Protein AF-A0A8D8AFF4-F1 (afdb_monomer_lite)

Sequence (391 aa):
MASSDPKGGLLSTQTEKPNHYTYLKEFRVEQCPSFLQHKCNQHRPFICFNWHFMNQRRRRPVRRRDGSFNYSADNYCTKYDETTGICPDGDDCPFLHRTAGDTERRYHLRYYKTCMCVHDTDARGYCVKNGQHCAFAHGIHDQRPPVYDIKELEALQAAEASGECLNGPNVLDKERNLMNEDPKWQDTNYVLANYKTEPCKRPPRLCRQGYACPQYHNSKDKRRSPRKYKYRSTPCPNVKHGEEWGEPANCEAGDNCQYCHTRTEQQFHPEIYKSTKCNDVQQAGYCPRSVFCAFAHVEPYVLTEELTGRDLDSQALALSDMISSVLPPDNGSLSKKDKHELALLAIDNDLTMGPLDKEQRKRMCYSAFRNFASSLDGGVYDMGRRDPMHG

Radius of gyration: 29.17 Å; chains: 1; bounding box: 90×76×73 Å

Foldseek 3Di:
DDDDDPDDPPDPPDPDDPVLCCLLAQQQAAEDPCVVVVNDPCVVVVRDSYDHALLSHEARWDQDPLQAILADLPAADPQQDNVRNDHPCHNSYNYQYCGDVSSNNLSHLQHQQQAADPAAADPVRAGPPPGNPHSHADDPVSHDHHRDGPVRVVVVVVCVVVVDDDDDVCPLVCVLVCVCVVVQLLDLVSLLQQQQQAADPHDPVSDPPDLSDSHHHDQQSHAHGCVVAAADLAADCQQDDPPDGHGLVSDPCRRNYRHDRYPNNNLSPPVRQQPAADPCCVPPVDDSSPSSHSHHHDDPPPPPVPPPDDDPDDPVVVVVVVVVPPDDDDDDDDDPVNVLVVVLVVLVPPPVDDPVRSVVVNVVSVVVVVVPPPPDDDDDDDDDDDDDDDD

Secondary structure (DSSP, 8-state):
--------SS---PPPPHHHHHHHHHTTTSB-HHHHTT--TTTTTT--SSBSSGGG--PPP-B-TTS-BSS-SS-B-SS-BTTTTB-TTGGG-SSB---TTSHHHHTSTTTTTTSB-SSPB-TTS-BTTTBTT-SSBSSGGG--PPPPPHHHHHHHHHHHHH------TTHHHHHHHHHHHSGGGGSHHHHHHHTT-SB--S-TTTS--STT-SSB-STTT----TTT---EEEEPTTTEETTEE--GGG-TTGGG-SEE-SHHHHHTSTTTTT-SB-HHHHHHS--TTGGG-SSBP-------TT--SS-TTSSSHHHHHHHTTSS--------HHHHHHHHHHHHHT-TTS-HHHHHHHHHHHHHHHHTTS-SS---------------

pLDDT: mean 75.9, std 23.19, range [26.98, 98.25]

Organism: Culex pipiens (NCBI:txid7175)

InterPro domains:
  IPR000571 Zinc finger, CCCH-type [PF00642] (273-299)
  IPR000571 Zinc finger, CCCH-type [PS50103] (76-100)
  IPR000571 Zinc finger, CCCH-type [PS50103] (230-264)
  IPR000571 Zinc finger, CCCH-type [PS50103] (272-300)
  IPR000571 Zinc finger, CCCH-type [SM00356] (73-99)
  IPR000571 Zinc finger, CCCH-type [SM00356] (194-219)
  IPR000571 Zinc finger, CCCH-type [SM00356] (230-263)
  IPR000571 Zinc finger, CCCH-type [SM00356] (272-299)
  IPR036855 Zinc finger, CCCH-type superfamily [SSF90229] (269-299)
  IPR040594 Unkempt, zinc finger domain 1 [PF18384] (21-60)
  IPR045234 RING finger protein Unkempt-like [PTHR14493] (12-322)
  IPR057295 Unkempt, zinc finger domain 4 [PF23035] (184-222)
  IPR057296 Unkempt, zinc finger domain 5 [PF23261] (225-266)

Structure (mmCIF, N/CA/C/O backbone):
data_AF-A0A8D8AFF4-F1
#
_entry.id   AF-A0A8D8AFF4-F1
#
loop_
_atom_site.group_PDB
_atom_site.id
_atom_site.type_symbol
_atom_site.label_atom_id
_atom_site.label_alt_id
_atom_site.label_comp_id
_atom_site.label_asym_id
_atom_site.label_entity_id
_atom_site.label_seq_id
_atom_site.pdbx_PDB_ins_code
_atom_site.Cartn_x
_atom_site.Cartn_y
_atom_site.Cartn_z
_atom_site.occupancy
_atom_site.B_iso_or_equiv
_atom_site.auth_seq_id
_atom_site.auth_comp_id
_atom_site.auth_asym_id
_atom_site.auth_atom_id
_atom_site.pdbx_PDB_model_num
ATOM 1 N N . MET A 1 1 ? -40.329 -35.942 10.428 1.00 33.78 1 MET A N 1
ATOM 2 C CA . MET A 1 1 ? -39.662 -35.525 9.178 1.00 33.78 1 MET A CA 1
ATOM 3 C C . MET A 1 1 ? -38.975 -34.206 9.469 1.00 33.78 1 MET A C 1
ATOM 5 O O . MET A 1 1 ? -39.652 -33.199 9.620 1.00 33.78 1 MET A O 1
ATOM 9 N N . ALA A 1 2 ? -37.673 -34.264 9.741 1.00 28.22 2 ALA A N 1
ATOM 10 C CA . ALA A 1 2 ? -36.872 -33.113 10.139 1.00 28.22 2 ALA A CA 1
ATOM 11 C C . ALA A 1 2 ? -36.444 -32.344 8.883 1.00 28.22 2 ALA A C 1
ATOM 13 O O . ALA A 1 2 ? -35.905 -32.943 7.955 1.00 28.22 2 ALA A O 1
ATOM 14 N N . SER A 1 3 ? -36.736 -31.045 8.857 1.00 28.53 3 SER A N 1
ATOM 15 C CA . SER A 1 3 ? -36.351 -30.126 7.787 1.00 28.53 3 SER A CA 1
ATOM 16 C C . SER A 1 3 ? -34.893 -29.715 7.984 1.00 28.53 3 SER A C 1
ATOM 18 O O . SER A 1 3 ? -34.518 -29.248 9.056 1.00 28.53 3 SER A O 1
ATOM 20 N N . SER A 1 4 ? -34.071 -29.937 6.965 1.00 32.59 4 SER A N 1
ATOM 21 C CA . SER A 1 4 ? -32.653 -29.588 6.918 1.00 32.59 4 SER A CA 1
ATOM 22 C C . SER A 1 4 ? -32.468 -28.165 6.381 1.00 32.59 4 SER A C 1
ATOM 24 O O . SER A 1 4 ? -32.700 -27.930 5.196 1.00 32.59 4 SER A O 1
ATOM 26 N N . ASP A 1 5 ? -32.022 -27.240 7.230 1.00 31.55 5 ASP A N 1
ATOM 27 C CA . ASP A 1 5 ? -31.513 -25.921 6.831 1.00 31.55 5 ASP A CA 1
ATOM 28 C C . ASP A 1 5 ? -30.041 -26.022 6.378 1.00 31.55 5 ASP A C 1
ATOM 30 O O . ASP A 1 5 ? -29.199 -26.450 7.172 1.00 31.55 5 ASP A O 1
ATOM 34 N N . PRO A 1 6 ? -29.665 -25.579 5.160 1.00 39.56 6 PRO A N 1
ATOM 35 C CA . PRO A 1 6 ? -28.272 -25.482 4.750 1.00 39.56 6 PRO A CA 1
ATOM 36 C C . PRO A 1 6 ? -27.853 -24.006 4.654 1.00 39.56 6 PRO A C 1
ATOM 38 O O . PRO A 1 6 ? -27.837 -23.423 3.573 1.00 39.56 6 PRO A O 1
ATOM 41 N N . LYS A 1 7 ? -27.498 -23.370 5.778 1.00 39.69 7 LYS A N 1
ATOM 42 C CA . LYS A 1 7 ? -26.804 -22.062 5.783 1.00 39.69 7 LYS A CA 1
ATOM 43 C C . LYS A 1 7 ? -25.775 -21.988 6.912 1.00 39.69 7 LYS A C 1
ATOM 45 O O . LYS A 1 7 ? -26.010 -21.374 7.945 1.00 39.69 7 LYS A O 1
ATOM 50 N N . GLY A 1 8 ? -24.616 -22.612 6.701 1.00 31.61 8 GLY A N 1
ATOM 51 C CA . GLY A 1 8 ? -23.502 -22.623 7.661 1.00 31.61 8 GLY A CA 1
ATOM 52 C C . GLY A 1 8 ? -22.123 -22.367 7.044 1.00 31.61 8 GLY A C 1
ATOM 53 O O . GLY A 1 8 ? -21.136 -22.863 7.571 1.00 31.61 8 GLY A O 1
ATOM 54 N N . GLY A 1 9 ? -22.038 -21.656 5.912 1.00 31.58 9 GLY A N 1
ATOM 55 C CA . GLY A 1 9 ? -20.826 -21.637 5.075 1.00 31.58 9 GLY A CA 1
ATOM 56 C C . GLY A 1 9 ? -19.968 -20.365 5.036 1.00 31.58 9 GLY A C 1
ATOM 57 O O . GLY A 1 9 ? -18.934 -20.405 4.383 1.00 31.58 9 GLY A O 1
ATOM 58 N N . LEU A 1 10 ? -20.333 -19.241 5.677 1.00 38.38 10 LEU A N 1
ATOM 59 C CA . LEU A 1 10 ? -19.631 -17.958 5.433 1.00 38.38 10 LEU A CA 1
ATOM 60 C C . LEU A 1 10 ? -19.225 -17.150 6.678 1.00 38.38 10 LEU A C 1
ATOM 62 O O . LEU A 1 10 ? -19.068 -15.934 6.616 1.00 38.38 10 LEU A O 1
ATOM 66 N N . LEU A 1 11 ? -19.045 -17.803 7.825 1.00 41.78 11 LEU A N 1
ATOM 67 C CA . LEU A 1 11 ? -18.536 -17.158 9.040 1.00 41.78 11 LEU A CA 1
ATOM 68 C C . LEU A 1 11 ? -17.449 -18.027 9.672 1.00 41.78 11 LEU A C 1
ATOM 70 O O . LEU A 1 11 ? -17.613 -18.560 10.764 1.00 41.78 11 LEU A O 1
ATOM 74 N N . SER A 1 12 ? -16.313 -18.174 8.987 1.00 35.19 12 SER A N 1
ATOM 75 C CA . SER A 1 12 ? -15.107 -18.648 9.667 1.00 35.19 12 SER A CA 1
ATOM 76 C C . SER A 1 12 ? -14.597 -17.513 10.558 1.00 35.19 12 SER A C 1
ATOM 78 O O . SER A 1 12 ? -13.854 -16.636 10.118 1.00 35.19 12 SER A O 1
ATOM 80 N N . THR A 1 13 ? -15.030 -17.480 11.819 1.00 48.41 13 THR A N 1
ATOM 81 C CA . THR A 1 13 ? -14.381 -16.670 12.855 1.00 48.41 13 THR A CA 1
ATOM 82 C C . THR A 1 13 ? -13.042 -17.322 13.188 1.00 48.41 13 THR A C 1
ATOM 84 O O . THR A 1 13 ? -12.922 -18.024 14.190 1.00 48.41 13 THR A O 1
ATOM 87 N N . GLN A 1 14 ? -12.039 -17.151 12.323 1.00 58.22 14 GLN A N 1
ATOM 88 C CA . GLN A 1 14 ? -10.670 -17.518 12.675 1.00 58.22 14 GLN A CA 1
ATOM 89 C C . GLN A 1 14 ? -10.256 -16.708 13.905 1.00 58.22 14 GLN A C 1
ATOM 91 O O . GLN A 1 14 ? -10.358 -15.480 13.920 1.00 58.22 14 GLN A O 1
ATOM 96 N N . THR A 1 15 ? -9.816 -17.405 14.948 1.00 77.00 15 THR A N 1
ATOM 97 C CA . THR A 1 15 ? -9.318 -16.787 16.175 1.00 77.00 15 THR A CA 1
ATOM 98 C C . THR A 1 15 ? -8.111 -15.909 15.844 1.00 77.00 15 THR A C 1
ATOM 100 O O . THR A 1 15 ? -7.128 -16.384 15.275 1.00 77.00 15 THR A O 1
ATOM 103 N N . GLU A 1 16 ? -8.191 -14.619 16.179 1.00 87.19 16 GLU A N 1
ATOM 104 C CA . GLU A 1 16 ? -7.116 -13.656 15.926 1.00 87.19 16 GLU A CA 1
ATOM 105 C C . GLU A 1 16 ? -5.824 -14.082 16.636 1.00 87.19 16 GLU A C 1
ATOM 107 O O . GLU A 1 16 ? -5.850 -14.498 17.798 1.00 87.19 16 GLU A O 1
ATOM 112 N N . LYS A 1 17 ? -4.675 -13.936 15.967 1.00 91.62 17 LYS A N 1
ATOM 113 C CA . LYS A 1 17 ? -3.381 -14.241 16.592 1.00 91.62 17 LYS A CA 1
ATOM 114 C C . LYS A 1 17 ? -3.132 -13.285 17.764 1.00 91.62 17 LYS A C 1
ATOM 116 O O . LYS A 1 17 ? -3.416 -12.095 17.617 1.00 91.62 17 LYS A O 1
ATOM 121 N N . PRO A 1 18 ? -2.527 -13.735 18.882 1.00 93.06 18 PRO A N 1
ATOM 122 C CA . PRO A 1 18 ? -2.316 -12.886 20.058 1.00 93.06 18 PRO A CA 1
ATOM 123 C C . PRO A 1 18 ? -1.630 -11.552 19.734 1.00 93.06 18 PRO A C 1
ATOM 125 O O . PRO A 1 18 ? -2.128 -10.494 20.108 1.00 93.06 18 PRO A O 1
ATOM 128 N N . ASN A 1 19 ? -0.556 -11.587 18.937 1.00 93.56 19 ASN A N 1
ATOM 129 C CA . ASN A 1 19 ? 0.150 -10.376 18.517 1.00 93.56 19 ASN A CA 1
ATOM 130 C C . ASN A 1 19 ? -0.742 -9.449 17.678 1.00 93.56 19 ASN A C 1
ATOM 132 O O . ASN A 1 19 ? -0.776 -8.244 17.921 1.00 93.56 19 ASN A O 1
ATOM 136 N N . HIS A 1 20 ? -1.490 -9.990 16.708 1.00 96.31 20 HIS A N 1
ATOM 137 C CA . HIS A 1 20 ? -2.397 -9.193 15.875 1.00 96.31 20 HIS A CA 1
ATOM 138 C C . HIS A 1 20 ? -3.491 -8.537 16.717 1.00 96.31 20 HIS A C 1
ATOM 140 O O . HIS A 1 20 ? -3.770 -7.350 16.542 1.00 96.31 20 HIS A O 1
ATOM 146 N N . TYR A 1 21 ? -4.042 -9.274 17.682 1.00 95.81 21 TYR A N 1
ATOM 147 C CA . TYR A 1 21 ? -5.037 -8.766 18.616 1.00 95.81 21 TYR A CA 1
ATOM 148 C C . TYR A 1 21 ? -4.503 -7.591 19.445 1.00 95.81 21 TYR A C 1
ATOM 150 O O . TYR A 1 21 ? -5.175 -6.563 19.529 1.00 95.81 21 TYR A O 1
ATOM 158 N N . THR A 1 22 ? -3.283 -7.684 19.985 1.00 97.12 22 THR A N 1
ATOM 159 C CA . THR A 1 22 ? -2.639 -6.583 20.723 1.00 97.12 22 THR A CA 1
ATOM 160 C C . THR A 1 22 ? -2.509 -5.324 19.863 1.00 97.12 22 THR A C 1
ATOM 162 O O . THR A 1 22 ? -2.888 -4.238 20.294 1.00 97.12 22 THR A O 1
ATOM 165 N N . TYR A 1 23 ? -2.059 -5.441 18.610 1.00 97.94 23 TYR A N 1
ATOM 166 C CA . TYR A 1 23 ? -1.960 -4.285 17.709 1.00 97.94 23 TYR A CA 1
ATOM 167 C C . TYR A 1 23 ? -3.326 -3.684 17.356 1.00 97.94 23 TYR A C 1
ATOM 169 O O . TYR A 1 23 ? -3.516 -2.466 17.417 1.00 97.94 23 TYR A O 1
ATOM 177 N N . LEU A 1 24 ? -4.301 -4.529 17.020 1.00 97.50 24 LEU A N 1
ATOM 178 C CA . LEU A 1 24 ? -5.660 -4.090 16.715 1.00 97.50 24 LEU A CA 1
ATOM 179 C C . LEU A 1 24 ? -6.303 -3.384 17.915 1.00 97.50 24 LEU A C 1
ATOM 181 O O . LEU A 1 24 ? -6.977 -2.371 17.727 1.00 97.50 24 LEU A O 1
ATOM 185 N N . LYS A 1 25 ? -6.067 -3.875 19.132 1.00 97.06 25 LYS A N 1
ATOM 186 C CA . LYS A 1 25 ? -6.688 -3.370 20.357 1.00 97.06 25 LYS A CA 1
ATOM 187 C C . LYS A 1 25 ? -5.978 -2.154 20.956 1.00 97.06 25 LYS A C 1
ATOM 189 O O . LYS A 1 25 ? -6.676 -1.273 21.443 1.00 97.06 25 LYS A O 1
ATOM 194 N N . GLU A 1 26 ? -4.646 -2.110 20.942 1.00 97.81 26 GLU A N 1
ATOM 195 C CA . GLU A 1 26 ? -3.874 -1.241 21.851 1.00 97.81 26 GLU A CA 1
ATOM 196 C C . GLU A 1 26 ? -2.888 -0.309 21.128 1.00 97.81 26 GLU A C 1
ATOM 198 O O . GLU A 1 26 ? -2.528 0.734 21.675 1.00 97.81 26 GLU A O 1
ATOM 203 N N . PHE A 1 27 ? -2.477 -0.614 19.888 1.00 98.12 27 PHE A N 1
ATOM 204 C CA . PHE A 1 27 ? -1.474 0.202 19.192 1.00 98.12 27 PHE A CA 1
ATOM 205 C C . PHE A 1 27 ? -1.968 1.635 18.988 1.00 98.12 27 PHE A C 1
ATOM 207 O O . PHE A 1 27 ? -2.945 1.871 18.267 1.00 98.12 27 PHE A O 1
ATOM 214 N N . ARG A 1 28 ? -1.255 2.582 19.608 1.00 97.62 28 ARG A N 1
ATOM 215 C CA . ARG A 1 28 ? -1.547 4.021 19.610 1.00 97.62 28 ARG A CA 1
ATOM 216 C C . ARG A 1 28 ? -2.928 4.387 20.149 1.00 97.62 28 ARG A C 1
ATOM 218 O O . ARG A 1 28 ? -3.433 5.452 19.811 1.00 97.62 28 ARG A O 1
ATOM 225 N N . VAL A 1 29 ? -3.515 3.550 20.999 1.00 97.88 29 VAL A N 1
ATOM 226 C CA . VAL A 1 29 ? -4.805 3.836 21.648 1.00 97.88 29 VAL A CA 1
ATOM 227 C C . VAL A 1 29 ? -4.606 4.602 22.956 1.00 97.88 29 VAL A C 1
ATOM 229 O O . VAL A 1 29 ? -5.257 5.622 23.179 1.00 97.88 29 VAL A O 1
ATOM 232 N N . GLU A 1 30 ? -3.632 4.179 23.762 1.00 97.75 30 GLU A N 1
ATOM 233 C CA . GLU A 1 30 ? -3.339 4.762 25.076 1.00 97.75 30 GLU A CA 1
ATOM 234 C C . GLU A 1 30 ? -2.165 5.748 25.049 1.00 97.75 30 GLU A C 1
ATOM 236 O O . GLU A 1 30 ? -1.236 5.618 24.239 1.00 97.75 30 GLU A O 1
ATOM 241 N N . GLN A 1 31 ? -2.207 6.742 25.945 1.00 97.50 31 GLN A N 1
ATOM 242 C CA . GLN A 1 31 ? -1.132 7.724 26.093 1.00 97.50 31 GLN A CA 1
ATOM 243 C C . GLN A 1 31 ? 0.075 7.081 26.767 1.00 97.50 31 GLN A C 1
ATOM 245 O O . GLN A 1 31 ? -0.069 6.335 27.730 1.00 97.50 31 GLN A O 1
ATOM 250 N N . CYS A 1 32 ? 1.286 7.390 26.303 1.00 97.69 32 CYS A N 1
ATOM 251 C CA . CYS A 1 32 ? 2.501 6.863 26.915 1.00 97.69 32 CYS A CA 1
ATOM 252 C C . CYS A 1 32 ? 2.744 7.484 28.308 1.00 97.69 32 CYS A C 1
ATOM 254 O O . CYS A 1 32 ? 3.088 8.670 28.380 1.00 97.69 32 CYS A O 1
ATOM 256 N N . PRO A 1 33 ? 2.693 6.709 29.413 1.00 97.00 33 PRO A N 1
ATOM 257 C CA . PRO A 1 33 ? 2.918 7.260 30.753 1.00 97.00 33 PRO A CA 1
ATOM 258 C C . PRO A 1 33 ? 4.363 7.735 30.948 1.00 97.00 33 PRO A C 1
ATOM 260 O O . PRO A 1 33 ? 4.619 8.749 31.592 1.00 97.00 33 PRO A O 1
ATOM 263 N N . SER A 1 34 ? 5.330 7.038 30.340 1.00 95.75 34 SER A N 1
ATOM 264 C CA . SER A 1 34 ? 6.746 7.417 30.389 1.00 95.75 34 SER A CA 1
ATOM 265 C C . SER A 1 34 ? 7.033 8.703 29.616 1.00 95.75 34 SER A C 1
ATOM 267 O O . SER A 1 34 ? 7.978 9.410 29.955 1.00 95.75 34 SER A O 1
ATOM 269 N N . PHE A 1 35 ? 6.241 9.033 28.589 1.00 95.81 35 PHE A N 1
ATOM 270 C CA . PHE A 1 35 ? 6.400 10.284 27.845 1.00 95.81 35 PHE A CA 1
ATOM 271 C C . PHE A 1 35 ? 5.978 11.491 28.684 1.00 95.81 35 PHE A C 1
ATOM 273 O O . PHE A 1 35 ? 6.701 12.482 28.697 1.00 95.81 35 PHE A O 1
ATOM 280 N N . LEU A 1 36 ? 4.891 11.368 29.457 1.00 94.88 36 LEU A N 1
ATOM 281 C CA . LEU A 1 36 ? 4.452 12.398 30.408 1.00 94.88 36 LEU A CA 1
ATOM 282 C C . LEU A 1 36 ? 5.522 12.724 31.462 1.00 94.88 36 LEU A C 1
ATOM 284 O O . LEU A 1 36 ? 5.578 13.835 31.971 1.00 94.88 36 LEU A O 1
ATOM 288 N N . GLN A 1 37 ? 6.393 11.760 31.766 1.00 95.19 37 GLN A N 1
ATOM 289 C CA . GLN A 1 37 ? 7.517 11.928 32.689 1.00 95.19 37 GLN A CA 1
ATOM 290 C C . GLN A 1 37 ? 8.830 12.313 31.990 1.00 95.19 37 GLN A C 1
ATOM 292 O O . GLN A 1 37 ? 9.871 12.320 32.641 1.00 95.19 37 GLN A O 1
ATOM 297 N N . HIS A 1 38 ? 8.819 12.560 30.675 1.00 93.19 38 HIS A N 1
ATOM 298 C CA . HIS A 1 38 ? 10.015 12.777 29.848 1.00 93.19 38 HIS A CA 1
ATOM 299 C C . HIS A 1 38 ? 11.041 11.622 29.881 1.00 93.19 38 HIS A C 1
ATOM 301 O O . HIS A 1 38 ? 12.224 11.818 29.619 1.00 93.19 38 HIS A O 1
ATOM 307 N N . LYS A 1 39 ? 10.589 10.393 30.163 1.00 95.00 39 LYS A N 1
ATOM 308 C CA . LYS A 1 39 ? 11.416 9.174 30.284 1.00 95.00 39 LYS A CA 1
ATOM 309 C C . LYS A 1 39 ? 11.253 8.186 29.123 1.00 95.00 39 LYS A C 1
ATOM 311 O O . LYS A 1 39 ? 11.865 7.122 29.134 1.00 95.00 39 LYS A O 1
ATOM 316 N N . CYS A 1 40 ? 10.409 8.481 28.133 1.00 94.88 40 CYS A N 1
ATOM 317 C CA . CYS A 1 40 ? 10.201 7.578 26.998 1.00 94.88 40 CYS A CA 1
ATOM 318 C C . CYS A 1 40 ? 11.396 7.617 26.031 1.00 94.88 40 CYS A C 1
ATOM 320 O O . CYS A 1 40 ? 11.559 8.562 25.260 1.00 94.88 40 CYS A O 1
ATOM 322 N N . ASN A 1 41 ? 12.191 6.547 26.022 1.00 94.19 41 ASN A N 1
ATOM 323 C CA . ASN A 1 41 ? 13.317 6.347 25.100 1.00 94.19 41 ASN A CA 1
ATOM 324 C C . ASN A 1 41 ? 12.887 5.941 23.674 1.00 94.19 41 ASN A C 1
ATOM 326 O O . ASN A 1 41 ? 13.716 5.868 22.774 1.00 94.19 41 ASN A O 1
ATOM 330 N N . GLN A 1 42 ? 11.591 5.710 23.450 1.00 91.31 42 GLN A N 1
ATOM 331 C CA . GLN A 1 42 ? 11.007 5.332 22.156 1.00 91.31 42 GLN A CA 1
ATOM 332 C C . GLN A 1 42 ? 10.299 6.501 21.445 1.00 91.31 42 GLN A C 1
ATOM 334 O O . GLN A 1 42 ? 9.531 6.301 20.500 1.00 91.31 42 GLN A O 1
ATOM 339 N N . HIS A 1 43 ? 10.516 7.738 21.904 1.00 84.75 43 HIS A N 1
ATOM 340 C CA . HIS A 1 43 ? 10.031 8.935 21.213 1.00 84.75 43 HIS A CA 1
ATOM 341 C C . HIS A 1 43 ? 10.838 9.229 19.938 1.00 84.75 43 HIS A C 1
ATOM 343 O O . HIS A 1 43 ? 10.266 9.652 18.930 1.00 84.75 43 HIS A O 1
ATOM 349 N N . ARG A 1 44 ? 12.159 9.005 19.990 1.00 83.50 44 ARG A N 1
ATOM 350 C CA . ARG A 1 44 ? 13.121 9.213 18.899 1.00 83.50 44 ARG A CA 1
ATOM 351 C C . ARG A 1 44 ? 14.156 8.073 18.919 1.00 83.50 44 ARG A C 1
ATOM 353 O O . ARG A 1 44 ? 14.996 8.076 19.813 1.00 83.50 44 ARG A O 1
ATOM 360 N N . PRO A 1 45 ? 14.116 7.116 17.974 1.00 79.75 45 PRO A N 1
ATOM 361 C CA . PRO A 1 45 ? 13.189 7.020 16.842 1.00 79.75 45 PRO A CA 1
ATOM 362 C C . PRO A 1 45 ? 11.743 6.777 17.297 1.00 79.75 45 PRO A C 1
ATOM 364 O O . PRO A 1 45 ? 11.510 6.272 18.389 1.00 79.75 45 PRO A O 1
ATOM 367 N N . PHE A 1 46 ? 10.769 7.162 16.468 1.00 84.00 46 PHE A N 1
ATOM 368 C CA . PHE A 1 46 ? 9.336 7.145 16.788 1.00 84.00 46 PHE A CA 1
ATOM 369 C C . PHE A 1 46 ? 8.740 5.724 16.771 1.00 84.00 46 PHE A C 1
ATOM 371 O O . PHE A 1 46 ? 7.927 5.376 15.914 1.00 84.00 46 PHE A O 1
ATOM 378 N N . ILE A 1 47 ? 9.172 4.895 17.721 1.00 92.31 47 ILE A N 1
ATOM 379 C CA . ILE A 1 47 ? 8.833 3.467 17.830 1.00 92.31 47 ILE A CA 1
ATOM 380 C C . ILE A 1 47 ? 8.001 3.150 19.077 1.00 92.31 47 ILE A C 1
ATOM 382 O O . ILE A 1 47 ? 7.804 1.985 19.400 1.00 92.31 47 ILE A O 1
ATOM 386 N N . CYS A 1 48 ? 7.525 4.164 19.806 1.00 95.44 48 CYS A N 1
ATOM 387 C CA . CYS A 1 48 ? 6.665 3.916 20.956 1.00 95.44 48 CYS A CA 1
ATOM 388 C C . CYS A 1 48 ? 5.328 3.328 20.496 1.00 95.44 48 CYS A C 1
ATOM 390 O O . CYS A 1 48 ? 4.710 3.805 19.533 1.00 95.44 48 CYS A O 1
ATOM 392 N N . PHE A 1 49 ? 4.887 2.296 21.211 1.00 97.06 49 PHE A N 1
ATOM 393 C CA . PHE A 1 49 ? 3.611 1.628 20.977 1.00 97.06 49 PHE A CA 1
ATOM 394 C C . PHE A 1 49 ? 2.414 2.520 21.347 1.00 97.06 49 PHE A C 1
ATOM 396 O O . PHE A 1 49 ? 1.365 2.454 20.708 1.00 97.06 49 PHE A O 1
ATOM 403 N N . ASN A 1 50 ? 2.605 3.401 22.328 1.00 97.62 50 ASN A N 1
ATOM 404 C CA . ASN A 1 50 ? 1.613 4.345 22.835 1.00 97.62 50 ASN A CA 1
ATOM 405 C C . ASN A 1 50 ? 1.751 5.713 22.152 1.00 97.62 50 ASN A C 1
ATOM 407 O O . ASN A 1 50 ? 2.806 6.041 21.602 1.00 97.62 50 ASN A O 1
ATOM 411 N N . TRP A 1 51 ? 0.689 6.518 22.156 1.00 97.31 51 TRP A N 1
ATOM 412 C CA . TRP A 1 51 ? 0.732 7.855 21.559 1.00 97.31 51 TRP A CA 1
ATOM 413 C C . TRP A 1 51 ? 1.326 8.883 22.531 1.00 97.31 51 TRP A C 1
ATOM 415 O O . TRP A 1 51 ? 1.224 8.747 23.751 1.00 97.31 51 TRP A O 1
ATOM 425 N N . HIS A 1 52 ? 2.000 9.900 21.992 1.00 96.31 52 HIS A N 1
ATOM 426 C CA . HIS A 1 52 ? 2.615 10.986 22.769 1.00 96.31 52 HIS A CA 1
ATOM 427 C C . HIS A 1 52 ? 1.845 12.297 22.601 1.00 96.31 52 HIS A C 1
ATOM 429 O O . HIS A 1 52 ? 1.587 12.998 23.576 1.00 96.31 52 HIS A O 1
ATOM 435 N N . PHE A 1 53 ? 1.437 12.587 21.364 1.00 95.75 53 PHE A N 1
ATOM 436 C CA . PHE A 1 53 ? 0.615 13.742 21.010 1.00 95.75 53 PHE A CA 1
ATOM 437 C C . PHE A 1 53 ? -0.765 13.292 20.539 1.00 95.75 53 PHE A C 1
ATOM 439 O O . PHE A 1 53 ? -0.908 12.198 19.991 1.00 95.75 53 PHE A O 1
ATOM 446 N N . MET A 1 54 ? -1.774 14.141 20.730 1.00 95.94 54 MET A N 1
ATOM 447 C CA . MET A 1 54 ? -3.167 13.793 20.443 1.00 95.94 54 MET A CA 1
ATOM 448 C C . MET A 1 54 ? -3.392 13.418 18.970 1.00 95.94 54 MET A C 1
ATOM 450 O O . MET A 1 54 ? -4.093 12.456 18.682 1.00 95.94 54 MET A O 1
ATOM 454 N N . ASN A 1 55 ? -2.704 14.065 18.026 1.00 95.12 55 ASN A N 1
ATOM 455 C CA . ASN A 1 55 ? -2.770 13.704 16.604 1.00 95.12 55 ASN A CA 1
ATOM 456 C C . ASN A 1 55 ? -2.196 12.313 16.270 1.00 95.12 55 ASN A C 1
ATOM 458 O O . ASN A 1 55 ? -2.395 11.810 15.168 1.00 95.12 55 ASN A O 1
ATOM 462 N N . GLN A 1 56 ? -1.496 11.661 17.200 1.00 96.38 56 GLN A N 1
ATOM 463 C CA . GLN A 1 56 ? -1.012 10.285 17.056 1.00 96.38 56 GLN A CA 1
ATOM 464 C C . GLN A 1 56 ? -1.988 9.254 17.622 1.00 96.38 56 GLN A C 1
ATOM 466 O O . GLN A 1 56 ? -1.817 8.062 17.345 1.00 96.38 56 GLN A O 1
ATOM 471 N N . ARG A 1 57 ? -2.961 9.693 18.432 1.00 97.94 57 ARG A N 1
ATOM 472 C CA . ARG A 1 57 ? -3.963 8.831 19.052 1.00 97.94 57 ARG A CA 1
ATOM 473 C C . ARG A 1 57 ? -4.849 8.227 17.975 1.00 97.94 57 ARG A C 1
ATOM 475 O O . ARG A 1 57 ? -5.370 8.930 17.119 1.00 97.94 57 ARG A O 1
ATOM 482 N N . ARG A 1 58 ? -5.038 6.917 18.055 1.00 97.81 58 ARG A N 1
ATOM 483 C CA . ARG A 1 58 ? -5.911 6.112 17.206 1.00 97.81 58 ARG A CA 1
ATOM 484 C C . ARG A 1 58 ? -7.075 5.596 18.040 1.00 97.81 58 ARG A C 1
ATOM 486 O O . ARG A 1 58 ? -6.857 5.041 19.114 1.00 97.81 58 ARG A O 1
ATOM 493 N N . ARG A 1 59 ? -8.295 5.669 17.509 1.00 98.25 59 ARG A N 1
ATOM 494 C CA . ARG A 1 59 ? -9.443 4.974 18.104 1.00 98.25 59 ARG A CA 1
ATOM 495 C C . ARG A 1 59 ? -9.411 3.489 17.762 1.00 98.25 59 ARG A C 1
ATOM 497 O O . ARG A 1 59 ? -9.130 3.093 16.625 1.00 98.25 59 ARG A O 1
ATOM 504 N N . ARG A 1 60 ? -9.729 2.643 18.743 1.00 97.56 60 ARG A N 1
ATOM 505 C CA . ARG A 1 60 ? -9.826 1.194 18.539 1.00 97.56 60 ARG A CA 1
ATOM 506 C C . ARG A 1 60 ? -10.964 0.879 17.549 1.00 97.56 60 ARG A C 1
ATOM 508 O O . ARG A 1 60 ? -12.096 1.289 17.804 1.00 97.56 60 ARG A O 1
ATOM 515 N N . PRO A 1 61 ? -10.710 0.139 16.457 1.00 96.50 61 PRO A N 1
ATOM 516 C CA . PRO A 1 61 ? -11.761 -0.343 15.573 1.00 96.50 61 PRO A CA 1
ATOM 517 C C . PRO A 1 61 ? -12.543 -1.458 16.265 1.00 96.50 61 PRO A C 1
ATOM 519 O O . PRO A 1 61 ? -11.968 -2.387 16.842 1.00 96.50 61 PRO A O 1
ATOM 522 N N . VAL A 1 62 ? -13.864 -1.368 16.205 1.00 95.62 62 VAL A N 1
ATOM 523 C CA . VAL A 1 62 ? -14.787 -2.319 16.819 1.00 95.62 62 VAL A CA 1
ATOM 524 C C . VAL A 1 62 ? -15.853 -2.674 15.800 1.00 95.62 62 VAL A C 1
ATOM 526 O O . VAL A 1 62 ? -16.533 -1.794 15.280 1.00 95.62 62 VAL A O 1
ATOM 529 N N . ARG A 1 63 ? -16.024 -3.974 15.553 1.00 95.25 63 ARG A N 1
ATOM 530 C CA . ARG A 1 63 ? -17.202 -4.499 14.864 1.00 95.25 63 ARG A CA 1
ATOM 531 C C . ARG A 1 63 ? -18.292 -4.746 15.900 1.00 95.25 63 ARG A C 1
ATOM 533 O O . ARG A 1 63 ? -18.104 -5.537 16.824 1.00 95.25 63 ARG A O 1
ATOM 540 N N . ARG A 1 64 ? -19.395 -4.017 15.778 1.00 94.38 64 ARG A N 1
ATOM 541 C CA . ARG A 1 64 ? -20.564 -4.103 16.653 1.00 94.38 64 ARG A CA 1
ATOM 542 C C . ARG A 1 64 ? -21.327 -5.408 16.397 1.00 94.38 64 ARG A C 1
ATOM 544 O O . ARG A 1 64 ? -21.075 -6.120 15.425 1.00 94.38 64 ARG A O 1
ATOM 551 N N . ARG A 1 65 ? -22.272 -5.730 17.288 1.00 93.44 65 ARG A N 1
ATOM 552 C CA . ARG A 1 65 ? -23.112 -6.942 17.185 1.00 93.44 65 ARG A CA 1
ATOM 553 C C . ARG A 1 65 ? -24.010 -6.948 15.945 1.00 93.44 65 ARG A C 1
ATOM 555 O O . ARG A 1 65 ? -24.306 -8.019 15.437 1.00 93.44 65 ARG A O 1
ATOM 562 N N . ASP A 1 66 ? -24.386 -5.770 15.455 1.00 91.88 66 ASP A N 1
ATOM 563 C CA . ASP A 1 66 ? -25.126 -5.584 14.199 1.00 91.88 66 ASP A CA 1
ATOM 564 C C . ASP A 1 66 ? -24.250 -5.774 12.941 1.00 91.88 66 ASP A C 1
ATOM 566 O O . ASP A 1 66 ? -24.740 -5.682 11.822 1.00 91.88 66 ASP A O 1
ATOM 570 N N . GLY A 1 67 ? -22.951 -6.041 13.112 1.00 89.69 67 GLY A N 1
ATOM 571 C CA . GLY A 1 67 ? -22.001 -6.243 12.023 1.00 89.69 67 GLY A CA 1
ATOM 572 C C . GLY A 1 67 ? -21.399 -4.959 11.447 1.00 89.69 67 GLY A C 1
ATOM 573 O O . GLY A 1 67 ? -20.511 -5.071 10.601 1.00 89.69 67 GLY A O 1
ATOM 574 N N . SER A 1 68 ? -21.811 -3.779 11.919 1.00 94.12 68 SER A N 1
ATOM 575 C CA . SER A 1 68 ? -21.252 -2.486 11.512 1.00 94.12 68 SER A CA 1
ATOM 576 C C . SER A 1 68 ? -19.975 -2.127 12.279 1.00 94.12 68 SER A C 1
ATOM 578 O O . SER A 1 68 ? -19.753 -2.580 13.408 1.00 94.12 68 SER A O 1
ATOM 580 N N . PHE A 1 69 ? -19.115 -1.297 11.692 1.00 96.56 69 PHE A N 1
ATOM 581 C CA . PHE A 1 69 ? -17.984 -0.709 12.410 1.00 96.56 69 PHE A CA 1
ATOM 582 C C . PHE A 1 69 ? -18.378 0.533 13.218 1.00 96.56 69 PHE A C 1
ATOM 584 O O . PHE A 1 69 ? -19.285 1.281 12.860 1.00 96.56 69 PHE A O 1
ATOM 591 N N . ASN A 1 70 ? -17.656 0.789 14.313 1.00 96.69 70 ASN A N 1
ATOM 592 C CA . ASN A 1 70 ? -17.792 2.032 15.077 1.00 96.69 70 ASN A CA 1
ATOM 593 C C . ASN A 1 70 ? -17.362 3.278 14.286 1.00 96.69 70 ASN A C 1
ATOM 595 O O . ASN A 1 70 ? -17.910 4.348 14.526 1.00 96.69 70 ASN A O 1
ATOM 599 N N . TYR A 1 71 ? -16.429 3.133 13.346 1.00 97.44 71 TYR A N 1
ATOM 600 C CA . TYR A 1 71 ? -16.106 4.143 12.345 1.00 97.44 71 TYR A CA 1
ATOM 601 C C . TYR A 1 71 ? -15.787 3.478 11.001 1.00 97.44 71 TYR A C 1
ATOM 603 O O . TYR A 1 71 ? -15.370 2.323 10.944 1.00 97.44 71 TYR A O 1
ATOM 611 N N . SER A 1 72 ? -15.999 4.204 9.906 1.00 93.19 72 SER A N 1
ATOM 612 C CA . SER A 1 72 ? -15.750 3.718 8.549 1.00 93.19 72 SER A CA 1
ATOM 613 C C . SER A 1 72 ? -14.278 3.357 8.337 1.00 93.19 72 SER A C 1
ATOM 615 O O . SER A 1 72 ? -13.388 4.095 8.748 1.00 93.19 72 SER A O 1
ATOM 617 N N . ALA A 1 73 ? -14.011 2.270 7.611 1.00 91.06 73 ALA A N 1
ATOM 618 C CA . ALA A 1 73 ? -12.656 1.927 7.181 1.00 91.06 73 ALA A CA 1
ATOM 619 C C . ALA A 1 73 ? -12.122 2.864 6.074 1.00 91.06 73 ALA A C 1
ATOM 621 O O . ALA A 1 73 ? -10.910 2.917 5.851 1.00 91.06 73 ALA A O 1
ATOM 622 N N . ASP A 1 74 ? -13.010 3.601 5.392 1.00 87.56 74 ASP A N 1
ATOM 623 C CA . ASP A 1 74 ? -12.715 4.258 4.111 1.00 87.56 74 ASP A CA 1
ATOM 624 C C . ASP A 1 74 ? -13.066 5.735 4.047 1.00 87.56 74 ASP A C 1
ATOM 626 O O . ASP A 1 74 ? -12.318 6.530 3.472 1.00 87.56 74 ASP A O 1
ATOM 630 N N . ASN A 1 75 ? -14.175 6.123 4.663 1.00 89.75 75 ASN A N 1
ATOM 631 C CA . ASN A 1 75 ? -14.664 7.487 4.571 1.00 89.75 75 ASN A CA 1
ATOM 632 C C . ASN A 1 75 ? -13.989 8.348 5.635 1.00 89.75 75 ASN A C 1
ATOM 634 O O . ASN A 1 75 ? -14.300 8.236 6.822 1.00 89.75 75 ASN A O 1
ATOM 638 N N . TYR A 1 76 ? -13.066 9.206 5.199 1.00 93.38 76 TYR A N 1
ATOM 639 C CA . TYR A 1 76 ? -12.364 10.147 6.069 1.00 93.38 76 TYR A CA 1
ATOM 640 C C . TYR A 1 76 ? -13.283 11.259 6.588 1.00 93.38 76 TYR A C 1
ATOM 642 O O . TYR A 1 76 ? -14.084 11.827 5.847 1.00 93.38 76 TYR A O 1
ATOM 650 N N . CYS A 1 77 ? -13.117 11.600 7.865 1.00 95.19 77 CYS A N 1
ATOM 651 C CA . CYS A 1 77 ? -13.780 12.717 8.517 1.00 95.19 77 CYS A CA 1
ATOM 652 C C . CYS A 1 77 ? -13.218 14.038 7.992 1.00 95.19 77 CYS A C 1
ATOM 654 O O . CYS A 1 77 ? -12.009 14.261 8.026 1.00 95.19 77 CYS A O 1
ATOM 656 N N . THR A 1 78 ? -14.094 14.941 7.564 1.00 94.25 78 THR A N 1
ATOM 657 C CA . THR A 1 78 ? -13.717 16.289 7.113 1.00 94.25 78 THR A CA 1
ATOM 658 C C . THR A 1 78 ? -13.561 17.286 8.261 1.00 94.25 78 THR A C 1
ATOM 660 O O . THR A 1 78 ? -13.010 18.362 8.057 1.00 94.25 78 THR A O 1
ATOM 663 N N . LYS A 1 79 ? -14.036 16.938 9.464 1.00 95.75 79 LYS A N 1
ATOM 664 C CA . LYS A 1 79 ? -13.985 17.791 10.661 1.00 95.75 79 LYS A CA 1
ATOM 665 C C . LYS A 1 79 ? -12.788 17.503 11.574 1.00 95.75 79 LYS A C 1
ATOM 667 O O . LYS A 1 79 ? -12.627 18.185 12.580 1.00 95.75 79 LYS A O 1
ATOM 672 N N . TYR A 1 80 ? -12.017 16.452 11.295 1.00 96.81 80 TYR A N 1
ATOM 673 C CA . TYR A 1 80 ? -10.850 16.096 12.099 1.00 96.81 80 TYR A CA 1
ATOM 674 C C . TYR A 1 80 ? -9.692 17.038 11.781 1.00 96.81 80 TYR A C 1
ATOM 676 O O . TYR A 1 80 ? -9.268 17.133 10.630 1.00 96.81 80 TYR A O 1
ATOM 684 N N . ASP A 1 81 ? -9.164 17.703 12.801 1.00 95.06 81 ASP A N 1
ATOM 685 C CA . ASP A 1 81 ? -7.979 18.537 12.668 1.00 95.06 81 ASP A CA 1
ATOM 686 C C . ASP A 1 81 ? -6.714 17.682 12.827 1.00 95.06 81 ASP A C 1
ATOM 688 O O . ASP A 1 81 ? -6.398 17.189 13.910 1.00 95.06 81 ASP A O 1
ATOM 692 N N . GLU A 1 82 ? -5.968 17.518 11.735 1.00 93.56 82 GLU A N 1
ATOM 693 C CA . GLU A 1 82 ? -4.745 16.707 11.680 1.00 93.56 82 GLU A CA 1
ATOM 694 C C . GLU A 1 82 ? -3.585 17.305 12.502 1.00 93.56 82 GLU A C 1
ATOM 696 O O . GLU A 1 82 ? -2.658 16.588 12.898 1.00 93.56 82 GLU A O 1
ATOM 701 N N . THR A 1 83 ? -3.623 18.612 12.779 1.00 91.19 83 THR A N 1
ATOM 702 C CA . THR A 1 83 ? -2.577 19.298 13.548 1.00 91.19 83 THR A CA 1
ATOM 703 C C . THR A 1 83 ? -2.762 19.092 15.046 1.00 91.19 83 THR A C 1
ATOM 705 O O . THR A 1 83 ? -1.824 18.676 15.731 1.00 91.19 83 THR A O 1
ATOM 708 N N . THR A 1 84 ? -3.977 19.308 15.549 1.00 95.38 84 THR A N 1
ATOM 709 C CA . THR A 1 84 ? -4.303 19.176 16.976 1.00 95.38 84 THR A CA 1
ATOM 710 C C . THR A 1 84 ? -4.699 17.754 17.361 1.00 95.38 84 THR A C 1
ATOM 712 O O . THR A 1 84 ? -4.499 17.347 18.503 1.00 95.38 84 THR A O 1
ATOM 715 N N . GLY A 1 85 ? -5.212 16.967 16.416 1.00 94.94 85 GLY A N 1
ATOM 716 C CA . GLY A 1 85 ? -5.717 15.618 16.640 1.00 94.94 85 GLY A CA 1
ATOM 717 C C . GLY A 1 85 ? -7.134 15.558 17.202 1.00 94.94 85 GLY A C 1
ATOM 718 O O . GLY A 1 85 ? -7.507 14.538 17.782 1.00 94.94 85 GLY A O 1
ATOM 719 N N . ILE A 1 86 ? -7.902 16.640 17.077 1.00 96.62 86 ILE A N 1
ATOM 720 C CA . ILE A 1 86 ? -9.218 16.795 17.701 1.00 96.62 86 ILE A CA 1
ATOM 721 C C . ILE A 1 86 ? -10.316 16.700 16.634 1.00 96.62 86 ILE A C 1
ATOM 723 O O . ILE A 1 86 ? -10.219 17.286 15.558 1.00 96.62 86 ILE A O 1
ATOM 727 N N . CYS A 1 87 ? -11.385 15.965 16.951 1.00 97.44 87 CYS A N 1
ATOM 728 C CA . CYS A 1 87 ? -12.642 15.975 16.204 1.00 97.44 87 CYS A CA 1
ATOM 729 C C . CYS A 1 87 ? -13.761 16.505 17.110 1.00 97.44 87 CYS A C 1
ATOM 731 O O . CYS A 1 87 ? -13.849 16.038 18.248 1.00 97.44 87 CYS A O 1
ATOM 733 N N . PRO A 1 88 ? -14.657 17.382 16.622 1.00 97.62 88 PRO A N 1
ATOM 734 C CA . PRO A 1 88 ? -15.853 17.785 17.366 1.00 97.62 88 PRO A CA 1
ATOM 735 C C . PRO A 1 88 ? -16.756 16.607 17.750 1.00 97.62 88 PRO A C 1
ATOM 737 O O . PRO A 1 88 ? -17.367 16.620 18.811 1.00 97.62 88 PRO A O 1
ATOM 740 N N . ASP A 1 89 ? -16.800 15.575 16.900 1.00 97.00 89 ASP A N 1
ATOM 741 C CA . ASP A 1 89 ? -17.604 14.367 17.114 1.00 97.00 89 ASP A CA 1
ATOM 742 C C . ASP A 1 89 ? -16.861 13.322 17.987 1.00 97.00 89 ASP A C 1
ATOM 744 O O . ASP A 1 89 ? -17.382 12.241 18.255 1.00 97.00 89 ASP A O 1
ATOM 748 N N . GLY A 1 90 ? -15.631 13.624 18.430 1.00 95.94 90 GLY A N 1
ATOM 749 C CA . GLY A 1 90 ? -14.865 12.820 19.383 1.00 95.94 90 GLY A CA 1
ATOM 750 C C . GLY A 1 90 ? -14.682 11.351 18.982 1.00 95.94 90 GLY A C 1
ATOM 751 O O . GLY A 1 90 ? -14.395 11.024 17.827 1.00 95.94 90 GLY A O 1
ATOM 752 N N . ASP A 1 91 ? -14.824 10.457 19.963 1.00 96.25 91 ASP A N 1
ATOM 753 C CA . ASP A 1 91 ? -14.700 9.012 19.749 1.00 96.25 91 ASP A CA 1
ATOM 754 C C . ASP A 1 91 ? -15.907 8.400 19.027 1.00 96.25 91 ASP A C 1
ATOM 756 O O . ASP A 1 91 ? -15.745 7.383 18.349 1.00 96.25 91 ASP A O 1
ATOM 760 N N . ASP A 1 92 ? -17.062 9.065 19.082 1.00 97.12 92 ASP A N 1
ATOM 761 C CA . ASP A 1 92 ? -18.307 8.642 18.437 1.00 97.12 92 ASP A CA 1
ATOM 762 C C . ASP A 1 92 ? -18.380 9.008 16.946 1.00 97.12 92 ASP A C 1
ATOM 764 O O . ASP A 1 92 ? -19.335 8.630 16.264 1.00 97.12 92 ASP A O 1
ATOM 768 N N . CYS A 1 93 ? -17.374 9.711 16.406 1.00 97.81 93 CYS A N 1
ATOM 769 C CA . CYS A 1 93 ? -17.334 10.055 14.988 1.00 97.81 93 CYS A CA 1
ATOM 770 C C . CYS A 1 93 ? -17.401 8.783 14.113 1.00 97.81 93 CYS A C 1
ATOM 772 O O . CYS A 1 93 ? -16.492 7.950 14.182 1.00 97.81 93 CYS A O 1
ATOM 774 N N . PRO A 1 94 ? -18.402 8.632 13.224 1.00 96.81 94 PRO A N 1
ATOM 775 C CA . PRO A 1 94 ? -18.548 7.433 12.398 1.00 96.81 94 PRO A CA 1
ATOM 776 C C . PRO A 1 94 ? -17.567 7.399 11.216 1.00 96.81 94 PRO A C 1
ATOM 778 O O . PRO A 1 94 ? -17.568 6.452 10.431 1.00 96.81 94 PRO A O 1
ATOM 781 N N . PHE A 1 95 ? -16.742 8.433 11.055 1.00 96.69 95 PHE A N 1
ATOM 782 C CA . PHE A 1 95 ? -15.783 8.574 9.966 1.00 96.69 95 PHE A CA 1
ATOM 783 C C . PHE A 1 95 ? -14.354 8.349 10.456 1.00 96.69 95 PHE A C 1
ATOM 785 O O . PHE A 1 95 ? -14.042 8.501 11.635 1.00 96.69 95 PHE A O 1
ATOM 792 N N . LEU A 1 96 ? -13.475 7.997 9.528 1.00 97.19 96 LEU A N 1
ATOM 793 C CA . LEU A 1 96 ? -12.066 7.716 9.764 1.00 97.19 96 LEU A CA 1
ATOM 794 C C . LEU A 1 96 ? -11.273 9.005 10.025 1.00 97.19 96 LEU A C 1
ATOM 796 O O . LEU A 1 96 ? -11.348 9.947 9.236 1.00 97.19 96 LEU A O 1
ATOM 800 N N . HIS A 1 97 ? -10.465 9.064 11.078 1.00 97.69 97 HIS A N 1
ATOM 801 C CA . HIS A 1 97 ? -9.576 10.198 11.332 1.00 97.69 97 HIS A CA 1
ATOM 802 C C . HIS A 1 97 ? -8.212 9.985 10.672 1.00 97.69 97 HIS A C 1
ATOM 804 O O . HIS A 1 97 ? -7.613 8.911 10.770 1.00 97.69 97 HIS A O 1
ATOM 810 N N . ARG A 1 98 ? -7.679 11.026 10.017 1.00 95.88 98 ARG A N 1
ATOM 811 C CA . ARG A 1 98 ? -6.329 10.993 9.435 1.00 95.88 98 ARG A CA 1
ATOM 812 C C . ARG A 1 98 ? -5.277 11.289 10.502 1.00 95.88 98 ARG A C 1
ATOM 814 O O . ARG A 1 98 ? -4.638 12.335 10.514 1.00 95.88 98 ARG A O 1
ATOM 821 N N . THR A 1 99 ? -5.104 10.341 11.408 1.00 96.06 99 THR A N 1
ATOM 822 C CA . THR A 1 99 ? -4.096 10.406 12.468 1.00 96.06 99 THR A CA 1
ATOM 823 C C . THR A 1 99 ? -2.675 10.363 11.894 1.00 96.06 99 THR A C 1
ATOM 825 O O . THR A 1 99 ? -2.442 9.946 10.754 1.00 96.06 99 THR A O 1
ATOM 828 N N . ALA A 1 100 ? -1.681 10.756 12.689 1.00 92.38 100 ALA A N 1
ATOM 829 C CA . ALA A 1 100 ? -0.278 10.731 12.297 1.00 92.38 100 ALA A CA 1
ATOM 830 C C . ALA A 1 100 ? 0.158 9.316 11.877 1.00 92.38 100 ALA A C 1
ATOM 832 O O . ALA A 1 100 ? 0.108 8.365 12.659 1.00 92.38 100 ALA A O 1
ATOM 833 N N . GLY A 1 101 ? 0.618 9.182 10.630 1.00 90.62 101 GLY A N 1
ATOM 834 C CA . GLY A 1 101 ? 0.965 7.888 10.039 1.00 90.62 101 GLY A CA 1
ATOM 835 C C . GLY A 1 101 ? -0.235 7.072 9.544 1.00 90.62 101 GLY A C 1
ATOM 836 O O . GLY A 1 101 ? -0.048 5.901 9.219 1.00 90.62 101 GLY A O 1
ATOM 837 N N . ASP A 1 102 ? -1.424 7.678 9.458 1.00 95.06 102 ASP A N 1
ATOM 838 C CA . ASP A 1 102 ? -2.680 7.071 8.995 1.00 95.06 102 ASP A CA 1
ATOM 839 C C . ASP A 1 102 ? -3.015 5.787 9.775 1.00 95.06 102 ASP A C 1
ATOM 841 O O . ASP A 1 102 ? -3.335 4.733 9.218 1.00 95.06 102 ASP A O 1
ATOM 845 N N . THR A 1 103 ? -2.834 5.847 11.099 1.00 96.31 103 THR A N 1
ATOM 846 C CA . THR A 1 103 ? -2.873 4.663 11.963 1.00 96.31 103 THR A CA 1
ATOM 847 C C . THR A 1 103 ? -4.279 4.097 12.110 1.00 96.31 103 THR A C 1
ATOM 849 O O . THR A 1 103 ? -4.395 2.874 12.155 1.00 96.31 103 THR A O 1
ATOM 852 N N . GLU A 1 104 ? -5.341 4.917 12.118 1.00 98.00 104 GLU A N 1
ATOM 853 C CA . GLU A 1 104 ? -6.719 4.395 12.142 1.00 98.00 104 GLU A CA 1
ATOM 854 C C . GLU A 1 104 ? -6.999 3.490 10.936 1.00 98.00 104 GLU A C 1
ATOM 856 O O . GLU A 1 104 ? -7.464 2.367 11.127 1.00 98.00 104 GLU A O 1
ATOM 861 N N . ARG A 1 105 ? -6.617 3.903 9.716 1.00 96.19 105 ARG A N 1
ATOM 862 C CA . ARG A 1 105 ? -6.809 3.090 8.502 1.00 96.19 105 ARG A CA 1
ATOM 863 C C . ARG A 1 105 ? -5.943 1.839 8.522 1.00 96.19 105 ARG A C 1
ATOM 865 O O . ARG A 1 105 ? -6.431 0.726 8.340 1.00 96.19 105 ARG A O 1
ATOM 872 N N . ARG A 1 106 ? -4.634 2.014 8.730 1.00 95.44 106 ARG A N 1
ATOM 873 C CA . ARG A 1 106 ? -3.644 0.929 8.602 1.00 95.44 106 ARG A CA 1
ATOM 874 C C . ARG A 1 106 ? -3.862 -0.190 9.610 1.00 95.44 106 ARG A C 1
ATOM 876 O O . ARG A 1 106 ? -3.607 -1.348 9.296 1.00 95.44 106 ARG A O 1
ATOM 883 N N . TYR A 1 107 ? -4.324 0.162 10.804 1.00 97.56 107 TYR A N 1
ATOM 884 C CA . TYR A 1 107 ? -4.606 -0.781 11.876 1.00 97.56 107 TYR A CA 1
ATOM 885 C C . TYR A 1 107 ? -6.109 -1.066 12.012 1.00 97.56 107 TYR A C 1
ATOM 887 O O . TYR A 1 107 ? -6.558 -1.528 13.058 1.00 97.56 107 TYR A O 1
ATOM 895 N N . HIS A 1 108 ? -6.910 -0.789 10.982 1.00 97.62 108 HIS A N 1
ATOM 896 C CA . HIS A 1 108 ? -8.327 -1.139 10.974 1.00 97.62 108 HIS A CA 1
ATOM 897 C C . HIS A 1 108 ? -8.521 -2.658 10.848 1.00 97.62 108 HIS A C 1
ATOM 899 O O . HIS A 1 108 ? -7.733 -3.325 10.172 1.00 97.62 108 HIS A O 1
ATOM 905 N N . LEU A 1 109 ? -9.613 -3.203 11.403 1.00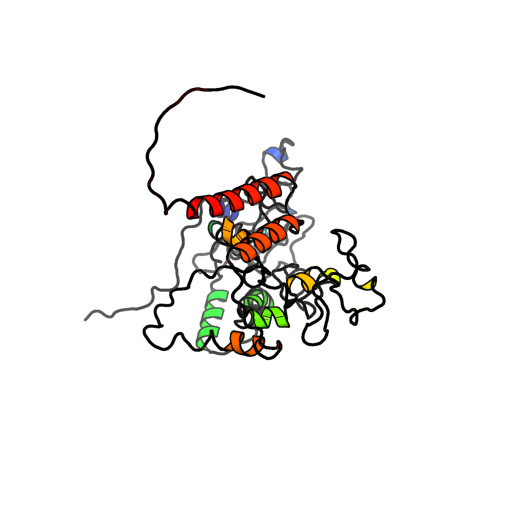 95.75 109 LEU A N 1
ATOM 906 C CA . LEU A 1 109 ? -9.982 -4.627 11.268 1.00 95.75 109 LEU A CA 1
ATOM 907 C C . LEU A 1 109 ? -10.057 -5.085 9.797 1.00 95.75 109 LEU A C 1
ATOM 909 O O . LEU A 1 109 ? -9.758 -6.238 9.479 1.00 95.75 109 LEU A O 1
ATOM 913 N N . ARG A 1 110 ? -10.415 -4.144 8.915 1.00 93.38 110 ARG A N 1
ATOM 914 C CA . ARG A 1 110 ? -10.531 -4.305 7.460 1.00 93.38 110 ARG A CA 1
ATOM 915 C C . ARG A 1 110 ? -9.193 -4.425 6.724 1.00 93.38 110 ARG A C 1
ATOM 917 O O . ARG A 1 110 ? -9.176 -4.986 5.629 1.00 93.38 110 ARG A O 1
ATOM 924 N N . TYR A 1 111 ? -8.101 -3.889 7.282 1.00 93.62 111 TYR A N 1
ATOM 925 C CA . TYR A 1 111 ? -6.851 -3.657 6.542 1.00 93.62 111 TYR A CA 1
ATOM 926 C C . TYR A 1 111 ? -5.590 -4.211 7.193 1.00 93.62 111 TYR A C 1
ATOM 928 O O . TYR A 1 111 ? -4.703 -4.681 6.473 1.00 93.62 111 TYR A O 1
ATOM 936 N N . TYR A 1 112 ? -5.501 -4.192 8.521 1.00 96.50 112 TYR A N 1
ATOM 937 C CA . TYR A 1 112 ? -4.308 -4.625 9.237 1.00 96.50 112 TYR A CA 1
ATOM 938 C C . TYR A 1 112 ? -3.924 -6.056 8.855 1.00 96.50 112 TYR A C 1
ATOM 940 O O . TYR A 1 112 ? -4.744 -6.964 8.974 1.00 96.50 112 TYR A O 1
ATOM 948 N N . LYS A 1 113 ? -2.687 -6.241 8.376 1.00 94.81 113 LYS A N 1
ATOM 949 C CA . LYS A 1 113 ? -2.098 -7.538 7.999 1.00 94.81 113 LYS A CA 1
ATOM 950 C C . LYS A 1 113 ? -2.894 -8.332 6.949 1.00 94.81 113 LYS A C 1
ATOM 952 O O . LYS A 1 113 ? -2.680 -9.524 6.777 1.00 94.81 113 LYS A O 1
ATOM 957 N N . THR A 1 114 ? -3.768 -7.671 6.191 1.00 89.62 114 THR A N 1
ATOM 958 C CA . THR A 1 114 ? -4.560 -8.323 5.127 1.00 89.62 114 THR A CA 1
ATOM 959 C C . THR A 1 114 ? -3.805 -8.483 3.814 1.00 89.62 114 THR A C 1
ATOM 961 O O . THR A 1 114 ? -4.111 -9.360 3.012 1.00 89.62 114 THR A O 1
ATOM 964 N N . CYS A 1 115 ? -2.787 -7.647 3.605 1.00 85.00 115 CYS A N 1
ATOM 965 C CA . CYS A 1 115 ? -1.974 -7.622 2.398 1.00 85.00 115 CYS A CA 1
ATOM 966 C C . CYS A 1 115 ? -0.499 -7.822 2.743 1.00 85.00 115 CYS A C 1
ATOM 968 O O . CYS A 1 115 ? -0.015 -7.292 3.751 1.00 85.00 115 CYS A O 1
ATOM 970 N N . MET A 1 116 ? 0.227 -8.497 1.850 1.00 83.31 116 MET A N 1
ATOM 971 C CA . MET A 1 116 ? 1.675 -8.670 1.952 1.00 83.31 116 MET A CA 1
ATOM 972 C C . MET A 1 116 ? 2.395 -7.311 1.933 1.00 83.31 116 MET A C 1
ATOM 974 O O . MET A 1 116 ? 1.990 -6.356 1.249 1.00 83.31 116 MET A O 1
ATOM 978 N N . CYS A 1 117 ? 3.449 -7.202 2.732 1.00 85.19 117 CYS A N 1
ATOM 979 C CA . CYS A 1 117 ? 4.359 -6.074 2.714 1.00 85.19 117 CYS A CA 1
ATOM 980 C C . CYS A 1 117 ? 5.242 -6.169 1.478 1.00 85.19 117 CYS A C 1
ATOM 982 O O . CYS A 1 117 ? 5.708 -7.246 1.121 1.00 85.19 117 CYS A O 1
ATOM 984 N N . VAL A 1 118 ? 5.491 -5.022 0.845 1.00 81.75 118 VAL A N 1
ATOM 985 C CA . VAL A 1 118 ? 6.353 -4.985 -0.338 1.00 81.75 118 VAL A CA 1
ATOM 986 C C . VAL A 1 118 ? 7.843 -4.918 -0.001 1.00 81.75 118 VAL A C 1
ATOM 988 O O . VAL A 1 118 ? 8.685 -5.093 -0.878 1.00 81.75 118 VAL A O 1
ATOM 991 N N . HIS A 1 119 ? 8.151 -4.591 1.253 1.00 80.94 119 HIS A N 1
ATOM 992 C CA . HIS A 1 119 ? 9.504 -4.405 1.752 1.00 80.94 119 HIS A CA 1
ATOM 993 C C . HIS A 1 119 ? 9.984 -5.669 2.452 1.00 80.94 119 HIS A C 1
ATOM 995 O O . HIS A 1 119 ? 9.204 -6.316 3.156 1.00 80.94 119 HIS A O 1
ATOM 1001 N N . ASP A 1 120 ? 11.277 -5.939 2.318 1.00 81.25 120 ASP A N 1
ATOM 1002 C CA . ASP A 1 120 ? 11.927 -7.073 2.961 1.00 81.25 120 ASP A CA 1
ATOM 1003 C C . ASP A 1 120 ? 11.931 -6.939 4.491 1.00 81.25 120 ASP A C 1
ATOM 1005 O O . ASP A 1 120 ? 11.632 -5.881 5.072 1.00 81.25 120 ASP A O 1
ATOM 1009 N N . THR A 1 121 ? 12.260 -8.045 5.147 1.00 89.88 121 THR A N 1
ATOM 1010 C CA . THR A 1 121 ? 12.518 -8.101 6.584 1.00 89.88 121 THR A CA 1
ATOM 1011 C C . THR A 1 121 ? 14.013 -8.079 6.871 1.00 89.88 121 THR A C 1
ATOM 1013 O O . THR A 1 121 ? 14.798 -8.666 6.131 1.00 89.88 121 THR A O 1
ATOM 1016 N N . ASP A 1 122 ? 14.409 -7.426 7.961 1.00 90.94 122 ASP A N 1
ATOM 1017 C CA . ASP A 1 122 ? 15.755 -7.532 8.514 1.00 90.94 122 ASP A CA 1
ATOM 1018 C C . ASP A 1 122 ? 15.987 -8.917 9.156 1.00 90.94 122 ASP A C 1
ATOM 1020 O O . ASP A 1 122 ? 15.073 -9.737 9.266 1.00 90.94 122 ASP A O 1
ATOM 1024 N N . ALA A 1 123 ? 17.211 -9.176 9.626 1.00 91.69 123 ALA A N 1
ATOM 1025 C CA . ALA A 1 123 ? 17.577 -10.442 10.275 1.00 91.69 123 ALA A CA 1
ATOM 1026 C C . ALA A 1 123 ? 16.778 -10.749 11.562 1.00 91.69 123 ALA A C 1
ATOM 1028 O O . ALA A 1 123 ? 16.832 -11.868 12.064 1.00 91.69 123 ALA A O 1
ATOM 1029 N N . ARG A 1 124 ? 16.041 -9.771 12.107 1.00 90.44 124 ARG A N 1
ATOM 1030 C CA . ARG A 1 124 ? 15.166 -9.933 13.279 1.00 90.44 124 ARG A CA 1
ATOM 1031 C C . ARG A 1 124 ? 13.710 -10.202 12.884 1.00 90.44 124 ARG A C 1
ATOM 1033 O O . ARG A 1 124 ? 12.872 -10.365 13.765 1.00 90.44 124 ARG A O 1
ATOM 1040 N N . GLY A 1 125 ? 13.399 -10.220 11.586 1.00 86.75 125 GLY A N 1
ATOM 1041 C CA . GLY A 1 125 ? 12.043 -10.387 11.064 1.00 86.75 125 GLY A CA 1
ATOM 1042 C C . GLY A 1 125 ? 11.227 -9.090 10.999 1.00 86.75 125 GLY A C 1
ATOM 1043 O O . GLY A 1 125 ? 10.015 -9.142 10.795 1.00 86.75 125 GLY A O 1
ATOM 1044 N N . TYR A 1 126 ? 11.846 -7.916 11.164 1.00 92.62 126 TYR A N 1
ATOM 1045 C CA . TYR A 1 126 ? 11.148 -6.629 11.112 1.00 92.62 126 TYR A CA 1
ATOM 1046 C C . TYR A 1 126 ? 11.237 -5.978 9.740 1.00 92.62 126 TYR A C 1
ATOM 1048 O O . TYR A 1 126 ? 12.249 -6.079 9.059 1.00 92.62 126 TYR A O 1
ATOM 1056 N N . CYS A 1 127 ? 10.202 -5.238 9.340 1.00 93.19 127 CYS A N 1
ATOM 1057 C CA . CYS A 1 127 ? 10.214 -4.512 8.072 1.00 93.19 127 CYS A CA 1
ATOM 1058 C C . CYS A 1 127 ? 11.402 -3.546 7.998 1.00 93.19 127 CYS A C 1
ATOM 1060 O O . CYS A 1 127 ? 11.523 -2.668 8.852 1.00 93.19 127 CYS A O 1
ATOM 1062 N N . VAL A 1 128 ? 12.198 -3.602 6.928 1.00 88.62 128 VAL A N 1
ATOM 1063 C CA . VAL A 1 128 ? 13.341 -2.683 6.749 1.00 88.62 128 VAL A CA 1
ATOM 1064 C C . VAL A 1 128 ? 12.931 -1.206 6.694 1.00 88.62 128 VAL A C 1
ATOM 1066 O O . VAL A 1 128 ? 13.713 -0.331 7.047 1.00 88.62 128 VAL A O 1
ATOM 1069 N N . LYS A 1 129 ? 11.690 -0.914 6.276 1.00 89.38 129 LYS A N 1
ATOM 1070 C CA . LYS A 1 129 ? 11.171 0.459 6.158 1.00 89.38 129 LYS A CA 1
ATOM 1071 C C . LYS A 1 129 ? 10.364 0.915 7.371 1.00 89.38 129 LYS A C 1
ATOM 1073 O O . LYS A 1 129 ? 10.521 2.042 7.823 1.00 89.38 129 LYS A O 1
ATOM 1078 N N . ASN A 1 130 ? 9.453 0.070 7.854 1.00 90.00 130 ASN A N 1
ATOM 1079 C CA . ASN A 1 130 ? 8.473 0.437 8.886 1.00 90.00 130 ASN A CA 1
ATOM 1080 C C . ASN A 1 130 ? 8.764 -0.212 10.251 1.00 90.00 130 ASN A C 1
ATOM 1082 O O . ASN A 1 130 ? 7.992 -0.039 11.195 1.00 90.00 130 ASN A O 1
ATOM 1086 N N . GLY A 1 131 ? 9.853 -0.975 10.355 1.00 91.94 131 GLY A N 1
ATOM 1087 C CA . GLY A 1 131 ? 10.249 -1.696 11.556 1.00 91.94 131 GLY A CA 1
ATOM 1088 C C . GLY A 1 131 ? 9.215 -2.724 12.013 1.00 91.94 131 GLY A C 1
ATOM 1089 O O . GLY A 1 131 ? 8.443 -3.280 11.226 1.00 91.94 131 GLY A O 1
ATOM 1090 N N . GLN A 1 132 ? 9.196 -2.955 13.324 1.00 93.69 132 GLN A N 1
ATOM 1091 C CA . GLN A 1 132 ? 8.300 -3.908 13.982 1.00 93.69 132 GLN A CA 1
ATOM 1092 C C . GLN A 1 132 ? 6.809 -3.537 13.867 1.00 93.69 132 GLN A C 1
ATOM 1094 O O . GLN A 1 132 ? 5.945 -4.406 13.921 1.00 93.69 132 GLN A O 1
ATOM 1099 N N . HIS A 1 133 ? 6.497 -2.253 13.665 1.00 95.69 133 HIS A N 1
ATOM 1100 C CA . HIS A 1 133 ? 5.131 -1.730 13.559 1.00 95.69 133 HIS A CA 1
ATOM 1101 C C . HIS A 1 133 ? 4.659 -1.656 12.100 1.00 95.69 133 HIS A C 1
ATOM 1103 O O . HIS A 1 133 ? 3.922 -0.755 11.694 1.00 95.69 133 HIS A O 1
ATOM 1109 N N . CYS A 1 134 ? 5.115 -2.577 11.255 1.00 95.12 134 CYS A N 1
ATOM 1110 C CA . CYS A 1 134 ? 4.592 -2.668 9.904 1.00 95.12 134 CYS A CA 1
ATOM 1111 C C . CYS A 1 134 ? 3.157 -3.209 9.934 1.00 95.12 134 CYS A C 1
ATOM 1113 O O . CYS A 1 134 ? 2.905 -4.312 10.417 1.00 95.12 134 CYS A O 1
ATOM 1115 N N . ALA A 1 135 ? 2.216 -2.451 9.371 1.00 95.62 135 ALA A N 1
ATOM 1116 C CA . ALA A 1 135 ? 0.811 -2.849 9.277 1.00 95.62 135 ALA A CA 1
ATOM 1117 C C . ALA A 1 135 ? 0.529 -3.898 8.183 1.00 95.62 135 ALA A C 1
ATOM 1119 O O . ALA A 1 135 ? -0.603 -4.352 8.045 1.00 95.62 135 ALA A O 1
ATOM 1120 N N . PHE A 1 136 ? 1.541 -4.278 7.399 1.00 93.88 136 PHE A N 1
ATOM 1121 C CA . PHE A 1 136 ? 1.439 -5.261 6.320 1.00 93.88 136 PHE A CA 1
ATOM 1122 C C . PHE A 1 136 ? 2.098 -6.579 6.709 1.00 93.88 136 PHE A C 1
ATOM 1124 O O . PHE A 1 136 ? 2.995 -6.594 7.556 1.00 93.88 136 PHE A O 1
ATOM 1131 N N . ALA A 1 137 ? 1.615 -7.672 6.123 1.00 90.12 137 ALA A N 1
ATOM 1132 C CA . ALA A 1 137 ? 2.050 -9.020 6.458 1.00 90.12 137 ALA A CA 1
ATOM 1133 C C . ALA A 1 137 ? 3.460 -9.301 5.922 1.00 90.12 137 ALA A C 1
ATOM 1135 O O . ALA A 1 137 ? 3.757 -8.971 4.777 1.00 90.12 137 ALA A O 1
ATOM 1136 N N . HIS A 1 138 ? 4.322 -9.908 6.727 1.00 87.31 138 HIS A N 1
ATOM 1137 C CA . HIS A 1 138 ? 5.639 -10.389 6.309 1.00 87.31 138 HIS A CA 1
ATOM 1138 C C . HIS A 1 138 ? 5.643 -11.920 6.251 1.00 87.31 138 HIS A C 1
ATOM 1140 O O . HIS A 1 138 ? 6.122 -12.594 7.152 1.00 87.31 138 HIS A O 1
ATOM 1146 N N . GLY A 1 139 ? 5.060 -12.452 5.177 1.00 82.75 139 GLY A N 1
ATOM 1147 C CA . GLY A 1 139 ? 4.848 -13.879 4.952 1.00 82.75 139 GLY A CA 1
ATOM 1148 C C . GLY A 1 139 ? 3.391 -14.299 5.140 1.00 82.75 139 GLY A C 1
ATOM 1149 O O . GLY A 1 139 ? 2.598 -13.615 5.785 1.00 82.75 139 GLY A O 1
ATOM 1150 N N . ILE A 1 140 ? 3.030 -15.445 4.558 1.00 81.50 140 ILE A N 1
ATOM 1151 C CA . ILE A 1 140 ? 1.655 -15.987 4.584 1.00 81.50 140 ILE A CA 1
ATOM 1152 C C . ILE A 1 140 ? 1.210 -16.257 6.029 1.00 81.50 140 ILE A C 1
ATOM 1154 O O . ILE A 1 140 ? 0.062 -16.036 6.400 1.00 81.50 140 ILE A O 1
ATOM 1158 N N . HIS A 1 141 ? 2.154 -16.649 6.883 1.00 85.44 141 HIS A N 1
ATOM 1159 C CA . HIS A 1 141 ? 1.925 -16.857 8.307 1.00 85.44 141 HIS A CA 1
ATOM 1160 C C . HIS A 1 141 ? 1.666 -15.555 9.086 1.00 85.44 141 HIS A C 1
ATOM 1162 O O . HIS A 1 141 ? 1.181 -15.624 10.208 1.00 85.44 141 HIS A O 1
ATOM 1168 N N . ASP A 1 142 ? 1.963 -14.374 8.551 1.00 91.00 142 ASP A N 1
ATOM 1169 C CA . ASP A 1 142 ? 1.620 -13.086 9.174 1.00 91.00 142 ASP A CA 1
ATOM 1170 C C . ASP A 1 142 ? 0.366 -12.463 8.532 1.00 91.00 142 ASP A C 1
ATOM 1172 O O . ASP A 1 142 ? -0.144 -11.453 9.010 1.00 91.00 142 ASP A O 1
ATOM 1176 N N . GLN A 1 143 ? -0.157 -13.068 7.462 1.00 89.50 143 GLN A N 1
ATOM 1177 C CA . GLN A 1 143 ? -1.359 -12.608 6.781 1.00 89.50 143 GLN A CA 1
ATOM 1178 C C . GLN A 1 143 ? -2.623 -13.065 7.516 1.00 89.50 143 GLN A C 1
ATOM 1180 O O . GLN A 1 143 ? -2.697 -14.180 8.035 1.00 89.50 143 GLN A O 1
ATOM 1185 N N . ARG A 1 144 ? -3.633 -12.193 7.541 1.00 90.44 144 ARG A N 1
ATOM 1186 C CA . ARG A 1 144 ? -4.970 -12.470 8.083 1.00 90.44 144 ARG A CA 1
ATOM 1187 C C . ARG A 1 144 ? -6.070 -12.077 7.093 1.00 90.44 144 ARG A C 1
ATOM 1189 O O . ARG A 1 144 ? -5.861 -11.158 6.299 1.00 90.44 144 ARG A O 1
ATOM 1196 N N . PRO A 1 145 ? -7.248 -12.715 7.141 1.00 86.25 145 PRO A N 1
ATOM 1197 C CA . PRO A 1 145 ? -8.376 -12.299 6.320 1.00 86.25 145 PRO A CA 1
ATOM 1198 C C . PRO A 1 145 ? -8.905 -10.910 6.740 1.00 86.25 145 PRO A C 1
ATOM 1200 O O . PRO A 1 145 ? -8.881 -10.565 7.928 1.00 86.25 145 PRO A O 1
ATOM 1203 N N . PRO A 1 146 ? -9.391 -10.090 5.791 1.00 88.75 146 PRO A N 1
ATOM 1204 C CA . PRO A 1 146 ? -10.075 -8.840 6.109 1.00 88.75 146 PRO A CA 1
ATOM 1205 C C . PRO A 1 146 ? -11.407 -9.097 6.820 1.00 88.75 146 PRO A C 1
ATOM 1207 O O . PRO A 1 146 ? -12.131 -10.037 6.504 1.00 88.75 146 PRO A O 1
ATOM 1210 N N . VAL A 1 147 ? -11.756 -8.218 7.761 1.00 91.81 147 VAL A N 1
ATOM 1211 C CA . VAL A 1 147 ? -13.104 -8.167 8.343 1.00 91.81 147 VAL A CA 1
ATOM 1212 C C . VAL A 1 147 ? -13.902 -7.106 7.601 1.00 91.81 147 VAL A C 1
ATOM 1214 O O . VAL A 1 147 ? -13.432 -5.977 7.458 1.00 91.81 147 VAL A O 1
ATOM 1217 N N . TYR A 1 148 ? -15.098 -7.475 7.157 1.00 88.50 148 TYR A N 1
ATOM 1218 C CA . TYR A 1 148 ? -15.991 -6.628 6.375 1.00 88.50 148 TYR A CA 1
ATOM 1219 C C . TYR A 1 148 ? -17.097 -6.018 7.240 1.00 88.50 148 TYR A C 1
ATOM 1221 O O . TYR A 1 148 ? -17.549 -6.630 8.217 1.00 88.50 148 TYR A O 1
ATOM 1229 N N . ASP A 1 149 ? -17.526 -4.814 6.864 1.00 89.81 149 ASP A N 1
ATOM 1230 C CA . ASP A 1 149 ? -18.742 -4.200 7.399 1.00 89.81 149 ASP A CA 1
ATOM 1231 C C . ASP A 1 149 ? -19.973 -4.929 6.844 1.00 89.81 149 ASP A C 1
ATOM 1233 O O . ASP A 1 149 ? -19.937 -5.433 5.718 1.00 89.81 149 ASP A O 1
ATOM 1237 N N . ILE A 1 150 ? -21.072 -4.967 7.602 1.00 89.25 150 ILE A N 1
ATOM 1238 C CA . ILE A 1 150 ? -22.324 -5.587 7.151 1.00 89.25 150 ILE A CA 1
ATOM 1239 C C . ILE A 1 150 ? -22.806 -5.022 5.808 1.00 89.25 150 ILE A C 1
ATOM 1241 O O . ILE A 1 150 ? -23.167 -5.793 4.925 1.00 89.25 150 ILE A O 1
ATOM 1245 N N . LYS A 1 151 ? -22.693 -3.705 5.592 1.00 86.44 151 LYS A N 1
ATOM 1246 C CA . LYS A 1 151 ? -23.107 -3.071 4.330 1.00 86.44 151 LYS A CA 1
ATOM 1247 C C . LYS A 1 151 ? -22.219 -3.477 3.154 1.00 86.44 151 LYS A C 1
ATOM 1249 O O . LYS A 1 151 ? -22.689 -3.566 2.025 1.00 86.44 151 LYS A O 1
ATOM 1254 N N . GLU A 1 152 ? -20.927 -3.707 3.404 1.00 85.00 152 GLU A N 1
ATOM 1255 C CA . GLU A 1 152 ? -19.988 -4.181 2.377 1.00 85.00 152 GLU A CA 1
ATOM 1256 C C . GLU A 1 152 ? -20.288 -5.646 2.020 1.00 85.00 152 GLU A C 1
ATOM 1258 O O . GLU A 1 152 ? 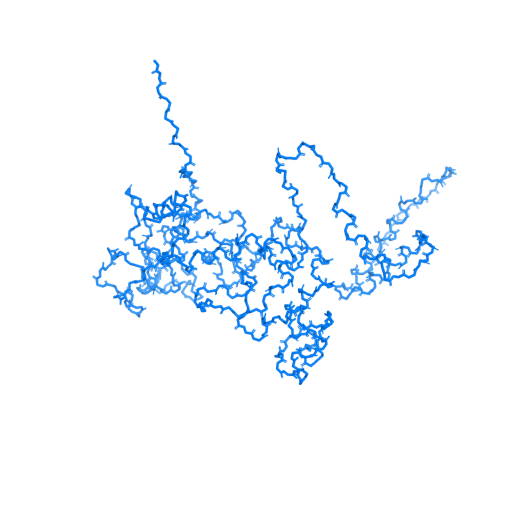-20.288 -5.995 0.843 1.00 85.00 152 GLU A O 1
ATOM 1263 N N . LEU A 1 153 ? -20.618 -6.483 3.012 1.00 83.81 153 LEU A N 1
ATOM 1264 C CA . LEU A 1 153 ? -21.021 -7.879 2.797 1.00 83.81 153 LEU A CA 1
ATOM 1265 C C . LEU A 1 153 ? -22.320 -7.992 1.994 1.00 83.81 153 LEU A C 1
ATOM 1267 O O . LEU A 1 153 ? -22.373 -8.757 1.035 1.00 83.81 153 LEU A O 1
ATOM 1271 N N . GLU A 1 154 ? -23.344 -7.219 2.352 1.00 85.62 154 GLU A N 1
ATOM 1272 C CA . GLU A 1 154 ? -24.622 -7.190 1.630 1.00 85.62 154 GLU A CA 1
ATOM 1273 C C . GLU A 1 154 ? -24.432 -6.734 0.178 1.00 85.62 154 GLU A C 1
ATOM 1275 O O . GLU A 1 154 ? -24.991 -7.333 -0.738 1.00 85.62 154 GLU A O 1
ATOM 1280 N N . ALA A 1 155 ? -23.587 -5.723 -0.055 1.00 79.75 155 ALA A N 1
ATOM 1281 C CA . ALA A 1 155 ? -23.266 -5.261 -1.402 1.00 79.75 155 ALA A CA 1
ATOM 1282 C C . ALA A 1 155 ? -22.535 -6.327 -2.240 1.00 79.75 155 ALA A C 1
ATOM 1284 O O . ALA A 1 155 ? -22.792 -6.439 -3.439 1.00 79.75 155 ALA A O 1
ATOM 1285 N N . LEU A 1 156 ? -21.642 -7.116 -1.631 1.00 75.81 156 LEU A N 1
ATOM 1286 C CA . LEU A 1 156 ? -20.963 -8.227 -2.308 1.00 75.81 156 LEU A CA 1
ATOM 1287 C C . LEU A 1 156 ? -21.945 -9.350 -2.667 1.00 75.81 156 LEU A C 1
ATOM 1289 O O . LEU A 1 156 ? -21.956 -9.796 -3.810 1.00 75.81 156 LEU A O 1
ATOM 1293 N N . GLN A 1 157 ? -22.820 -9.737 -1.736 1.00 79.38 157 GLN A N 1
ATOM 1294 C CA . GLN A 1 157 ? -23.839 -10.768 -1.966 1.00 79.38 157 GLN A CA 1
ATOM 1295 C C . GLN A 1 157 ? -24.861 -10.348 -3.030 1.00 79.38 157 GLN A C 1
ATOM 1297 O O . GLN A 1 157 ? -25.252 -11.156 -3.870 1.00 79.38 157 GLN A O 1
ATOM 1302 N N . ALA A 1 158 ? -25.272 -9.078 -3.032 1.00 77.31 158 ALA A N 1
ATOM 1303 C CA . ALA A 1 158 ? -26.168 -8.542 -4.051 1.00 77.31 158 ALA A CA 1
ATOM 1304 C C . ALA A 1 158 ? -25.519 -8.543 -5.445 1.00 77.31 158 ALA A C 1
ATOM 1306 O O . ALA A 1 158 ? -26.181 -8.886 -6.421 1.00 77.31 158 ALA A O 1
ATOM 1307 N N . ALA A 1 159 ? -24.226 -8.208 -5.536 1.00 70.31 159 ALA A N 1
ATOM 1308 C CA . ALA A 1 159 ? -23.478 -8.234 -6.793 1.00 70.31 159 ALA A CA 1
ATOM 1309 C C . ALA A 1 159 ? -23.243 -9.661 -7.324 1.00 70.31 159 ALA A C 1
ATOM 1311 O O . ALA A 1 159 ? -23.229 -9.870 -8.535 1.00 70.31 159 ALA A O 1
ATOM 1312 N N . GLU A 1 160 ? -23.071 -10.645 -6.437 1.00 66.75 160 GLU A N 1
ATOM 1313 C CA . GLU A 1 160 ? -22.994 -12.063 -6.813 1.00 66.75 160 GLU A CA 1
ATOM 1314 C C . GLU A 1 160 ? -24.347 -12.596 -7.310 1.00 66.75 160 GLU A C 1
ATOM 1316 O O . GLU A 1 160 ? -24.388 -13.386 -8.250 1.00 66.75 160 GLU A O 1
ATOM 1321 N N . ALA A 1 161 ? -25.456 -12.128 -6.727 1.00 66.56 161 ALA A N 1
ATOM 1322 C CA . ALA A 1 161 ? -26.804 -12.548 -7.103 1.00 66.56 161 ALA A CA 1
ATOM 1323 C C . ALA A 1 161 ? -27.307 -11.930 -8.420 1.00 66.56 161 ALA A C 1
ATOM 1325 O O . ALA A 1 161 ? -28.098 -12.560 -9.120 1.00 66.56 161 ALA A O 1
ATOM 1326 N N . SER A 1 162 ? -26.880 -10.711 -8.766 1.00 59.16 162 SER A N 1
ATOM 1327 C CA . SER A 1 162 ? -27.341 -10.021 -9.979 1.00 59.16 162 SER A CA 1
ATOM 1328 C C . SER A 1 162 ? -26.547 -10.373 -11.238 1.00 59.16 162 SER A C 1
ATOM 1330 O O . SER A 1 162 ? -26.988 -10.037 -12.332 1.00 59.16 162 SER A O 1
ATOM 1332 N N . GLY A 1 163 ? -25.365 -10.990 -11.117 1.00 52.94 163 GLY A N 1
ATOM 1333 C CA . GLY A 1 163 ? -24.456 -11.206 -12.254 1.00 52.94 163 GLY A CA 1
ATOM 1334 C C . GLY A 1 163 ? -23.959 -9.910 -12.922 1.00 52.94 163 GLY A C 1
ATOM 1335 O O . GLY A 1 163 ? -23.178 -9.965 -13.871 1.00 52.94 163 GLY A O 1
ATOM 1336 N N . GLU A 1 164 ? -24.368 -8.740 -12.422 1.00 42.06 164 GLU A N 1
ATOM 1337 C CA . GLU A 1 164 ? -24.043 -7.424 -12.958 1.00 42.06 164 GLU A CA 1
ATOM 1338 C C . GLU A 1 164 ? -23.077 -6.700 -12.019 1.00 42.06 164 GLU A C 1
ATOM 1340 O O . GLU A 1 164 ? -23.411 -6.248 -10.921 1.00 42.06 164 GLU A O 1
ATOM 1345 N N . CYS A 1 165 ? -21.839 -6.559 -12.486 1.00 41.44 165 CYS A N 1
ATOM 1346 C CA . CYS A 1 165 ? -20.837 -5.696 -11.883 1.00 41.44 165 CYS A CA 1
ATOM 1347 C C . CYS A 1 165 ? -21.243 -4.225 -12.079 1.00 41.44 165 CYS A C 1
ATOM 1349 O O . CYS A 1 165 ? -20.929 -3.635 -13.112 1.00 41.44 165 CYS A O 1
ATOM 1351 N N . LEU A 1 166 ? -21.919 -3.617 -11.096 1.00 41.22 166 LEU A N 1
ATOM 1352 C CA . LEU A 1 166 ? -22.206 -2.180 -11.113 1.00 41.22 166 LEU A CA 1
ATOM 1353 C C . LEU A 1 166 ? -21.387 -1.369 -10.101 1.00 41.22 166 LEU A C 1
ATOM 1355 O O . LEU A 1 166 ? -21.148 -1.750 -8.954 1.00 41.22 166 LEU A O 1
ATOM 1359 N N . ASN A 1 167 ? -20.951 -0.223 -10.624 1.00 40.62 167 ASN A N 1
ATOM 1360 C CA . ASN A 1 167 ? -20.117 0.836 -10.070 1.00 40.62 167 ASN A CA 1
ATOM 1361 C C . ASN A 1 167 ? -20.600 1.360 -8.706 1.00 40.62 167 ASN A C 1
ATOM 1363 O O . ASN A 1 167 ? -21.417 2.275 -8.633 1.00 40.6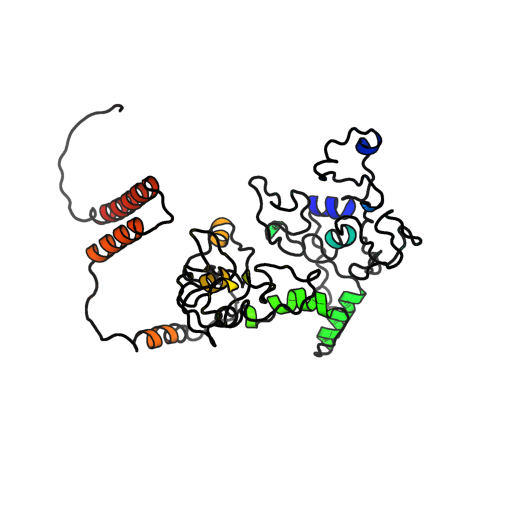2 167 ASN A O 1
ATOM 1367 N N . GLY A 1 168 ? -20.044 0.827 -7.618 1.00 33.09 168 GLY A N 1
ATOM 1368 C CA . GLY A 1 168 ? -20.088 1.453 -6.293 1.00 33.09 168 GLY A CA 1
ATOM 1369 C C . GLY A 1 168 ? -18.789 2.213 -5.976 1.00 33.09 168 GLY A C 1
ATOM 1370 O O . GLY A 1 168 ? -17.778 1.984 -6.639 1.00 33.09 168 GLY A O 1
ATOM 1371 N N . PRO A 1 169 ? -18.747 3.045 -4.913 1.00 40.59 169 PRO A N 1
ATOM 1372 C CA . PRO A 1 169 ? -17.551 3.802 -4.492 1.00 40.59 169 PRO A CA 1
ATOM 1373 C C . PRO A 1 169 ? -16.312 2.926 -4.204 1.00 40.59 169 PRO A C 1
ATOM 1375 O O . PRO A 1 169 ? -15.193 3.421 -4.092 1.00 40.59 169 PRO A O 1
ATOM 1378 N N . ASN A 1 170 ? -16.518 1.608 -4.161 1.00 39.97 170 ASN A N 1
ATOM 1379 C CA . ASN A 1 170 ? -15.531 0.539 -4.163 1.00 39.97 170 ASN A CA 1
ATOM 1380 C C . ASN A 1 170 ? -14.701 0.394 -5.456 1.00 39.97 170 ASN A C 1
ATOM 1382 O O . ASN A 1 170 ? -13.901 -0.532 -5.511 1.00 39.97 170 ASN A O 1
ATOM 1386 N N . VAL A 1 171 ? -14.804 1.266 -6.471 1.00 42.22 171 VAL A N 1
ATOM 1387 C CA . VAL A 1 171 ? -13.910 1.198 -7.652 1.00 42.22 171 VAL A CA 1
ATOM 1388 C C . VAL A 1 171 ? -12.439 1.151 -7.226 1.00 42.22 171 VAL A C 1
ATOM 1390 O O . VAL A 1 171 ? -11.715 0.288 -7.685 1.00 42.22 171 VAL A O 1
ATOM 1393 N N . LEU A 1 172 ? -11.998 1.963 -6.266 1.00 41.12 172 LEU A N 1
ATOM 1394 C CA . LEU A 1 172 ? -10.565 2.114 -5.970 1.00 41.12 172 LEU A CA 1
ATOM 1395 C C . LEU A 1 172 ? -9.949 0.922 -5.217 1.00 41.12 172 LEU A C 1
ATOM 1397 O O . LEU A 1 172 ? -8.799 0.552 -5.458 1.00 41.12 172 LEU A O 1
ATOM 1401 N N . ASP A 1 173 ? -10.720 0.294 -4.329 1.00 39.81 173 ASP A N 1
ATOM 1402 C CA . ASP A 1 173 ? -10.272 -0.832 -3.506 1.00 39.81 173 ASP A CA 1
ATOM 1403 C C . ASP A 1 173 ? -10.652 -2.200 -4.096 1.00 39.81 173 ASP A C 1
ATOM 1405 O O . ASP A 1 173 ? -9.984 -3.198 -3.799 1.00 39.81 173 ASP A O 1
ATOM 1409 N N . LYS A 1 174 ? -11.646 -2.239 -4.998 1.00 38.62 174 LYS A N 1
ATOM 1410 C CA . LYS A 1 174 ? -11.888 -3.358 -5.913 1.00 38.62 174 LYS A CA 1
ATOM 1411 C C . LYS A 1 174 ? -10.846 -3.331 -7.036 1.00 38.62 174 LYS A C 1
ATOM 1413 O O . LYS A 1 174 ? -10.229 -4.355 -7.239 1.00 38.62 174 LYS A O 1
ATOM 1418 N N . GLU A 1 175 ? -10.497 -2.193 -7.650 1.00 42.31 175 GLU A N 1
ATOM 1419 C CA . GLU A 1 175 ? -9.365 -2.064 -8.603 1.00 42.31 175 GLU A CA 1
ATOM 1420 C C . GLU A 1 175 ? -8.005 -2.420 -7.979 1.00 42.31 175 GLU A C 1
ATOM 1422 O O . GLU A 1 175 ? -7.121 -2.943 -8.662 1.00 42.31 175 GLU A O 1
ATOM 1427 N N . ARG A 1 176 ? -7.826 -2.160 -6.673 1.00 41.62 176 ARG A N 1
ATOM 1428 C CA . ARG A 1 176 ? -6.633 -2.546 -5.896 1.00 41.62 176 ARG A CA 1
ATOM 1429 C C . ARG A 1 176 ? -6.365 -4.054 -5.939 1.00 41.62 176 ARG A C 1
ATOM 1431 O O . ARG A 1 176 ? -5.197 -4.419 -6.040 1.00 41.62 176 ARG A O 1
ATOM 1438 N N . ASN A 1 177 ? -7.410 -4.886 -5.872 1.00 41.09 177 ASN A N 1
ATOM 1439 C CA . ASN A 1 177 ? -7.312 -6.347 -5.985 1.00 41.09 177 ASN A CA 1
ATOM 1440 C C . ASN A 1 177 ? -7.583 -6.825 -7.419 1.00 41.09 177 ASN A C 1
ATOM 1442 O O . ASN A 1 177 ? -6.779 -7.559 -7.966 1.00 41.09 177 ASN A O 1
ATOM 1446 N N . LEU A 1 178 ? -8.626 -6.338 -8.090 1.00 45.69 178 LEU A N 1
ATOM 1447 C CA . LEU A 1 178 ? -9.049 -6.780 -9.421 1.00 45.69 178 LEU A CA 1
ATOM 1448 C C . LEU A 1 178 ? -7.973 -6.665 -10.493 1.00 45.69 178 LEU A C 1
ATOM 1450 O O . LEU A 1 178 ? -7.993 -7.480 -11.385 1.00 45.69 178 LEU A O 1
ATOM 1454 N N . MET A 1 179 ? -7.036 -5.712 -10.471 1.00 50.12 179 MET A N 1
ATOM 1455 C CA . MET A 1 179 ? -5.972 -5.712 -11.494 1.00 50.12 179 MET A CA 1
ATOM 1456 C C . MET A 1 179 ? -4.869 -6.741 -11.229 1.00 50.12 179 MET A C 1
ATOM 1458 O O . MET A 1 179 ? -4.144 -7.078 -12.153 1.00 50.12 179 MET A O 1
ATOM 1462 N N . ASN A 1 180 ? -4.709 -7.206 -9.990 1.00 50.47 180 ASN A N 1
ATOM 1463 C CA . ASN A 1 180 ? -3.772 -8.277 -9.635 1.00 50.47 180 ASN A CA 1
ATOM 1464 C C . ASN A 1 180 ? -4.457 -9.660 -9.687 1.00 50.47 180 ASN A C 1
ATOM 1466 O O . ASN A 1 180 ? -3.792 -10.668 -9.890 1.00 50.47 180 ASN A O 1
ATOM 1470 N N . GLU A 1 181 ? -5.786 -9.675 -9.549 1.00 53.59 181 GLU A N 1
ATOM 1471 C CA . GLU A 1 181 ? -6.682 -10.838 -9.594 1.00 53.59 181 GLU A CA 1
ATOM 1472 C C . GLU A 1 181 ? -7.435 -10.964 -10.937 1.00 53.59 181 GLU A C 1
ATOM 1474 O O . GLU A 1 181 ? -8.247 -11.869 -11.094 1.00 53.59 181 GLU A O 1
ATOM 1479 N N . ASP A 1 182 ? -7.232 -10.047 -11.893 1.00 70.25 182 ASP A N 1
ATOM 1480 C CA . ASP A 1 182 ? -7.808 -10.157 -13.240 1.00 70.25 182 ASP A CA 1
ATOM 1481 C C . ASP A 1 182 ? -7.090 -11.327 -13.904 1.00 70.25 182 ASP A C 1
ATOM 1483 O O . ASP A 1 182 ? -5.880 -11.191 -14.113 1.00 70.25 182 ASP A O 1
ATOM 1487 N N . PRO A 1 183 ? -7.807 -12.423 -14.238 1.00 78.75 183 PRO A N 1
ATOM 1488 C CA . PRO A 1 183 ? -7.231 -13.701 -14.653 1.00 78.75 183 PRO A CA 1
ATOM 1489 C C . PRO A 1 183 ? -6.154 -13.599 -15.734 1.00 78.75 183 PRO A C 1
ATOM 1491 O O . PRO A 1 183 ? -5.283 -14.460 -15.842 1.00 78.75 183 PRO A O 1
ATOM 1494 N N . LYS A 1 184 ? -6.182 -12.540 -16.549 1.00 84.12 184 LYS A N 1
ATOM 1495 C CA . LYS A 1 184 ? -5.159 -12.312 -17.570 1.00 84.12 184 LYS A CA 1
ATOM 1496 C C . LYS A 1 184 ? -3.769 -12.033 -16.991 1.00 84.12 184 LYS A C 1
ATOM 1498 O O . LYS A 1 184 ? -2.790 -12.333 -17.653 1.00 84.12 184 LYS A O 1
ATOM 1503 N N . TRP A 1 185 ? -3.636 -11.463 -15.792 1.00 86.31 185 TRP A N 1
ATOM 1504 C CA . TRP A 1 185 ? -2.324 -11.187 -15.188 1.00 86.31 185 TRP A CA 1
ATOM 1505 C C . TRP A 1 185 ? -1.684 -12.418 -14.539 1.00 86.31 185 TRP A C 1
ATOM 1507 O O . TRP A 1 185 ? -0.504 -12.373 -14.195 1.00 86.31 185 TRP A O 1
ATOM 1517 N N . GLN A 1 186 ? -2.427 -13.517 -14.415 1.00 84.19 186 GLN A N 1
ATOM 1518 C CA . GLN A 1 186 ? -1.908 -14.834 -14.060 1.00 84.19 186 GLN A CA 1
ATOM 1519 C C . GLN A 1 186 ? -1.199 -15.484 -15.260 1.00 84.19 186 GLN A C 1
ATOM 1521 O O . GLN A 1 186 ? -0.290 -16.288 -15.060 1.00 84.19 186 GLN A O 1
ATOM 1526 N N . ASP A 1 187 ? -1.544 -15.099 -16.495 1.00 87.06 187 ASP A N 1
ATOM 1527 C CA . ASP A 1 187 ? -0.842 -15.547 -17.698 1.00 87.06 187 ASP A CA 1
ATOM 1528 C C . ASP A 1 187 ? 0.511 -14.833 -17.846 1.00 87.06 187 ASP A C 1
ATOM 1530 O O . ASP A 1 187 ? 0.614 -13.614 -18.031 1.00 87.06 187 ASP A O 1
ATOM 1534 N N . THR A 1 188 ? 1.579 -15.628 -17.816 1.00 89.50 188 THR A N 1
ATOM 1535 C CA . THR A 1 188 ? 2.958 -15.155 -17.961 1.00 89.50 188 THR A CA 1
ATOM 1536 C C . THR A 1 188 ? 3.206 -14.461 -19.303 1.00 89.50 188 THR A C 1
ATOM 1538 O O . THR A 1 188 ? 3.971 -13.494 -19.350 1.00 89.50 188 THR A O 1
ATOM 1541 N N . ASN A 1 189 ? 2.519 -14.864 -20.378 1.00 90.38 189 ASN A N 1
ATOM 1542 C CA . ASN A 1 189 ? 2.626 -14.216 -21.689 1.00 90.38 189 ASN A CA 1
ATOM 1543 C C . ASN A 1 189 ? 2.004 -12.820 -21.673 1.00 90.38 189 ASN A C 1
ATOM 1545 O O . ASN A 1 189 ? 2.566 -11.863 -22.217 1.00 90.38 189 ASN A O 1
ATOM 1549 N N . TYR A 1 190 ? 0.857 -12.681 -21.011 1.00 91.75 190 TYR A N 1
ATOM 1550 C CA . TYR A 1 190 ? 0.193 -11.396 -20.861 1.00 91.75 190 TYR A CA 1
ATOM 1551 C C . TYR A 1 190 ? 1.020 -10.432 -20.002 1.00 91.75 190 TYR A C 1
ATOM 1553 O O . TYR A 1 190 ? 1.183 -9.264 -20.378 1.00 91.75 190 TYR A O 1
ATOM 1561 N N . VAL A 1 191 ? 1.598 -10.917 -18.894 1.00 92.25 191 VAL A N 1
ATOM 1562 C CA . VAL A 1 191 ? 2.553 -10.153 -18.073 1.00 92.25 191 VAL A CA 1
ATOM 1563 C C . VAL A 1 191 ? 3.726 -9.697 -18.939 1.00 92.25 191 VAL A C 1
ATOM 1565 O O . VAL A 1 191 ? 4.039 -8.505 -18.980 1.00 92.25 191 VAL A O 1
ATOM 1568 N N . LEU A 1 192 ? 4.335 -10.611 -19.696 1.00 92.50 192 LEU A N 1
ATOM 1569 C CA . LEU A 1 192 ? 5.454 -10.293 -20.576 1.00 92.50 192 LEU A CA 1
ATOM 1570 C C . LEU A 1 192 ? 5.081 -9.243 -21.635 1.00 92.50 192 LEU A C 1
ATOM 1572 O O . LEU A 1 192 ? 5.900 -8.386 -21.961 1.00 92.50 192 LEU A O 1
ATOM 1576 N N . ALA A 1 193 ? 3.857 -9.229 -22.154 1.00 91.50 193 ALA A N 1
ATOM 1577 C CA . ALA A 1 193 ? 3.443 -8.256 -23.164 1.00 91.50 193 ALA A CA 1
ATOM 1578 C C . ALA A 1 193 ? 3.093 -6.865 -22.595 1.00 91.50 193 ALA A C 1
ATOM 1580 O O . ALA A 1 193 ? 3.375 -5.863 -23.258 1.00 91.50 193 ALA A O 1
ATOM 1581 N N . ASN A 1 194 ? 2.509 -6.794 -21.391 1.00 93.62 194 ASN A N 1
ATOM 1582 C CA . ASN A 1 194 ? 1.802 -5.594 -20.908 1.00 93.62 194 ASN A CA 1
ATOM 1583 C C . ASN A 1 194 ? 2.323 -5.023 -19.581 1.00 93.62 194 ASN A C 1
ATOM 1585 O O . ASN A 1 194 ? 1.908 -3.939 -19.168 1.00 93.62 194 ASN A O 1
ATOM 1589 N N . TYR A 1 195 ? 3.209 -5.726 -18.874 1.00 94.38 195 TYR A N 1
ATOM 1590 C CA . TYR A 1 195 ? 3.707 -5.241 -17.591 1.00 94.38 195 TYR A CA 1
ATOM 1591 C C . TYR A 1 195 ? 4.538 -3.964 -17.769 1.00 94.38 195 TYR A C 1
ATOM 1593 O O . TYR A 1 195 ? 5.528 -3.937 -18.507 1.00 94.38 195 TYR A O 1
ATOM 1601 N N . LYS A 1 196 ? 4.105 -2.912 -17.069 1.00 94.62 196 LYS A N 1
ATOM 1602 C CA . LYS A 1 196 ? 4.676 -1.562 -16.996 1.00 94.62 196 LYS A CA 1
ATOM 1603 C C . LYS A 1 196 ? 4.804 -0.850 -18.342 1.00 94.62 196 LYS A C 1
ATOM 1605 O O . LYS A 1 196 ? 5.653 0.027 -18.495 1.00 94.62 196 LYS A O 1
ATOM 1610 N N . THR A 1 197 ? 3.948 -1.194 -19.302 1.00 94.81 197 THR A N 1
ATOM 1611 C CA . THR A 1 197 ? 3.925 -0.539 -20.617 1.00 94.81 197 THR A CA 1
ATOM 1612 C C . THR A 1 197 ? 3.055 0.710 -20.660 1.00 94.81 197 THR A C 1
ATOM 1614 O O . THR A 1 197 ? 3.311 1.580 -21.486 1.00 94.81 197 THR A O 1
ATOM 1617 N N . GLU A 1 198 ? 2.078 0.834 -19.757 1.00 93.88 198 GLU A N 1
ATOM 1618 C CA . GLU A 1 198 ? 1.148 1.966 -19.698 1.00 93.88 198 GLU A CA 1
ATOM 1619 C C . GLU A 1 198 ? 1.268 2.738 -18.369 1.00 93.88 198 GLU A C 1
ATOM 1621 O O . GLU A 1 198 ? 1.676 2.172 -17.344 1.00 93.88 198 GLU A O 1
ATOM 1626 N N . PRO A 1 199 ? 0.949 4.049 -18.359 1.00 91.44 199 PRO A N 1
ATOM 1627 C CA . PRO A 1 199 ? 1.011 4.856 -17.151 1.00 91.44 199 PRO A CA 1
ATOM 1628 C C . PRO A 1 199 ? -0.092 4.454 -16.171 1.00 91.44 199 PRO A C 1
ATOM 1630 O O . PRO A 1 199 ? -1.244 4.204 -16.535 1.00 91.44 199 PRO A O 1
ATOM 1633 N N . CYS A 1 200 ? 0.251 4.427 -14.888 1.00 89.00 200 CYS A N 1
ATOM 1634 C CA . CYS A 1 200 ? -0.700 4.126 -13.834 1.00 89.00 200 CYS A CA 1
ATOM 1635 C C . CYS A 1 200 ? -1.747 5.241 -13.720 1.00 89.00 200 CYS A C 1
ATOM 1637 O O . CYS A 1 200 ? -1.417 6.387 -13.428 1.00 89.00 200 CYS A O 1
ATOM 1639 N N . LYS A 1 201 ? -3.023 4.886 -13.900 1.00 84.44 201 LYS A N 1
ATOM 1640 C CA . LYS A 1 201 ? -4.159 5.813 -13.755 1.00 84.44 201 LYS A CA 1
ATOM 1641 C C . LYS A 1 201 ? -4.605 6.001 -12.299 1.00 84.44 201 LYS A C 1
ATOM 1643 O O . LYS A 1 201 ? -5.434 6.859 -12.016 1.00 84.44 201 LYS A O 1
ATOM 1648 N N . ARG A 1 202 ? -4.075 5.195 -11.371 1.00 76.31 202 ARG A N 1
ATOM 1649 C CA . ARG A 1 202 ? -4.465 5.235 -9.956 1.00 76.31 202 ARG A CA 1
ATOM 1650 C C . ARG A 1 202 ? -3.850 6.454 -9.261 1.00 76.31 202 ARG A C 1
ATOM 1652 O O . ARG A 1 202 ? -2.666 6.728 -9.472 1.00 76.31 202 ARG A O 1
ATOM 1659 N N . PRO A 1 203 ? -4.591 7.143 -8.374 1.00 69.69 203 PRO A N 1
ATOM 1660 C CA . PRO A 1 203 ? -4.045 8.253 -7.603 1.00 69.69 203 PRO A CA 1
ATOM 1661 C C . PRO A 1 203 ? -2.790 7.817 -6.825 1.00 69.69 203 PRO A C 1
ATOM 1663 O O . PRO A 1 203 ? -2.814 6.746 -6.208 1.00 69.69 203 PRO A O 1
ATOM 1666 N N . PRO A 1 204 ? -1.711 8.627 -6.772 1.00 61.31 204 PRO A N 1
ATOM 1667 C CA . PRO A 1 204 ? -0.449 8.239 -6.129 1.00 61.31 204 PRO A CA 1
ATOM 1668 C C . PRO A 1 204 ? -0.586 7.772 -4.674 1.00 61.31 204 PRO A C 1
ATOM 1670 O O . PRO A 1 204 ? 0.194 6.947 -4.213 1.00 61.31 204 PRO A O 1
ATOM 1673 N N . ARG A 1 205 ? -1.596 8.272 -3.949 1.00 59.53 205 ARG A N 1
ATOM 1674 C CA . ARG A 1 205 ? -1.869 7.898 -2.550 1.00 59.53 205 ARG A CA 1
ATOM 1675 C C . ARG A 1 205 ? -2.507 6.513 -2.394 1.00 59.53 205 ARG A C 1
ATOM 1677 O O . ARG A 1 205 ? -2.482 5.960 -1.301 1.00 59.53 205 ARG A O 1
ATOM 1684 N N . LEU A 1 206 ? -3.088 5.979 -3.466 1.00 59.28 206 LEU A N 1
ATOM 1685 C CA . LEU A 1 206 ? -3.834 4.718 -3.485 1.00 59.28 206 LEU A CA 1
ATOM 1686 C C . LEU A 1 206 ? -3.086 3.608 -4.228 1.00 59.28 206 LEU A C 1
ATOM 1688 O O . LEU A 1 206 ? -3.354 2.430 -4.006 1.00 59.28 206 LEU A O 1
ATOM 1692 N N . CYS A 1 207 ? -2.122 3.957 -5.084 1.00 69.62 207 CYS A N 1
ATOM 1693 C CA . CYS A 1 207 ? -1.294 2.969 -5.755 1.00 69.62 207 CYS A CA 1
ATOM 1694 C C . CYS A 1 207 ? -0.052 2.613 -4.935 1.00 69.62 207 CYS A C 1
ATOM 1696 O O . CYS A 1 207 ? 0.768 3.471 -4.602 1.00 69.62 207 CYS A O 1
ATOM 1698 N N . ARG A 1 208 ? 0.151 1.317 -4.688 1.00 64.19 208 ARG A N 1
ATOM 1699 C CA . ARG A 1 208 ? 1.437 0.804 -4.212 1.00 64.19 208 ARG A CA 1
ATOM 1700 C C . ARG A 1 208 ? 2.440 0.803 -5.360 1.00 64.19 208 ARG A C 1
ATOM 1702 O O . ARG A 1 208 ? 2.559 -0.173 -6.096 1.00 64.19 208 ARG A O 1
ATOM 1709 N N . GLN A 1 209 ? 3.129 1.932 -5.514 1.00 66.62 209 GLN A N 1
ATOM 1710 C CA . GLN A 1 209 ? 4.264 2.088 -6.420 1.00 66.62 209 GLN A CA 1
ATOM 1711 C C . GLN A 1 209 ? 5.276 0.956 -6.199 1.00 66.62 209 GLN A C 1
ATOM 1713 O O . GLN A 1 209 ? 5.578 0.595 -5.060 1.00 66.62 209 GLN A O 1
ATOM 1718 N N . GLY A 1 210 ? 5.795 0.400 -7.292 1.00 78.06 210 GLY A N 1
ATOM 1719 C CA . GLY A 1 210 ? 6.724 -0.728 -7.267 1.00 78.06 210 GLY A CA 1
ATOM 1720 C C . GLY A 1 210 ? 6.227 -1.911 -8.092 1.00 78.06 210 GLY A C 1
ATOM 1721 O O . GLY A 1 210 ? 5.488 -1.734 -9.063 1.00 78.06 210 GLY A O 1
ATOM 1722 N N . TYR A 1 211 ? 6.657 -3.117 -7.714 1.00 78.19 211 TYR A N 1
ATOM 1723 C CA . TYR A 1 211 ? 6.408 -4.345 -8.477 1.00 78.19 211 TYR A CA 1
ATOM 1724 C C . TYR A 1 211 ? 4.960 -4.848 -8.409 1.00 78.19 211 TYR A C 1
ATOM 1726 O O . TYR A 1 211 ? 4.531 -5.597 -9.270 1.00 78.19 211 TYR A O 1
ATOM 1734 N N . ALA A 1 212 ? 4.194 -4.436 -7.397 1.00 79.88 212 ALA A N 1
ATOM 1735 C CA . ALA A 1 212 ? 2.797 -4.843 -7.238 1.00 79.88 212 ALA A CA 1
ATOM 1736 C C . ALA A 1 212 ? 1.840 -4.092 -8.184 1.00 79.88 212 ALA A C 1
ATOM 1738 O O . ALA A 1 212 ? 0.655 -4.408 -8.255 1.00 79.88 212 ALA A O 1
ATOM 1739 N N . CYS A 1 213 ? 2.323 -3.058 -8.880 1.00 86.81 213 CYS A N 1
ATOM 1740 C CA . CYS A 1 213 ? 1.537 -2.342 -9.870 1.00 86.81 213 CYS A CA 1
ATOM 1741 C C . CYS A 1 213 ? 1.971 -2.755 -11.281 1.00 86.81 213 CYS A C 1
ATOM 1743 O O . CYS A 1 213 ? 3.127 -2.501 -11.643 1.00 86.81 213 CYS A O 1
ATOM 1745 N N . PRO A 1 214 ? 1.048 -3.276 -12.109 1.00 90.12 214 PRO A N 1
ATOM 1746 C CA . PRO A 1 214 ? 1.347 -3.615 -13.493 1.00 90.12 214 PRO A CA 1
ATOM 1747 C C . PRO A 1 214 ? 1.555 -2.396 -14.394 1.00 90.12 214 PRO A C 1
ATOM 1749 O O . PRO A 1 214 ? 1.881 -2.566 -15.558 1.00 90.12 214 PRO A O 1
ATOM 1752 N N . GLN A 1 215 ? 1.361 -1.178 -13.889 1.00 91.38 215 GLN A N 1
ATOM 1753 C CA . GLN A 1 215 ? 1.500 0.067 -14.642 1.00 91.38 215 GLN A CA 1
ATOM 1754 C C . GLN A 1 215 ? 2.666 0.901 -14.111 1.00 91.38 215 GLN A C 1
ATOM 1756 O O . GLN A 1 215 ? 2.999 0.828 -12.920 1.00 91.38 215 GLN A O 1
ATOM 1761 N N . TYR A 1 216 ? 3.291 1.693 -14.983 1.00 92.19 216 TYR A N 1
ATOM 1762 C CA . TYR A 1 216 ? 4.456 2.495 -14.613 1.00 92.19 216 TYR A CA 1
ATOM 1763 C C . TYR A 1 216 ? 4.061 3.832 -13.975 1.00 92.19 216 TYR A C 1
ATOM 1765 O O . TYR A 1 216 ? 3.003 4.389 -14.263 1.00 92.19 216 TYR A O 1
ATOM 1773 N N . HIS A 1 217 ? 4.922 4.371 -13.108 1.00 88.81 217 HIS A N 1
ATOM 1774 C CA . HIS A 1 217 ? 4.673 5.653 -12.421 1.00 88.81 217 HIS A CA 1
ATOM 1775 C C . HIS A 1 217 ? 5.660 6.761 -12.778 1.00 88.81 217 HIS A C 1
ATOM 1777 O O . HIS A 1 217 ? 5.395 7.928 -12.508 1.00 88.81 217 HIS A O 1
ATOM 1783 N N . ASN A 1 218 ? 6.816 6.402 -13.327 1.00 88.50 218 ASN A N 1
ATOM 1784 C CA . ASN A 1 218 ? 7.873 7.331 -13.707 1.00 88.50 218 ASN A CA 1
ATOM 1785 C C . ASN A 1 218 ? 8.702 6.740 -14.859 1.00 88.50 218 ASN A C 1
ATOM 1787 O O . ASN A 1 218 ? 8.515 5.578 -15.229 1.00 88.50 218 ASN A O 1
ATOM 1791 N N . SER A 1 219 ? 9.616 7.539 -15.414 1.00 90.75 219 SER A N 1
ATOM 1792 C CA . SER A 1 219 ? 10.522 7.152 -16.507 1.00 90.75 219 SER A CA 1
ATOM 1793 C C . SER A 1 219 ? 11.330 5.891 -16.191 1.00 90.75 219 SER A C 1
ATOM 1795 O O . SER A 1 219 ? 11.444 5.017 -17.043 1.00 90.75 219 SER A O 1
ATOM 1797 N N . LYS A 1 220 ? 11.835 5.758 -14.960 1.00 89.81 220 LYS A N 1
ATOM 1798 C CA . LYS A 1 220 ? 12.654 4.616 -14.512 1.00 89.81 220 LYS A CA 1
ATOM 1799 C C . LYS A 1 220 ? 11.865 3.314 -14.350 1.00 89.81 220 LYS A C 1
ATOM 1801 O O . LYS A 1 220 ? 12.458 2.240 -14.320 1.00 89.81 220 LYS A O 1
ATOM 1806 N N . ASP A 1 221 ? 10.544 3.412 -14.235 1.00 90.56 221 ASP A N 1
ATOM 1807 C CA . ASP A 1 221 ? 9.617 2.285 -14.107 1.00 90.56 221 ASP A CA 1
ATOM 1808 C C . ASP A 1 221 ? 8.974 1.902 -15.454 1.00 90.56 221 ASP A C 1
ATOM 1810 O O . ASP A 1 221 ? 8.439 0.802 -15.581 1.00 90.56 221 ASP A O 1
ATOM 1814 N N . LYS A 1 222 ? 9.027 2.792 -16.460 1.00 93.88 222 LYS A N 1
ATOM 1815 C CA . LYS A 1 222 ? 8.471 2.574 -17.806 1.00 93.88 222 LYS A CA 1
ATOM 1816 C C . LYS A 1 222 ? 9.178 1.403 -18.492 1.00 93.88 222 LYS A C 1
ATOM 1818 O O . LYS A 1 222 ? 10.406 1.285 -18.465 1.00 93.88 222 LYS A O 1
ATOM 1823 N N . ARG A 1 223 ? 8.389 0.568 -19.164 1.00 95.88 223 ARG A N 1
ATOM 1824 C CA . ARG A 1 223 ? 8.858 -0.473 -20.075 1.00 95.88 223 ARG A CA 1
ATOM 1825 C C . ARG A 1 223 ? 8.298 -0.231 -21.467 1.00 95.88 223 ARG A C 1
ATOM 1827 O O . ARG A 1 223 ? 7.087 -0.169 -21.651 1.00 95.88 223 ARG A O 1
ATOM 1834 N N . ARG A 1 224 ? 9.164 -0.115 -22.471 1.00 95.31 224 ARG A N 1
ATOM 1835 C CA . ARG A 1 224 ? 8.726 -0.115 -23.869 1.00 95.31 224 ARG A CA 1
ATOM 1836 C C . ARG A 1 224 ? 8.131 -1.479 -24.204 1.00 95.31 224 ARG A C 1
ATOM 1838 O O . ARG A 1 224 ? 8.727 -2.513 -23.916 1.00 95.31 224 ARG A O 1
ATOM 1845 N N . SER A 1 225 ? 6.933 -1.487 -24.788 1.00 92.50 225 SER A N 1
ATOM 1846 C CA . SER A 1 225 ? 6.271 -2.746 -25.138 1.00 92.50 225 SER A CA 1
ATOM 1847 C C . SER A 1 225 ? 7.106 -3.511 -26.175 1.00 92.50 225 SER A C 1
ATOM 1849 O O . SER A 1 225 ? 7.389 -2.943 -27.237 1.00 92.50 225 SER A O 1
ATOM 1851 N N . PRO A 1 226 ? 7.432 -4.797 -25.938 1.00 87.38 226 PRO A N 1
ATOM 1852 C CA . PRO A 1 226 ? 8.200 -5.610 -26.885 1.00 87.38 226 PRO A CA 1
ATOM 1853 C C . PRO A 1 226 ? 7.440 -5.860 -28.198 1.00 87.38 226 PRO A C 1
ATOM 1855 O O . PRO A 1 226 ? 8.038 -6.227 -29.204 1.00 87.38 226 PRO A O 1
ATOM 1858 N N . ARG A 1 227 ? 6.114 -5.636 -28.215 1.00 87.19 227 ARG A N 1
ATOM 1859 C CA . ARG A 1 227 ? 5.285 -5.721 -29.430 1.00 87.19 227 ARG A CA 1
ATOM 1860 C C . ARG A 1 227 ? 5.507 -4.541 -30.376 1.00 87.19 227 ARG A C 1
ATOM 1862 O O . ARG A 1 227 ? 5.264 -4.672 -31.570 1.00 87.19 227 ARG A O 1
ATOM 1869 N N . LYS A 1 228 ? 5.928 -3.392 -29.838 1.00 90.56 228 LYS A N 1
ATOM 1870 C CA . LYS A 1 228 ? 6.098 -2.140 -30.587 1.00 90.56 228 LYS A CA 1
ATOM 1871 C C . LYS A 1 228 ? 7.568 -1.792 -30.812 1.00 90.56 228 LYS A C 1
ATOM 1873 O O . LYS A 1 228 ? 7.907 -1.273 -31.869 1.00 90.56 228 LYS A O 1
ATOM 1878 N N . TYR A 1 229 ? 8.428 -2.093 -29.843 1.00 92.69 229 TYR A N 1
ATOM 1879 C CA . TYR A 1 229 ? 9.850 -1.770 -29.884 1.00 92.69 229 TYR A CA 1
ATOM 1880 C C . TYR A 1 229 ? 10.670 -3.048 -29.763 1.00 92.69 229 TYR A C 1
ATOM 1882 O O . TYR A 1 229 ? 10.511 -3.803 -28.806 1.00 92.69 229 TYR A O 1
ATOM 1890 N N . LYS A 1 230 ? 11.568 -3.274 -30.724 1.00 91.62 230 LYS A N 1
ATOM 1891 C CA . LYS A 1 230 ? 12.563 -4.345 -30.652 1.00 91.62 230 LYS A CA 1
ATOM 1892 C C . LYS A 1 230 ? 13.844 -3.771 -30.058 1.00 91.62 230 LYS A C 1
ATOM 1894 O O . LYS A 1 230 ? 14.392 -2.812 -30.591 1.00 91.62 230 LYS A O 1
ATOM 1899 N N . TYR A 1 231 ? 14.283 -4.346 -28.949 1.00 95.31 231 TYR A N 1
ATOM 1900 C CA . TYR A 1 231 ? 15.532 -4.019 -28.272 1.00 95.31 231 TYR A CA 1
ATOM 1901 C C . TYR A 1 231 ? 16.166 -5.316 -27.748 1.00 95.31 231 TYR A C 1
ATOM 1903 O O . TYR A 1 231 ? 15.513 -6.355 -27.730 1.00 95.31 231 TYR A O 1
ATOM 1911 N N . ARG A 1 232 ? 17.453 -5.278 -27.402 1.00 95.94 232 ARG A N 1
ATOM 1912 C CA . ARG A 1 232 ? 18.234 -6.384 -26.835 1.00 95.94 232 ARG A CA 1
ATOM 1913 C C . ARG A 1 232 ? 18.108 -6.397 -25.312 1.00 95.94 232 ARG A C 1
ATOM 1915 O O . ARG A 1 232 ? 17.926 -5.348 -24.695 1.00 95.94 232 ARG A O 1
ATOM 1922 N N . SER A 1 233 ? 18.326 -7.562 -24.702 1.00 95.25 233 SER A N 1
ATOM 1923 C CA . SER A 1 233 ? 18.397 -7.755 -23.242 1.00 95.25 233 SER A CA 1
ATOM 1924 C C . SER A 1 233 ? 19.545 -6.985 -22.566 1.00 95.25 233 SER A C 1
ATOM 1926 O O . SER A 1 233 ? 19.544 -6.787 -21.347 1.00 95.25 233 SER A O 1
ATOM 1928 N N . THR A 1 234 ? 20.523 -6.522 -23.345 1.00 96.19 234 THR A N 1
ATOM 1929 C CA . THR A 1 234 ? 21.671 -5.746 -22.869 1.00 96.19 234 THR A CA 1
ATOM 1930 C C . THR A 1 234 ? 21.262 -4.312 -22.480 1.00 96.19 234 THR A C 1
ATOM 1932 O O . THR A 1 234 ? 20.545 -3.655 -23.245 1.00 96.19 234 THR A O 1
ATOM 1935 N N . PRO A 1 235 ? 21.707 -3.786 -21.320 1.00 96.19 235 PRO A N 1
ATOM 1936 C CA . PRO A 1 235 ? 21.476 -2.393 -20.929 1.00 96.19 235 PRO A CA 1
ATOM 1937 C C . PRO A 1 235 ? 22.140 -1.391 -21.874 1.00 96.19 235 PRO A C 1
ATOM 1939 O O . PRO A 1 235 ? 23.231 -1.636 -22.384 1.00 96.19 235 PRO A O 1
ATOM 1942 N N . CYS A 1 236 ? 21.505 -0.236 -22.071 1.00 96.50 236 CYS A N 1
ATOM 1943 C CA . CYS A 1 236 ? 22.078 0.863 -22.838 1.00 96.50 236 CYS A CA 1
ATOM 1944 C C . CYS A 1 236 ? 23.249 1.488 -22.064 1.00 96.50 236 CYS A C 1
ATOM 1946 O O . CYS A 1 236 ? 23.042 1.904 -20.919 1.00 96.50 236 CYS A O 1
ATOM 1948 N N . PRO A 1 237 ? 24.439 1.635 -22.674 1.00 94.31 237 PRO A N 1
ATOM 1949 C CA . PRO A 1 237 ? 25.610 2.196 -21.997 1.00 94.31 237 PRO A CA 1
ATOM 1950 C C . PRO A 1 237 ? 25.421 3.663 -21.584 1.00 94.31 237 PRO A C 1
ATOM 1952 O O . PRO A 1 237 ? 26.014 4.095 -20.607 1.00 94.31 237 PRO A O 1
ATOM 1955 N N . ASN A 1 238 ? 24.549 4.410 -22.271 1.00 93.88 238 ASN A N 1
ATOM 1956 C CA . ASN A 1 238 ? 24.255 5.810 -21.938 1.00 93.88 238 ASN A CA 1
ATOM 1957 C C . ASN A 1 238 ? 23.286 5.954 -20.750 1.00 93.88 238 ASN A C 1
ATOM 1959 O O . ASN A 1 238 ? 23.121 7.045 -20.206 1.00 93.88 238 ASN A O 1
ATOM 1963 N N . VAL A 1 239 ? 22.605 4.868 -20.364 1.00 93.75 239 VAL A N 1
ATOM 1964 C CA . VAL A 1 239 ? 21.578 4.879 -19.308 1.00 93.75 239 VAL A CA 1
ATOM 1965 C C . VAL A 1 239 ? 22.007 4.061 -18.094 1.00 93.75 239 VAL A C 1
ATOM 1967 O O . VAL A 1 239 ? 21.627 4.409 -16.980 1.00 93.75 239 VAL A O 1
ATOM 1970 N N . LYS A 1 240 ? 22.815 3.008 -18.260 1.00 94.06 240 LYS A N 1
ATOM 1971 C CA . LYS A 1 240 ? 23.350 2.211 -17.150 1.00 94.06 240 LYS A CA 1
ATOM 1972 C C . LYS A 1 240 ? 24.870 2.362 -17.066 1.00 94.06 240 LYS A C 1
ATOM 1974 O O . LYS A 1 240 ? 25.579 1.937 -17.973 1.00 94.06 240 LYS A O 1
ATOM 1979 N N . HIS A 1 241 ? 25.356 2.890 -15.944 1.00 90.56 241 HIS A N 1
ATOM 1980 C CA . HIS A 1 241 ? 26.785 3.033 -15.657 1.00 90.56 241 HIS A CA 1
ATOM 1981 C C . HIS A 1 241 ? 27.150 2.115 -14.486 1.00 90.56 241 HIS A C 1
ATOM 1983 O O . HIS A 1 241 ? 26.693 2.314 -13.360 1.00 90.56 241 HIS A O 1
ATOM 1989 N N . GLY A 1 242 ? 27.935 1.068 -14.753 1.00 90.06 242 GLY A N 1
ATOM 1990 C CA . GLY A 1 242 ? 28.197 0.018 -13.766 1.00 90.06 242 GLY A CA 1
ATOM 1991 C C . GLY A 1 242 ? 26.900 -0.670 -13.320 1.00 90.06 242 GLY A C 1
ATOM 1992 O O . GLY A 1 242 ? 26.167 -1.225 -14.142 1.00 90.06 242 GLY A O 1
ATOM 1993 N N . GLU A 1 243 ? 26.595 -0.604 -12.023 1.00 86.06 243 GLU A N 1
ATOM 1994 C CA . GLU A 1 243 ? 25.366 -1.173 -11.447 1.00 86.06 243 GLU A CA 1
ATOM 1995 C C . GLU A 1 243 ? 24.200 -0.181 -11.334 1.00 86.06 243 GLU A C 1
ATOM 1997 O O . GLU A 1 243 ? 23.059 -0.578 -11.067 1.00 86.06 243 GLU A O 1
ATOM 2002 N N . GLU A 1 244 ? 24.449 1.105 -11.577 1.00 90.69 244 GLU A N 1
ATOM 2003 C CA . GLU A 1 244 ? 23.459 2.156 -11.386 1.00 90.69 244 GLU A CA 1
ATOM 2004 C C . GLU A 1 244 ? 22.662 2.437 -12.667 1.00 90.69 244 GLU A 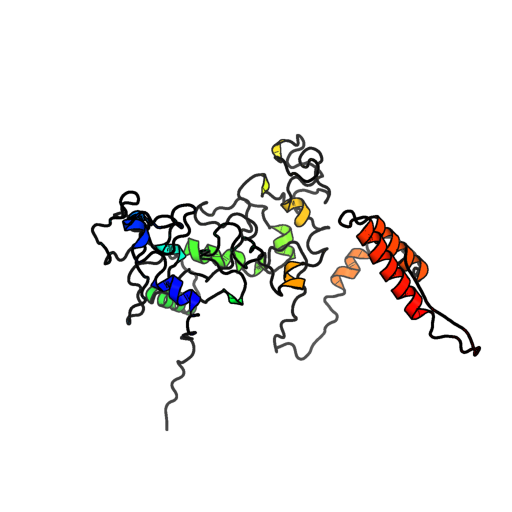C 1
ATOM 2006 O O . GLU A 1 244 ? 23.211 2.569 -13.763 1.00 90.69 244 GLU A O 1
ATOM 2011 N N . TRP A 1 245 ? 21.338 2.541 -12.516 1.00 91.88 245 TRP A N 1
ATOM 2012 C CA . TRP A 1 245 ? 20.423 2.945 -13.584 1.00 91.88 245 TRP A CA 1
ATOM 2013 C C . TRP A 1 245 ? 20.150 4.454 -13.511 1.00 91.88 245 TRP A C 1
ATOM 2015 O O . TRP A 1 245 ? 19.575 4.946 -12.535 1.00 91.88 245 TRP A O 1
ATOM 2025 N N . GLY A 1 246 ? 20.527 5.169 -14.568 1.00 90.88 246 GLY A N 1
ATOM 2026 C CA . GLY A 1 246 ? 20.274 6.592 -14.778 1.00 90.88 246 GLY A CA 1
ATOM 2027 C C . GLY A 1 246 ? 18.891 6.893 -15.366 1.00 90.88 246 GLY A C 1
ATOM 2028 O O . GLY A 1 246 ? 17.977 6.068 -15.334 1.00 90.88 246 GLY A O 1
ATOM 2029 N N . GLU A 1 247 ? 18.721 8.110 -15.883 1.00 92.06 247 GLU A N 1
ATOM 2030 C CA . GLU A 1 247 ? 17.488 8.524 -16.561 1.00 92.06 247 GLU A CA 1
ATOM 2031 C C . GLU A 1 247 ? 17.467 8.027 -18.016 1.00 92.06 247 GLU A C 1
ATOM 2033 O O . GLU A 1 247 ? 18.413 8.299 -18.759 1.00 92.06 247 GLU A O 1
ATOM 2038 N N . PRO A 1 248 ? 16.376 7.386 -18.482 1.00 91.31 248 PRO A N 1
ATOM 2039 C CA . PRO A 1 248 ? 16.220 7.003 -19.889 1.00 91.31 248 PRO A CA 1
ATOM 2040 C C . PRO A 1 248 ? 16.361 8.166 -20.878 1.00 91.31 248 PRO A C 1
ATOM 2042 O O . PRO A 1 248 ? 16.749 7.953 -22.023 1.00 91.31 248 PRO A O 1
ATOM 2045 N N . ALA A 1 249 ? 16.060 9.392 -20.434 1.00 92.06 249 ALA A N 1
ATOM 2046 C CA . ALA A 1 249 ? 16.182 10.613 -21.230 1.00 92.06 249 ALA A CA 1
ATOM 2047 C C . ALA A 1 249 ? 17.633 10.954 -21.616 1.00 92.06 249 ALA A C 1
ATOM 2049 O O . ALA A 1 249 ? 17.840 11.713 -22.555 1.00 92.06 249 ALA A O 1
ATOM 2050 N N . ASN A 1 250 ? 18.630 10.374 -20.938 1.00 91.62 250 ASN A N 1
ATOM 2051 C CA . ASN A 1 250 ? 20.043 10.567 -21.271 1.00 91.62 250 ASN A CA 1
ATOM 2052 C C . ASN A 1 250 ? 20.446 9.848 -22.570 1.00 91.62 250 ASN A C 1
ATOM 2054 O O . ASN A 1 250 ? 21.525 10.091 -23.103 1.00 91.62 250 ASN A O 1
ATOM 2058 N N . CYS A 1 251 ? 19.607 8.941 -23.082 1.00 93.88 251 CYS A N 1
ATOM 2059 C CA . CYS A 1 251 ? 19.828 8.318 -24.377 1.00 93.88 251 CYS A CA 1
ATOM 2060 C C . CYS A 1 251 ? 19.192 9.152 -25.492 1.00 93.88 251 CYS A C 1
ATOM 2062 O O . CYS A 1 251 ? 17.968 9.206 -25.618 1.00 93.88 251 CYS A O 1
ATOM 2064 N N . GLU A 1 252 ? 20.022 9.714 -26.367 1.00 94.19 252 GLU A N 1
ATOM 2065 C CA . GLU A 1 252 ? 19.577 10.498 -27.529 1.00 94.19 252 GLU A CA 1
ATOM 2066 C C . GLU A 1 252 ? 18.723 9.686 -28.516 1.00 94.19 252 GLU A C 1
ATOM 2068 O O . GLU A 1 252 ? 17.852 10.232 -29.189 1.00 94.19 252 GLU A O 1
ATOM 2073 N N . ALA A 1 253 ? 18.913 8.362 -28.570 1.00 92.62 253 ALA A N 1
ATOM 2074 C CA . ALA A 1 253 ? 18.109 7.474 -29.410 1.00 92.62 253 ALA A CA 1
ATOM 2075 C C . ALA A 1 253 ? 16.667 7.283 -28.892 1.00 92.62 253 ALA A C 1
ATOM 2077 O O . ALA A 1 253 ? 15.828 6.719 -29.602 1.00 92.62 253 ALA A O 1
ATOM 2078 N N . GLY A 1 254 ? 16.368 7.734 -27.668 1.00 92.81 254 GLY A N 1
ATOM 2079 C CA . GLY A 1 254 ? 15.031 7.704 -27.081 1.00 92.81 254 GLY A CA 1
ATOM 2080 C C . GLY A 1 254 ? 14.381 6.319 -27.140 1.00 92.81 254 GLY A C 1
ATOM 2081 O O . GLY A 1 254 ? 15.030 5.292 -26.932 1.00 92.81 254 GLY A O 1
ATOM 2082 N N . ASP A 1 255 ? 13.087 6.270 -27.463 1.00 92.56 255 ASP A N 1
ATOM 2083 C CA . ASP A 1 255 ? 12.352 5.003 -27.530 1.00 92.56 255 ASP A CA 1
ATOM 2084 C C . ASP A 1 255 ? 12.850 4.067 -28.663 1.00 92.56 255 ASP A C 1
ATOM 2086 O O . ASP A 1 255 ? 12.623 2.859 -28.579 1.00 92.56 255 ASP A O 1
ATOM 2090 N N . ASN A 1 256 ? 13.595 4.573 -29.659 1.00 94.06 256 ASN A N 1
ATOM 2091 C CA . ASN A 1 256 ? 14.161 3.786 -30.770 1.00 94.06 256 ASN A CA 1
ATOM 2092 C C . ASN A 1 256 ? 15.491 3.087 -30.428 1.00 94.06 256 ASN A C 1
ATOM 2094 O O . ASN A 1 256 ? 16.019 2.324 -31.244 1.00 94.06 256 ASN A O 1
ATOM 2098 N N . CYS A 1 257 ? 16.045 3.332 -29.237 1.00 95.94 257 CYS A N 1
ATOM 2099 C CA . CYS A 1 257 ? 17.266 2.674 -28.791 1.00 95.94 257 CYS A CA 1
ATOM 2100 C C . CYS A 1 257 ? 17.109 1.146 -28.777 1.00 95.94 257 CYS A C 1
ATOM 2102 O O . CYS A 1 257 ? 16.139 0.616 -28.233 1.00 95.94 257 CYS A O 1
ATOM 2104 N N . GLN A 1 258 ? 18.102 0.438 -29.317 1.00 96.19 258 GLN A N 1
ATOM 2105 C CA . GLN A 1 258 ? 18.115 -1.025 -29.422 1.00 96.19 258 GLN A CA 1
ATOM 2106 C C . GLN A 1 258 ? 18.523 -1.733 -28.120 1.00 96.19 258 GLN A C 1
ATOM 2108 O O . GLN A 1 258 ? 18.699 -2.946 -28.122 1.00 96.19 258 GLN A O 1
ATOM 2113 N N . TYR A 1 259 ? 18.679 -1.008 -27.013 1.00 96.56 259 TYR A N 1
ATOM 2114 C CA . TYR A 1 259 ? 19.133 -1.530 -25.721 1.00 96.56 259 TYR A CA 1
ATOM 2115 C C . TYR A 1 259 ? 18.147 -1.177 -24.607 1.00 96.56 259 TYR A C 1
ATOM 2117 O O . TYR A 1 259 ? 17.392 -0.213 -24.735 1.00 96.56 259 TYR A O 1
ATOM 2125 N N . CYS A 1 260 ? 18.166 -1.924 -23.500 1.00 97.31 260 CYS A N 1
ATOM 2126 C CA . CYS A 1 260 ? 17.292 -1.670 -22.350 1.00 97.31 260 CYS A CA 1
ATOM 2127 C C . CYS A 1 260 ? 17.631 -0.338 -21.657 1.00 97.31 260 CYS A C 1
ATOM 2129 O O . CYS A 1 260 ? 18.791 -0.051 -21.367 1.00 97.31 260 CYS A O 1
ATOM 2131 N N . HIS A 1 261 ? 16.614 0.446 -21.317 1.00 96.50 261 HIS A N 1
ATOM 2132 C CA . HIS A 1 261 ? 16.715 1.727 -20.612 1.00 96.50 261 HIS A CA 1
ATOM 2133 C C . HIS A 1 261 ? 16.293 1.652 -19.148 1.00 96.50 261 HIS A C 1
ATOM 2135 O O . HIS A 1 261 ? 16.614 2.548 -18.372 1.00 96.50 261 HIS A O 1
ATOM 2141 N N . THR A 1 262 ? 15.604 0.588 -18.741 1.00 96.19 262 THR A N 1
ATOM 2142 C CA . THR A 1 262 ? 15.223 0.393 -17.342 1.00 96.19 262 THR A CA 1
ATOM 2143 C C . THR A 1 262 ? 15.517 -1.024 -16.879 1.00 96.19 262 THR A C 1
ATOM 2145 O O . THR A 1 262 ? 15.556 -1.975 -17.667 1.00 96.19 262 THR A O 1
ATOM 2148 N N . ARG A 1 263 ? 15.662 -1.186 -15.558 1.00 94.88 263 ARG A N 1
ATOM 2149 C CA . ARG A 1 263 ? 15.733 -2.509 -14.926 1.00 94.88 263 ARG A CA 1
ATOM 2150 C C . ARG A 1 263 ? 14.526 -3.367 -15.311 1.00 94.88 263 ARG A C 1
ATOM 2152 O O . ARG A 1 263 ? 14.683 -4.555 -15.567 1.00 94.88 263 ARG A O 1
ATOM 2159 N N . THR A 1 264 ? 13.344 -2.759 -15.383 1.00 95.06 264 THR A N 1
ATOM 2160 C CA . THR A 1 264 ? 12.103 -3.422 -15.792 1.00 95.06 264 THR A CA 1
ATOM 2161 C C . THR A 1 264 ? 12.186 -3.948 -17.226 1.00 95.06 264 THR A C 1
ATOM 2163 O O . THR A 1 264 ? 11.793 -5.085 -17.472 1.00 95.06 264 THR A O 1
ATOM 2166 N N . GLU A 1 265 ? 12.720 -3.165 -18.170 1.00 96.69 265 GLU A N 1
ATOM 2167 C CA . GLU A 1 265 ? 12.911 -3.619 -19.555 1.00 96.69 265 GLU A CA 1
ATOM 2168 C C . GLU A 1 265 ? 13.819 -4.839 -19.648 1.00 96.69 265 GLU A C 1
ATOM 2170 O O . GLU A 1 265 ? 13.500 -5.754 -20.403 1.00 96.69 265 GLU A O 1
ATOM 2175 N N . GLN A 1 266 ? 14.895 -4.865 -18.857 1.00 95.94 266 GLN A N 1
ATOM 2176 C CA . GLN A 1 266 ? 15.826 -5.987 -18.815 1.00 95.94 266 GLN A CA 1
ATOM 2177 C C . GLN A 1 266 ? 15.202 -7.225 -18.156 1.00 95.94 266 GLN A C 1
ATOM 2179 O O . GLN A 1 266 ? 15.241 -8.310 -18.726 1.00 95.94 266 GLN A O 1
ATOM 2184 N N . GLN A 1 267 ? 14.610 -7.080 -16.966 1.00 95.31 267 GLN A N 1
ATOM 2185 C CA . GLN A 1 267 ? 14.046 -8.203 -16.203 1.00 95.31 267 GLN A CA 1
ATOM 2186 C C . GLN A 1 267 ? 12.859 -8.870 -16.909 1.00 95.31 267 GLN A C 1
ATOM 2188 O O . GLN A 1 267 ? 12.673 -10.078 -16.798 1.00 95.31 267 GLN A O 1
ATOM 2193 N N . PHE A 1 268 ? 12.066 -8.088 -17.639 1.00 95.75 268 PHE A N 1
ATOM 2194 C CA . PHE A 1 268 ? 10.929 -8.568 -18.422 1.00 95.75 268 PHE A CA 1
ATOM 2195 C C . PHE A 1 268 ? 11.264 -8.618 -19.919 1.00 95.75 268 PHE A C 1
ATOM 2197 O O . PHE A 1 268 ? 10.372 -8.525 -20.761 1.00 95.75 268 PHE A O 1
ATOM 2204 N N . HIS A 1 269 ? 12.541 -8.715 -20.290 1.00 96.31 269 HIS A N 1
ATOM 2205 C CA . HIS A 1 269 ? 12.920 -8.983 -21.674 1.00 96.31 269 HIS A CA 1
ATOM 2206 C C . HIS A 1 269 ? 12.551 -10.435 -22.028 1.00 96.31 269 HIS A C 1
ATOM 2208 O O . HIS A 1 269 ? 12.779 -11.301 -21.185 1.00 96.31 269 HIS A O 1
ATOM 2214 N N . PRO A 1 270 ? 12.039 -10.750 -23.235 1.00 94.25 270 PRO A N 1
ATOM 2215 C CA . PRO A 1 270 ? 11.657 -12.121 -23.601 1.00 94.25 270 PRO A CA 1
ATOM 2216 C C . PRO A 1 270 ? 12.751 -13.179 -23.380 1.00 94.25 270 PRO A C 1
ATOM 2218 O O . PRO A 1 270 ? 12.452 -14.294 -22.983 1.00 94.25 270 PRO A O 1
ATOM 2221 N N . GLU A 1 271 ? 14.019 -12.812 -23.575 1.00 92.94 271 GLU A N 1
ATOM 2222 C CA . GLU A 1 271 ? 15.176 -13.701 -23.348 1.00 92.94 271 GLU A CA 1
ATOM 2223 C C . GLU A 1 271 ? 15.566 -13.865 -21.862 1.00 92.94 271 GLU A C 1
ATOM 2225 O O . GLU A 1 271 ? 16.326 -14.765 -21.518 1.00 92.94 271 GLU A O 1
ATOM 2230 N N . ILE A 1 272 ? 15.100 -12.981 -20.973 1.00 94.75 272 ILE A N 1
ATOM 2231 C CA . ILE A 1 272 ? 15.516 -12.920 -19.558 1.00 94.75 272 ILE A CA 1
ATOM 2232 C C . ILE A 1 272 ? 14.380 -13.321 -18.614 1.00 94.75 272 ILE A C 1
ATOM 2234 O O . ILE A 1 272 ? 14.617 -13.924 -17.568 1.00 94.75 272 ILE A O 1
ATOM 2238 N N . TYR A 1 273 ? 13.143 -12.987 -18.964 1.00 94.94 273 TYR A N 1
ATOM 2239 C CA . TYR A 1 273 ? 11.975 -13.259 -18.145 1.00 94.94 273 TYR A CA 1
ATOM 2240 C C . TYR A 1 273 ? 11.849 -14.762 -17.877 1.00 94.94 273 TYR A C 1
ATOM 2242 O O . TYR A 1 273 ? 11.852 -15.572 -18.797 1.00 94.94 273 TYR A O 1
ATOM 2250 N N . LYS A 1 274 ? 11.752 -15.132 -16.596 1.00 92.69 274 LYS A N 1
ATOM 2251 C CA . LYS A 1 274 ? 11.631 -16.514 -16.103 1.00 92.69 274 LYS A CA 1
ATOM 2252 C C . LYS A 1 274 ? 12.806 -17.442 -16.457 1.00 92.69 274 LYS A C 1
ATOM 2254 O O . LYS A 1 274 ? 12.709 -18.636 -16.198 1.00 92.69 274 LYS A O 1
ATOM 2259 N N . SER A 1 275 ? 13.940 -16.929 -16.944 1.00 92.06 275 SER A N 1
ATOM 2260 C CA . SER A 1 275 ? 15.110 -17.761 -17.288 1.00 92.06 275 SER A CA 1
ATOM 2261 C C . SER A 1 275 ? 15.859 -18.314 -16.066 1.00 92.06 275 SER A C 1
ATOM 2263 O O . SER A 1 275 ? 16.587 -19.300 -16.161 1.00 92.06 275 SER A O 1
ATOM 2265 N N . THR A 1 276 ? 15.676 -17.693 -14.899 1.00 91.88 276 THR A N 1
ATOM 2266 C CA . THR A 1 276 ? 16.371 -18.025 -13.647 1.00 91.88 276 THR A CA 1
ATOM 2267 C C . THR A 1 276 ? 15.376 -18.293 -12.518 1.00 91.88 276 THR A C 1
ATOM 2269 O O . THR A 1 276 ? 14.334 -17.640 -12.418 1.00 91.88 276 THR A O 1
ATOM 2272 N N . LYS A 1 277 ? 15.678 -19.277 -11.658 1.00 91.19 277 LYS A N 1
ATOM 2273 C CA . LYS A 1 277 ? 14.810 -19.678 -10.535 1.00 91.19 277 LYS A CA 1
ATOM 2274 C C . LYS A 1 277 ? 14.740 -18.585 -9.466 1.00 91.19 277 LYS A C 1
ATOM 2276 O O . LYS A 1 277 ? 15.738 -17.942 -9.153 1.00 91.19 277 LYS A O 1
ATOM 2281 N N . CYS A 1 278 ? 13.558 -18.392 -8.885 1.00 90.12 278 CYS A N 1
ATOM 2282 C CA . CYS A 1 278 ? 13.341 -17.414 -7.826 1.00 90.12 278 CYS A CA 1
ATOM 2283 C C . CYS A 1 278 ? 13.898 -17.913 -6.492 1.00 90.12 278 CYS A C 1
ATOM 2285 O O . CYS A 1 278 ? 13.402 -18.891 -5.933 1.00 90.12 278 CYS A O 1
ATOM 2287 N N . ASN A 1 279 ? 14.882 -17.193 -5.958 1.00 88.31 279 ASN A N 1
ATOM 2288 C CA . ASN A 1 279 ? 15.489 -17.512 -4.672 1.00 88.31 279 ASN A CA 1
ATOM 2289 C C . ASN A 1 279 ? 14.488 -17.415 -3.502 1.00 88.31 279 ASN A C 1
ATOM 2291 O O . ASN A 1 279 ? 14.488 -18.300 -2.652 1.00 88.31 279 ASN A O 1
ATOM 2295 N N . ASP A 1 280 ? 13.577 -16.428 -3.510 1.00 81.38 280 ASP A N 1
ATOM 2296 C CA . ASP A 1 280 ? 12.568 -16.264 -2.446 1.00 81.38 280 ASP A CA 1
ATOM 2297 C C . ASP A 1 280 ? 11.678 -17.507 -2.318 1.00 81.38 280 ASP A C 1
ATOM 2299 O O . ASP A 1 280 ? 11.446 -18.006 -1.221 1.00 81.38 280 ASP A O 1
ATOM 2303 N N . VAL A 1 281 ? 11.220 -18.058 -3.450 1.00 81.25 281 VAL A N 1
ATOM 2304 C CA . VAL A 1 281 ? 10.412 -19.287 -3.444 1.00 81.25 281 VAL A CA 1
ATOM 2305 C C . VAL A 1 281 ? 11.243 -20.474 -2.970 1.00 81.25 281 VAL A C 1
ATOM 2307 O O . VAL A 1 281 ? 10.743 -21.294 -2.208 1.00 81.25 281 VAL A O 1
ATOM 2310 N N . GLN A 1 282 ? 12.512 -20.562 -3.377 1.00 83.75 282 GLN A N 1
ATOM 2311 C CA . GLN A 1 282 ? 13.390 -21.663 -2.972 1.00 83.75 282 GLN A CA 1
ATOM 2312 C C . GLN A 1 282 ? 13.720 -21.656 -1.475 1.00 83.75 282 GLN A C 1
ATOM 2314 O O . GLN A 1 282 ? 13.865 -22.727 -0.895 1.00 83.75 282 GLN A O 1
ATOM 2319 N N . GLN A 1 283 ? 13.856 -20.480 -0.857 1.00 78.25 283 GLN A N 1
ATOM 2320 C CA . GLN A 1 283 ? 14.241 -20.357 0.552 1.00 78.25 283 GLN A CA 1
ATOM 2321 C C . GLN A 1 283 ? 13.040 -20.266 1.498 1.00 78.25 283 GLN A C 1
ATOM 2323 O O . GLN A 1 283 ? 13.059 -20.869 2.567 1.00 78.25 283 GLN A O 1
ATOM 2328 N N . ALA A 1 284 ? 12.005 -19.515 1.119 1.00 74.50 284 ALA A N 1
ATOM 2329 C CA . ALA A 1 284 ? 10.877 -19.185 1.990 1.00 74.50 284 ALA A CA 1
ATOM 2330 C C . ALA A 1 284 ? 9.554 -19.844 1.566 1.00 74.50 284 ALA A C 1
ATOM 2332 O O . ALA A 1 284 ? 8.553 -19.704 2.267 1.00 74.50 284 ALA A O 1
ATOM 2333 N N . GLY A 1 285 ? 9.512 -20.527 0.416 1.00 73.94 285 GLY A N 1
ATOM 2334 C CA . GLY A 1 285 ? 8.291 -21.136 -0.125 1.00 73.94 285 GLY A CA 1
ATOM 2335 C C . GLY A 1 285 ? 7.265 -20.130 -0.663 1.00 73.94 285 GLY A C 1
ATOM 2336 O O . GLY A 1 285 ? 6.212 -20.532 -1.147 1.00 73.94 285 GLY A O 1
ATOM 2337 N N . TYR A 1 286 ? 7.552 -18.826 -0.609 1.00 77.25 286 TYR A N 1
ATOM 2338 C CA . TYR A 1 286 ? 6.697 -17.772 -1.153 1.00 77.25 286 TYR A CA 1
ATOM 2339 C C . TYR A 1 286 ? 7.546 -16.640 -1.742 1.00 77.25 286 TYR A C 1
ATOM 2341 O O . TYR A 1 286 ? 8.624 -16.336 -1.241 1.00 77.25 286 TYR A O 1
ATOM 2349 N N . CYS A 1 287 ? 7.045 -15.975 -2.788 1.00 79.75 287 CYS A N 1
ATOM 2350 C CA . CYS A 1 287 ? 7.667 -14.765 -3.326 1.00 79.75 287 CYS A CA 1
ATOM 2351 C C . CYS A 1 287 ? 6.724 -13.567 -3.164 1.00 79.75 287 CYS A C 1
ATOM 2353 O O . CYS A 1 287 ? 5.600 -13.611 -3.675 1.00 79.75 287 CYS A O 1
ATOM 2355 N N . PRO A 1 288 ? 7.163 -12.462 -2.533 1.00 76.25 288 PRO A N 1
ATOM 2356 C CA . PRO A 1 288 ? 6.321 -11.282 -2.333 1.00 76.25 288 PRO A CA 1
ATOM 2357 C C . PRO A 1 288 ? 5.949 -10.583 -3.652 1.00 76.25 288 PRO A C 1
ATOM 2359 O O . PRO A 1 288 ? 4.962 -9.853 -3.699 1.00 76.25 288 PRO A O 1
ATOM 2362 N N . ARG A 1 289 ? 6.699 -10.834 -4.738 1.00 82.50 289 ARG A N 1
ATOM 2363 C CA . ARG A 1 289 ? 6.409 -10.316 -6.087 1.00 82.50 289 ARG A CA 1
ATOM 2364 C C . ARG A 1 289 ? 5.277 -11.062 -6.800 1.00 82.50 289 ARG A C 1
ATOM 2366 O O . ARG A 1 289 ? 4.756 -10.535 -7.778 1.00 82.50 289 ARG A O 1
ATOM 2373 N N . SER A 1 290 ? 4.886 -12.244 -6.310 1.00 83.19 290 SER A N 1
ATOM 2374 C CA . SER A 1 290 ? 3.784 -13.052 -6.850 1.00 83.19 290 SER A CA 1
ATOM 2375 C C . SER A 1 290 ? 3.860 -13.200 -8.386 1.00 83.19 290 SER A C 1
ATOM 2377 O O . SER A 1 290 ? 4.939 -13.465 -8.924 1.00 83.19 290 SER A O 1
ATOM 2379 N N . VAL A 1 291 ? 2.747 -13.008 -9.098 1.00 86.69 291 VAL A N 1
ATOM 2380 C CA . VAL A 1 291 ? 2.623 -13.086 -10.566 1.00 86.69 291 VAL A CA 1
ATOM 2381 C C . VAL A 1 291 ? 3.572 -12.139 -11.316 1.00 86.69 291 VAL A C 1
ATOM 2383 O O . VAL A 1 291 ? 4.022 -12.447 -12.419 1.00 86.69 291 VAL A O 1
ATOM 2386 N N . PHE A 1 292 ? 3.982 -11.032 -10.689 1.00 91.06 292 PHE A N 1
ATOM 2387 C CA . PHE A 1 292 ? 4.922 -10.061 -11.257 1.00 91.06 292 PHE A CA 1
ATOM 2388 C C . PHE A 1 292 ? 6.387 -10.346 -10.908 1.00 91.06 292 PHE A C 1
ATOM 2390 O O . PHE A 1 292 ? 7.259 -9.498 -11.103 1.00 91.06 292 PHE A O 1
ATOM 2397 N N . CYS A 1 293 ? 6.710 -11.529 -10.385 1.00 91.12 293 CYS A N 1
ATOM 2398 C CA . CYS A 1 293 ? 8.102 -11.932 -10.255 1.00 91.12 293 CYS A CA 1
ATOM 2399 C C . CYS A 1 293 ? 8.707 -12.186 -11.642 1.00 91.12 293 CYS A C 1
ATOM 2401 O O . CYS A 1 293 ? 8.172 -12.977 -12.416 1.00 91.12 293 CYS A O 1
ATOM 2403 N N . ALA A 1 294 ? 9.843 -11.558 -11.951 1.00 93.25 294 ALA A N 1
ATOM 2404 C CA . ALA A 1 294 ? 10.582 -11.818 -13.189 1.00 93.25 294 ALA A CA 1
ATOM 2405 C C . ALA A 1 294 ? 11.307 -13.177 -13.183 1.00 93.25 294 ALA A C 1
ATOM 2407 O O . ALA A 1 294 ? 11.710 -13.661 -14.233 1.00 93.25 294 ALA A O 1
ATOM 2408 N N . PHE A 1 295 ? 11.454 -13.801 -12.013 1.00 93.19 295 PHE A N 1
ATOM 2409 C CA . PHE A 1 295 ? 12.105 -15.097 -11.836 1.00 93.19 295 PHE A CA 1
ATOM 2410 C C . PHE A 1 295 ? 11.087 -16.241 -11.869 1.00 93.19 295 PHE A C 1
ATOM 2412 O O . PHE A 1 295 ? 9.906 -16.056 -11.546 1.00 93.19 295 PHE A O 1
ATOM 2419 N N . ALA A 1 296 ? 11.533 -17.431 -12.265 1.00 90.00 296 ALA A N 1
ATOM 2420 C CA . ALA A 1 296 ? 10.701 -18.624 -12.318 1.00 90.00 296 ALA A CA 1
ATOM 2421 C C . ALA A 1 296 ? 10.317 -19.080 -10.907 1.00 90.00 296 ALA A C 1
ATOM 2423 O O . ALA A 1 296 ? 11.179 -19.334 -10.063 1.00 90.00 296 ALA A O 1
ATOM 2424 N N . HIS A 1 297 ? 9.016 -19.189 -10.657 1.00 86.25 297 HIS A N 1
ATOM 2425 C CA . HIS A 1 297 ? 8.495 -19.921 -9.511 1.00 86.25 297 HIS A CA 1
ATOM 2426 C C . HIS A 1 297 ? 8.339 -21.369 -9.961 1.00 86.25 297 HIS A C 1
ATOM 2428 O O . HIS A 1 297 ? 7.818 -21.611 -11.046 1.00 86.25 297 HIS A O 1
ATOM 2434 N N . VAL A 1 298 ? 8.821 -22.320 -9.165 1.00 68.00 298 VAL A N 1
ATOM 2435 C CA . VAL A 1 298 ? 8.428 -23.714 -9.368 1.00 68.00 298 VAL A CA 1
ATOM 2436 C C . VAL A 1 298 ? 6.975 -23.774 -8.926 1.00 68.00 298 VAL A C 1
ATOM 2438 O O . VAL A 1 298 ? 6.701 -23.483 -7.763 1.00 68.00 298 VAL A O 1
ATOM 2441 N N . GLU A 1 299 ? 6.054 -24.044 -9.845 1.00 55.81 299 GLU A N 1
ATOM 2442 C CA . GLU A 1 299 ? 4.666 -24.311 -9.478 1.00 55.81 299 GLU A CA 1
ATOM 2443 C C . GLU A 1 299 ? 4.660 -25.489 -8.497 1.00 55.81 299 GLU A C 1
ATOM 2445 O O . GLU A 1 299 ? 5.122 -26.580 -8.849 1.00 55.81 299 GLU A O 1
ATOM 2450 N N . PRO A 1 300 ? 4.163 -25.319 -7.260 1.00 38.47 300 PRO A N 1
ATOM 2451 C CA . PRO A 1 300 ? 3.607 -26.456 -6.559 1.00 38.47 300 PRO A CA 1
ATOM 2452 C C . PRO A 1 300 ? 2.447 -26.901 -7.442 1.00 38.47 300 PRO A C 1
ATOM 2454 O O . PRO A 1 300 ? 1.509 -26.130 -7.628 1.00 38.47 300 PRO A O 1
ATOM 2457 N N . TYR A 1 301 ? 2.562 -28.084 -8.043 1.00 31.88 301 TYR A N 1
ATOM 2458 C CA . TYR A 1 301 ? 1.490 -28.725 -8.793 1.00 31.88 301 TYR A CA 1
ATOM 2459 C C . TYR A 1 301 ? 0.209 -28.610 -7.961 1.00 31.88 301 TYR A C 1
ATOM 2461 O O . TYR A 1 301 ? 0.060 -29.274 -6.933 1.00 31.88 301 TYR A O 1
ATOM 2469 N N . VAL A 1 302 ? -0.666 -27.682 -8.341 1.00 32.50 302 VAL A N 1
ATOM 2470 C CA . VAL A 1 302 ? -2.003 -27.575 -7.779 1.00 32.50 302 VAL A CA 1
ATOM 2471 C C . VAL A 1 302 ? -2.694 -28.838 -8.256 1.00 32.50 302 VAL A C 1
ATOM 2473 O O . VAL A 1 302 ? -3.052 -28.953 -9.423 1.00 32.50 302 VAL A O 1
ATOM 2476 N N . LEU A 1 303 ? -2.789 -29.826 -7.365 1.00 32.34 303 LEU A N 1
ATOM 2477 C CA . LEU A 1 303 ? -3.673 -30.971 -7.522 1.00 32.34 303 LEU A CA 1
ATOM 2478 C C . LEU A 1 303 ? -5.106 -30.429 -7.514 1.00 32.34 303 LEU A C 1
ATOM 2480 O O . LEU A 1 303 ? -5.778 -30.435 -6.489 1.00 32.34 303 LEU A O 1
ATOM 2484 N N . THR A 1 304 ? -5.559 -29.894 -8.643 1.00 30.39 304 THR A N 1
ATOM 2485 C CA . THR A 1 304 ? -6.984 -29.818 -8.929 1.00 30.39 304 THR A CA 1
ATOM 2486 C C . THR A 1 304 ? -7.430 -31.248 -9.219 1.00 30.39 304 THR A C 1
ATOM 2488 O O . THR A 1 304 ? -6.977 -31.880 -10.172 1.00 30.39 304 THR A O 1
ATOM 2491 N N . GLU A 1 305 ? -8.275 -31.793 -8.347 1.00 35.34 305 GLU A N 1
ATOM 2492 C CA . GLU A 1 305 ? -8.815 -33.162 -8.386 1.00 35.34 305 GLU A CA 1
ATOM 2493 C C . GLU A 1 305 ? -9.732 -33.458 -9.600 1.00 35.34 305 GLU A C 1
ATOM 2495 O O . GLU A 1 305 ? -10.578 -34.342 -9.535 1.00 35.34 305 GLU A O 1
ATOM 2500 N N . GLU A 1 306 ? -9.572 -32.784 -10.744 1.00 36.00 306 GLU A N 1
ATOM 2501 C CA . GLU A 1 306 ? -10.500 -32.897 -11.884 1.00 36.00 306 GLU A CA 1
ATOM 2502 C C . GLU A 1 306 ? -9.841 -33.179 -13.246 1.00 36.00 306 GLU A C 1
ATOM 2504 O O . GLU A 1 306 ? -10.413 -32.882 -14.289 1.00 36.00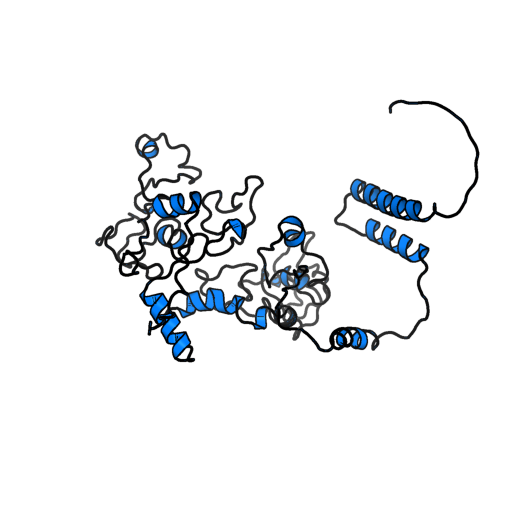 306 GLU A O 1
ATOM 2509 N N . LEU A 1 307 ? -8.667 -33.818 -13.283 1.00 36.19 307 LEU A N 1
ATOM 2510 C CA . LEU A 1 307 ? -8.114 -34.377 -14.530 1.00 36.19 307 LEU A CA 1
ATOM 2511 C C . LEU A 1 307 ? -7.797 -35.867 -14.382 1.00 36.19 307 LEU A C 1
ATOM 2513 O O . LEU A 1 307 ? -6.671 -36.325 -14.573 1.00 36.19 307 LEU A O 1
ATOM 2517 N N . THR A 1 308 ? -8.828 -36.651 -14.069 1.00 39.22 308 THR A N 1
ATOM 2518 C CA . THR A 1 308 ? -8.820 -38.082 -14.383 1.00 39.22 308 THR A CA 1
ATOM 2519 C C . THR A 1 308 ? -9.183 -38.267 -15.857 1.00 39.22 308 THR A C 1
ATOM 2521 O O . THR A 1 308 ? -10.343 -38.337 -16.242 1.00 39.22 308 THR A O 1
ATOM 2524 N N . GLY A 1 309 ? -8.147 -38.361 -16.691 1.00 38.53 309 GLY A N 1
ATOM 2525 C CA . GLY A 1 309 ? -8.232 -38.951 -18.025 1.00 38.53 309 GLY A CA 1
ATOM 2526 C C . GLY A 1 309 ? -8.563 -37.988 -19.164 1.00 38.53 309 GLY A C 1
ATOM 2527 O O . GLY A 1 309 ? -9.726 -37.835 -19.526 1.00 38.53 309 GLY A O 1
ATOM 2528 N N . ARG A 1 310 ? -7.515 -37.445 -19.798 1.00 37.09 310 ARG A N 1
ATOM 2529 C CA . ARG A 1 310 ? -7.206 -37.556 -21.244 1.00 37.09 310 ARG A CA 1
ATOM 2530 C C . ARG A 1 310 ? -6.037 -36.620 -21.611 1.00 37.09 310 ARG A C 1
ATOM 2532 O O . ARG A 1 310 ? -6.056 -35.443 -21.281 1.00 37.09 310 ARG A O 1
ATOM 2539 N N . ASP A 1 311 ? -5.049 -37.214 -22.278 1.00 33.31 311 ASP A N 1
ATOM 2540 C CA . ASP A 1 311 ? -4.050 -36.653 -23.202 1.00 33.31 311 ASP A CA 1
ATOM 2541 C C . ASP A 1 311 ? -3.101 -35.533 -22.716 1.00 33.31 311 ASP A C 1
ATOM 2543 O O . ASP A 1 311 ? -3.300 -34.344 -22.953 1.00 33.31 311 ASP A O 1
ATOM 2547 N N . LEU A 1 312 ? -1.971 -35.956 -22.131 1.00 41.66 312 LEU A N 1
ATOM 2548 C CA . LEU A 1 312 ? -0.835 -35.123 -21.698 1.00 41.66 312 LEU A CA 1
ATOM 2549 C C . LEU A 1 312 ? 0.219 -34.828 -22.793 1.00 41.66 312 LEU A C 1
ATOM 2551 O O . LEU A 1 312 ? 1.306 -34.360 -22.469 1.00 41.66 312 LEU A O 1
ATOM 2555 N N . ASP A 1 313 ? -0.082 -35.031 -24.079 1.00 37.31 313 ASP A N 1
ATOM 2556 C CA . ASP A 1 313 ? 0.929 -34.907 -25.151 1.00 37.31 313 ASP A CA 1
ATOM 2557 C C . ASP A 1 313 ? 0.827 -33.629 -26.011 1.00 37.31 313 ASP A C 1
ATOM 2559 O O . ASP A 1 313 ? 1.712 -33.351 -26.817 1.00 37.31 313 ASP A O 1
ATOM 2563 N N . SER A 1 314 ? -0.199 -32.786 -25.839 1.00 38.78 314 SER A N 1
ATOM 2564 C CA . SER A 1 314 ? -0.445 -31.670 -26.780 1.00 38.78 314 SER A CA 1
ATOM 2565 C C . SER A 1 314 ? 0.209 -30.321 -26.431 1.00 38.78 314 SER A C 1
ATOM 2567 O O . SER A 1 314 ? 0.229 -29.431 -27.278 1.00 38.78 314 SER A O 1
ATOM 2569 N N . GLN A 1 315 ? 0.776 -30.129 -25.233 1.00 43.06 315 GLN A N 1
ATOM 2570 C CA . GLN A 1 315 ? 1.357 -28.827 -24.832 1.00 43.06 315 GLN A CA 1
ATOM 2571 C C . GLN A 1 315 ? 2.892 -28.761 -24.862 1.00 43.06 315 GLN A C 1
ATOM 2573 O O . GLN A 1 315 ? 3.446 -27.664 -24.879 1.00 43.06 315 GLN A O 1
ATOM 2578 N N . ALA A 1 316 ? 3.592 -29.896 -24.972 1.00 39.78 316 ALA A N 1
ATOM 2579 C CA . ALA A 1 316 ? 5.049 -29.919 -25.153 1.00 39.78 316 ALA A CA 1
ATOM 2580 C C . ALA A 1 316 ? 5.485 -29.702 -26.620 1.00 39.78 316 ALA A C 1
ATOM 2582 O O . ALA A 1 316 ? 6.597 -29.240 -26.877 1.00 39.78 316 ALA A O 1
ATOM 2583 N N . LEU A 1 317 ? 4.603 -29.983 -27.588 1.00 41.38 317 LEU A N 1
ATOM 2584 C CA . LEU A 1 317 ? 4.915 -29.909 -29.022 1.00 41.38 317 LEU A CA 1
ATOM 2585 C C . LEU A 1 317 ? 4.940 -28.470 -29.573 1.00 41.38 317 LEU A C 1
ATOM 2587 O O . LEU A 1 317 ? 5.719 -28.170 -30.473 1.00 41.38 317 LEU A O 1
ATOM 2591 N N . ALA A 1 318 ? 4.188 -27.538 -28.978 1.00 47.53 318 ALA A N 1
ATOM 2592 C CA . ALA A 1 318 ? 4.085 -26.169 -29.494 1.00 47.53 318 ALA A CA 1
ATOM 2593 C C . ALA A 1 318 ? 5.359 -25.316 -29.300 1.00 47.53 318 ALA A C 1
ATOM 2595 O O . ALA A 1 318 ? 5.572 -24.365 -30.052 1.00 47.53 318 ALA A O 1
ATOM 2596 N N . LEU A 1 319 ? 6.222 -25.641 -28.324 1.00 44.41 319 LEU A N 1
ATOM 2597 C CA . LEU A 1 319 ? 7.499 -24.935 -28.120 1.00 44.41 319 LEU A CA 1
ATOM 2598 C C . LEU A 1 319 ? 8.658 -25.540 -28.933 1.00 44.41 319 LEU A C 1
ATOM 2600 O O . LEU A 1 319 ? 9.566 -24.814 -29.333 1.00 44.41 319 LEU A O 1
ATOM 2604 N N . SER A 1 320 ? 8.620 -26.851 -29.191 1.00 41.78 320 SER A N 1
ATOM 2605 C CA . SER A 1 320 ? 9.629 -27.567 -29.987 1.00 41.78 320 SER A CA 1
ATOM 2606 C C . SER A 1 320 ? 9.586 -27.154 -31.465 1.00 41.78 320 SER A C 1
ATOM 2608 O O . SER A 1 320 ? 10.626 -26.862 -32.061 1.00 41.78 320 SER A O 1
ATOM 2610 N N . ASP A 1 321 ? 8.386 -27.035 -32.041 1.00 39.38 321 ASP A N 1
ATOM 2611 C CA . ASP A 1 321 ? 8.219 -26.769 -33.478 1.00 39.38 321 ASP A CA 1
ATOM 2612 C C . ASP A 1 321 ? 8.618 -25.340 -33.889 1.00 39.38 321 ASP A C 1
ATOM 2614 O O . ASP A 1 321 ? 9.085 -25.110 -35.008 1.00 39.38 321 ASP A O 1
ATOM 2618 N N . MET A 1 322 ? 8.544 -24.370 -32.971 1.00 46.12 322 MET A N 1
ATOM 2619 C CA . MET A 1 322 ? 9.014 -23.004 -33.239 1.00 46.12 322 MET A CA 1
ATOM 2620 C C . MET A 1 322 ? 10.545 -22.870 -33.210 1.00 46.12 322 MET A C 1
ATOM 2622 O O . MET A 1 322 ? 11.085 -21.975 -33.858 1.00 46.12 322 MET A O 1
ATOM 2626 N N . ILE A 1 323 ? 11.260 -23.760 -32.511 1.00 46.56 323 ILE A N 1
ATOM 2627 C CA . ILE A 1 323 ? 12.731 -23.718 -32.418 1.00 46.56 323 ILE A CA 1
ATOM 2628 C C . ILE A 1 323 ? 13.392 -24.455 -33.597 1.00 46.56 323 ILE A C 1
ATOM 2630 O O . ILE A 1 323 ? 14.476 -24.070 -34.032 1.00 46.56 323 ILE A O 1
ATOM 2634 N N . SER A 1 324 ? 12.726 -25.450 -34.190 1.00 41.06 324 SER A N 1
ATOM 2635 C CA . SER A 1 324 ? 13.272 -26.212 -35.328 1.00 41.06 324 SER A CA 1
ATOM 2636 C C . SER A 1 324 ? 13.263 -25.439 -36.662 1.00 41.06 324 SER A C 1
ATOM 2638 O O . SER A 1 324 ? 13.944 -25.811 -37.612 1.00 41.06 324 SER A O 1
ATOM 2640 N N . SER A 1 325 ? 12.556 -24.308 -36.728 1.00 40.75 325 SER A N 1
ATOM 2641 C CA . SER A 1 325 ? 12.357 -23.538 -37.965 1.00 40.75 325 SER A CA 1
ATOM 2642 C C . SER A 1 325 ? 13.506 -22.578 -38.333 1.00 40.75 325 SER A C 1
ATOM 2644 O O . SER A 1 325 ? 13.416 -21.902 -39.356 1.00 40.75 325 SER A O 1
ATOM 2646 N N . VAL A 1 326 ? 14.557 -22.445 -37.507 1.00 45.38 326 VAL A N 1
ATOM 2647 C CA . VAL A 1 326 ? 15.562 -21.360 -37.658 1.00 45.38 326 VAL A CA 1
ATOM 2648 C C . VAL A 1 326 ? 17.024 -21.839 -37.662 1.00 45.38 326 VAL A C 1
ATOM 2650 O O . VAL A 1 326 ? 17.927 -21.023 -37.820 1.00 45.38 326 VAL A O 1
ATOM 2653 N N . LEU A 1 327 ? 17.310 -23.140 -37.570 1.00 35.78 327 LEU A N 1
ATOM 2654 C CA . LEU A 1 327 ? 18.691 -23.644 -37.628 1.00 35.78 327 LEU A CA 1
ATOM 2655 C C . LEU A 1 327 ? 18.821 -24.809 -38.620 1.00 35.78 327 LEU A C 1
ATOM 2657 O O . LEU A 1 327 ? 17.932 -25.659 -38.663 1.00 35.78 327 LEU A O 1
ATOM 2661 N N . PRO A 1 328 ? 19.902 -24.873 -39.424 1.00 34.78 328 PRO A N 1
ATOM 2662 C CA . PRO A 1 328 ? 20.156 -26.028 -40.276 1.00 34.78 328 PRO A CA 1
ATOM 2663 C C . PRO A 1 328 ? 20.458 -27.267 -39.412 1.00 34.78 328 PRO A C 1
ATOM 2665 O O . PRO A 1 328 ? 20.943 -27.123 -38.286 1.00 34.78 328 PRO A O 1
ATOM 2668 N N . PRO A 1 329 ? 20.175 -28.483 -39.911 1.00 37.81 329 PRO A N 1
ATOM 2669 C CA . PRO A 1 329 ? 20.344 -29.690 -39.124 1.00 37.81 329 PRO A CA 1
ATOM 2670 C C . PRO A 1 329 ? 21.836 -30.005 -39.044 1.00 37.81 329 PRO A C 1
ATOM 2672 O O . PRO A 1 329 ? 22.472 -30.189 -40.080 1.00 37.81 329 PRO A O 1
ATOM 2675 N N . ASP A 1 330 ? 22.388 -30.098 -37.835 1.00 33.16 330 ASP A N 1
ATOM 2676 C CA . ASP A 1 330 ? 23.674 -30.762 -37.655 1.00 33.16 330 ASP A CA 1
ATOM 2677 C C . ASP A 1 330 ? 23.579 -31.871 -36.607 1.00 33.16 330 ASP A C 1
ATOM 2679 O O . ASP A 1 330 ? 23.060 -31.711 -35.499 1.00 33.16 330 ASP A O 1
ATOM 2683 N N . ASN A 1 331 ? 24.034 -33.038 -37.044 1.00 42.88 331 ASN A N 1
ATOM 2684 C CA . ASN A 1 331 ? 24.028 -34.308 -36.344 1.00 42.88 331 ASN A CA 1
ATOM 2685 C C . ASN A 1 331 ? 25.211 -34.328 -35.373 1.00 42.88 331 ASN A C 1
ATOM 2687 O O . ASN A 1 331 ? 26.359 -34.408 -35.799 1.00 42.88 331 ASN A O 1
ATOM 2691 N N . GLY A 1 332 ? 24.961 -34.349 -34.065 1.00 39.78 332 GLY A N 1
ATOM 2692 C CA . GLY A 1 332 ? 26.040 -34.603 -33.113 1.00 39.78 332 GLY A CA 1
ATOM 2693 C C . GLY A 1 332 ? 25.591 -34.591 -31.662 1.00 39.78 332 GLY A C 1
ATOM 2694 O O . GLY A 1 332 ? 25.464 -33.539 -31.043 1.00 39.78 332 GLY A O 1
ATOM 2695 N N . SER A 1 333 ? 25.386 -35.768 -31.071 1.00 44.22 333 SER A N 1
ATOM 2696 C CA . SER A 1 333 ? 25.272 -35.884 -29.618 1.00 44.22 333 SER A CA 1
ATOM 2697 C C . SER A 1 333 ? 26.612 -35.503 -28.973 1.00 44.22 333 SER A C 1
ATOM 2699 O O . SER A 1 333 ? 27.573 -36.266 -29.065 1.00 44.22 333 SER A O 1
ATOM 2701 N N . LEU A 1 334 ? 26.678 -34.341 -28.315 1.00 49.19 334 LEU A N 1
ATOM 2702 C CA . LEU A 1 334 ? 27.861 -33.904 -27.562 1.00 49.19 334 LEU A CA 1
ATOM 2703 C C . LEU A 1 334 ? 28.237 -34.933 -26.490 1.00 49.19 334 LEU A C 1
ATOM 2705 O O . LEU A 1 334 ? 27.386 -35.392 -25.712 1.00 49.19 334 LEU A O 1
ATOM 2709 N N . SER A 1 335 ? 29.520 -35.287 -26.446 1.00 51.84 335 SER A N 1
ATOM 2710 C CA . SER A 1 335 ? 30.043 -36.292 -25.533 1.00 51.84 335 SER A CA 1
ATOM 2711 C C . SER A 1 335 ? 29.965 -35.804 -24.080 1.00 51.84 335 SER A C 1
ATOM 2713 O O . SER A 1 335 ? 29.879 -34.611 -23.781 1.00 51.84 335 SER A O 1
ATOM 2715 N N . LYS A 1 336 ? 30.004 -36.734 -23.119 1.00 48.84 336 LYS A N 1
ATOM 2716 C CA . LYS A 1 336 ? 29.984 -36.393 -21.683 1.00 48.84 336 LYS A CA 1
ATOM 2717 C C . LYS A 1 336 ? 31.187 -35.535 -21.253 1.00 48.84 336 LYS A C 1
ATOM 2719 O O . LYS A 1 336 ? 31.077 -34.836 -20.249 1.00 48.84 336 LYS A O 1
ATOM 2724 N N . LYS A 1 337 ? 32.298 -35.566 -22.004 1.00 46.47 337 LYS A N 1
ATOM 2725 C CA . LYS A 1 337 ? 33.459 -34.688 -21.785 1.00 46.47 337 LYS A CA 1
ATOM 2726 C C . LYS A 1 337 ? 33.139 -33.245 -22.181 1.00 46.47 337 LYS A C 1
ATOM 2728 O O . LYS A 1 337 ? 33.375 -32.349 -21.377 1.00 46.47 337 LYS A O 1
ATOM 2733 N N . ASP A 1 338 ? 32.467 -33.051 -23.313 1.00 55.84 338 ASP A N 1
ATOM 2734 C CA . ASP A 1 338 ? 32.096 -31.722 -23.821 1.00 55.84 338 ASP A CA 1
ATOM 2735 C C . ASP A 1 338 ? 31.110 -31.014 -22.878 1.00 55.84 338 ASP A C 1
ATOM 2737 O O . ASP A 1 338 ? 31.215 -29.817 -22.629 1.00 55.84 338 ASP A O 1
ATOM 2741 N N . LYS A 1 339 ? 30.190 -31.768 -22.258 1.00 58.66 339 LYS A N 1
ATOM 2742 C CA . LYS A 1 339 ? 29.255 -31.236 -21.246 1.00 58.66 339 LYS A CA 1
ATOM 2743 C C . LYS A 1 339 ? 29.947 -30.826 -19.942 1.00 58.66 339 LYS A C 1
ATOM 2745 O O . LYS A 1 339 ? 29.510 -29.878 -19.293 1.00 58.66 339 LYS A O 1
ATOM 2750 N N . HIS A 1 340 ? 31.001 -31.538 -19.547 1.00 62.94 340 HIS A N 1
ATOM 2751 C CA . HIS A 1 340 ? 31.790 -31.203 -18.362 1.00 62.94 340 HIS A CA 1
ATOM 2752 C C . HIS A 1 340 ? 32.632 -29.942 -18.599 1.00 62.94 340 HIS A C 1
ATOM 2754 O O . HIS A 1 340 ? 32.688 -29.064 -17.742 1.00 62.94 340 HIS A O 1
ATOM 2760 N N . GLU A 1 341 ? 33.227 -29.818 -19.784 1.00 65.06 341 GLU A N 1
ATOM 2761 C CA . GLU A 1 341 ? 33.999 -28.641 -20.184 1.00 65.06 341 GLU A CA 1
ATOM 2762 C C . GLU A 1 341 ? 33.110 -27.390 -20.282 1.00 65.06 341 GLU A C 1
ATOM 2764 O O . GLU A 1 341 ? 33.459 -26.338 -19.745 1.00 65.06 341 GLU A O 1
ATOM 2769 N N . LEU A 1 342 ? 31.891 -27.532 -20.822 1.00 66.38 342 LEU A N 1
ATOM 2770 C CA . LEU A 1 342 ? 30.884 -26.465 -20.834 1.00 66.38 342 LEU A CA 1
ATOM 2771 C C . LEU A 1 342 ? 30.464 -26.028 -19.420 1.00 66.38 342 LEU A C 1
ATOM 2773 O O . LEU A 1 342 ? 30.264 -24.840 -19.171 1.00 66.38 342 LEU A O 1
ATOM 2777 N N . ALA A 1 343 ? 30.335 -26.974 -18.484 1.00 64.56 343 ALA A N 1
ATOM 2778 C CA . ALA A 1 343 ? 29.975 -26.680 -17.098 1.00 64.56 343 ALA A CA 1
ATOM 2779 C C . ALA A 1 343 ? 31.092 -25.929 -16.351 1.00 64.56 343 ALA A C 1
ATOM 2781 O O . ALA A 1 343 ? 30.803 -25.024 -15.570 1.00 64.56 343 ALA A O 1
ATOM 2782 N N . LEU A 1 344 ? 32.362 -26.257 -16.613 1.00 69.06 344 LEU A N 1
ATOM 2783 C CA . LEU A 1 344 ? 33.503 -25.530 -16.048 1.00 69.06 344 LEU A CA 1
ATOM 2784 C C . LEU A 1 344 ? 33.608 -24.109 -16.617 1.00 69.06 344 LEU A C 1
ATOM 2786 O O . LEU A 1 344 ? 33.777 -23.162 -15.849 1.00 69.06 344 LEU A O 1
ATOM 2790 N N . LEU A 1 345 ? 33.416 -23.953 -17.931 1.00 70.50 345 LEU A N 1
ATOM 2791 C CA . LEU A 1 345 ? 33.379 -22.647 -18.598 1.00 70.50 345 LEU A CA 1
ATOM 2792 C C . LEU A 1 345 ? 32.224 -21.769 -18.087 1.00 70.50 345 LEU A C 1
ATOM 2794 O O . LEU A 1 345 ? 32.393 -20.562 -17.916 1.00 70.50 345 LEU A O 1
ATOM 2798 N N . ALA A 1 346 ? 31.067 -22.365 -17.784 1.00 66.44 346 ALA A N 1
ATOM 2799 C CA . ALA A 1 346 ? 29.938 -21.656 -17.185 1.00 66.44 346 ALA A CA 1
ATOM 2800 C C . ALA A 1 346 ? 30.237 -21.155 -15.759 1.00 66.44 346 ALA A C 1
ATOM 2802 O O . ALA A 1 346 ? 29.787 -20.072 -15.394 1.00 66.44 346 ALA A O 1
ATOM 2803 N N . ILE A 1 347 ? 31.020 -21.898 -14.965 1.00 72.81 347 ILE A N 1
ATOM 2804 C CA . ILE A 1 347 ? 31.453 -21.459 -13.625 1.00 72.81 347 ILE A CA 1
ATOM 2805 C C . ILE A 1 347 ? 32.479 -20.322 -13.725 1.00 72.81 347 ILE A C 1
ATOM 2807 O O . ILE A 1 347 ? 32.441 -19.384 -12.927 1.00 72.81 347 ILE A O 1
ATOM 2811 N N . ASP A 1 348 ? 33.379 -20.373 -14.710 1.00 64.00 348 ASP A N 1
ATOM 2812 C CA . ASP A 1 348 ? 34.371 -19.316 -14.928 1.00 64.00 348 ASP A CA 1
ATOM 2813 C C . ASP A 1 348 ? 33.747 -18.000 -15.390 1.00 64.00 348 ASP A C 1
ATOM 2815 O O . ASP A 1 348 ? 34.125 -16.934 -14.891 1.00 64.00 348 ASP A O 1
ATOM 2819 N N . ASN A 1 349 ? 32.730 -18.078 -16.248 1.00 64.12 349 ASN A N 1
ATOM 2820 C CA . ASN A 1 349 ? 32.021 -16.915 -16.781 1.00 64.12 349 ASN A CA 1
ATOM 2821 C C . ASN A 1 349 ? 30.925 -16.360 -15.852 1.00 64.12 349 ASN A C 1
ATOM 2823 O O . ASN A 1 349 ? 30.328 -15.329 -16.163 1.00 64.12 349 ASN A O 1
ATOM 2827 N N . ASP A 1 350 ? 30.672 -16.990 -14.700 1.00 72.81 350 ASP A N 1
ATOM 2828 C CA . ASP A 1 350 ? 29.731 -16.483 -13.701 1.00 72.81 350 ASP A CA 1
ATOM 2829 C C . ASP A 1 350 ? 30.343 -15.298 -12.933 1.00 72.81 350 ASP A C 1
ATOM 2831 O O . ASP A 1 350 ? 31.217 -15.450 -12.076 1.00 72.81 350 ASP A O 1
ATOM 2835 N N . LEU A 1 351 ? 29.895 -14.088 -13.263 1.00 64.00 351 LEU A N 1
ATOM 2836 C CA . LEU A 1 351 ? 30.359 -12.840 -12.647 1.00 64.00 351 LEU A CA 1
ATOM 2837 C C . LEU A 1 351 ? 29.777 -12.610 -11.244 1.00 64.00 351 LEU A C 1
ATOM 2839 O O . LEU A 1 351 ? 30.196 -11.680 -10.561 1.00 64.00 351 LEU A O 1
ATOM 2843 N N . THR A 1 352 ? 28.827 -13.442 -10.804 1.00 67.00 352 THR A N 1
ATOM 2844 C CA . THR A 1 352 ? 28.204 -13.334 -9.475 1.00 67.00 352 THR A CA 1
ATOM 2845 C C . THR A 1 352 ? 28.962 -14.094 -8.384 1.00 67.00 352 THR A C 1
ATOM 2847 O O . THR A 1 352 ? 28.647 -13.954 -7.205 1.00 67.00 352 THR A O 1
ATOM 2850 N N . MET A 1 353 ? 29.980 -14.873 -8.764 1.00 65.12 353 MET A N 1
ATOM 2851 C CA . MET A 1 353 ? 30.753 -15.739 -7.871 1.00 65.12 353 MET A CA 1
ATOM 2852 C C . MET A 1 353 ? 32.156 -15.171 -7.614 1.00 65.12 353 MET A C 1
ATOM 2854 O O . MET A 1 353 ? 32.871 -14.803 -8.550 1.00 65.12 353 MET A O 1
ATOM 2858 N N . GLY A 1 354 ? 32.583 -15.153 -6.348 1.00 72.69 354 GLY A N 1
ATOM 2859 C CA . GLY A 1 354 ? 33.954 -14.797 -5.972 1.00 72.69 354 GLY A CA 1
ATOM 2860 C C . GLY A 1 354 ? 34.978 -15.883 -6.356 1.00 72.69 354 GLY A C 1
ATOM 2861 O O . GLY A 1 354 ? 34.597 -17.031 -6.595 1.00 72.69 354 GLY A O 1
ATOM 2862 N N . PRO A 1 355 ? 36.292 -15.575 -6.390 1.00 68.50 355 PRO A N 1
ATOM 2863 C CA . PRO A 1 355 ? 37.326 -16.526 -6.822 1.00 68.50 355 PRO A CA 1
ATOM 2864 C C . PRO A 1 355 ? 37.348 -17.831 -6.009 1.00 68.50 355 PRO A C 1
ATOM 2866 O O . PRO A 1 355 ? 37.518 -18.909 -6.571 1.00 68.50 355 PRO A O 1
ATOM 2869 N N . LEU A 1 356 ? 37.115 -17.744 -4.694 1.00 63.69 356 LEU A N 1
ATOM 2870 C CA . LEU A 1 356 ? 37.076 -18.903 -3.795 1.00 63.69 356 LEU A CA 1
ATOM 2871 C C . LEU A 1 356 ? 35.831 -19.779 -4.021 1.00 63.69 356 LEU A C 1
ATOM 2873 O O . LEU A 1 356 ? 35.936 -21.006 -4.023 1.00 63.69 356 LEU A O 1
ATOM 2877 N N . ASP A 1 357 ? 34.676 -19.168 -4.293 1.00 66.50 357 ASP A N 1
ATOM 2878 C CA . ASP A 1 357 ? 33.429 -19.894 -4.566 1.00 66.50 357 ASP A CA 1
ATOM 2879 C C . ASP A 1 357 ? 33.474 -20.607 -5.922 1.00 66.50 357 ASP A C 1
ATOM 2881 O O . ASP A 1 357 ? 32.952 -21.719 -6.064 1.00 66.50 357 ASP A O 1
ATOM 2885 N N . LYS A 1 358 ? 34.134 -20.001 -6.921 1.00 76.62 358 LYS A N 1
ATOM 2886 C CA . LYS A 1 358 ? 34.404 -20.644 -8.216 1.00 76.62 358 LYS A CA 1
ATOM 2887 C C . LYS A 1 358 ? 35.258 -21.893 -8.032 1.00 76.62 358 LYS A C 1
ATOM 2889 O O . LYS A 1 358 ? 34.896 -22.955 -8.536 1.00 76.62 358 LYS A O 1
ATOM 2894 N N . GLU A 1 359 ? 36.337 -21.793 -7.260 1.00 74.75 359 GLU A N 1
ATOM 2895 C CA . GLU A 1 359 ? 37.234 -22.913 -6.955 1.00 74.75 359 GLU A CA 1
ATOM 2896 C C . GLU A 1 359 ? 36.489 -24.052 -6.232 1.00 74.75 359 GLU A C 1
ATOM 2898 O O . GLU A 1 359 ? 36.609 -25.226 -6.593 1.00 74.75 359 GLU A O 1
ATOM 2903 N N . GLN A 1 360 ? 35.645 -23.716 -5.252 1.00 66.94 360 GLN A N 1
ATOM 2904 C CA . GLN A 1 360 ? 34.867 -24.696 -4.494 1.00 66.94 360 GLN A CA 1
ATOM 2905 C C . GLN A 1 360 ? 33.790 -25.378 -5.352 1.00 66.94 360 GLN A C 1
ATOM 2907 O O . GLN A 1 360 ? 33.620 -26.598 -5.277 1.00 66.94 360 GLN A O 1
ATOM 2912 N N . ARG A 1 361 ? 33.104 -24.631 -6.228 1.00 72.62 361 ARG A N 1
ATOM 2913 C CA . ARG A 1 361 ? 32.098 -25.187 -7.146 1.00 72.62 361 ARG A CA 1
ATOM 2914 C C . ARG A 1 361 ? 32.736 -26.050 -8.241 1.00 72.62 361 ARG A C 1
ATOM 2916 O O . ARG A 1 361 ? 32.210 -27.121 -8.535 1.00 72.62 361 ARG A O 1
ATOM 2923 N N . LYS A 1 362 ? 33.915 -25.673 -8.756 1.00 78.56 362 LYS A N 1
ATOM 2924 C CA . LYS A 1 362 ? 34.717 -26.525 -9.654 1.00 78.56 362 LYS A CA 1
ATOM 2925 C C . LYS A 1 362 ? 35.132 -27.831 -8.978 1.00 78.56 362 LYS A C 1
ATOM 2927 O O . LYS A 1 362 ? 34.972 -28.893 -9.574 1.00 78.56 362 LYS A O 1
ATOM 2932 N N . ARG A 1 363 ? 35.588 -27.789 -7.717 1.00 71.38 363 ARG A N 1
ATOM 2933 C CA . ARG A 1 363 ? 35.915 -29.001 -6.935 1.00 71.38 363 ARG A CA 1
ATOM 2934 C C . ARG A 1 363 ? 34.718 -29.941 -6.787 1.00 71.38 363 ARG A C 1
ATOM 2936 O O . ARG A 1 363 ? 34.899 -31.153 -6.870 1.00 71.38 363 ARG A O 1
ATOM 2943 N N . MET A 1 364 ? 33.507 -29.400 -6.636 1.00 69.25 364 MET A N 1
ATOM 2944 C CA . MET A 1 364 ? 32.279 -30.205 -6.603 1.00 69.25 364 MET A CA 1
ATOM 2945 C C . MET A 1 364 ? 31.898 -30.789 -7.974 1.00 69.25 364 MET A C 1
ATOM 2947 O O . MET A 1 364 ? 31.425 -31.921 -8.039 1.00 69.25 364 MET A O 1
ATOM 2951 N N . CYS A 1 365 ? 32.154 -30.083 -9.080 1.00 70.00 365 CYS A N 1
ATOM 2952 C CA . CYS A 1 365 ? 31.993 -30.649 -10.427 1.00 70.00 365 CYS A CA 1
ATOM 2953 C C . CYS A 1 365 ? 32.978 -31.802 -10.689 1.00 70.00 365 CYS A C 1
ATOM 2955 O O . CYS A 1 365 ? 32.576 -32.850 -11.196 1.00 70.00 365 CYS A O 1
ATOM 2957 N N . TYR A 1 366 ? 34.239 -31.659 -10.268 1.00 65.81 366 TYR A N 1
ATOM 2958 C CA . TYR A 1 366 ? 35.245 -32.718 -10.394 1.00 65.81 366 TYR A CA 1
ATOM 2959 C C . TYR A 1 366 ? 34.959 -33.932 -9.492 1.00 65.81 366 TYR A C 1
ATOM 2961 O O . TYR A 1 366 ? 35.203 -35.069 -9.904 1.00 65.81 366 TYR A O 1
ATOM 2969 N N . SER A 1 367 ? 34.423 -33.732 -8.281 1.00 55.91 367 SER A N 1
ATOM 2970 C CA . SER A 1 367 ? 34.043 -34.842 -7.392 1.00 55.91 367 SER A CA 1
ATOM 2971 C C . SER A 1 367 ? 32.816 -35.600 -7.906 1.00 55.91 367 SER A C 1
ATOM 2973 O O . SER A 1 367 ? 32.793 -36.831 -7.854 1.00 55.91 367 SER A O 1
ATOM 2975 N N . ALA A 1 368 ? 31.847 -34.893 -8.496 1.00 53.22 368 ALA A N 1
ATOM 2976 C CA . ALA A 1 368 ? 30.706 -35.499 -9.174 1.00 53.22 368 ALA A CA 1
ATOM 2977 C C . ALA A 1 368 ? 31.136 -36.347 -10.385 1.00 53.22 368 ALA A C 1
ATOM 2979 O O . ALA A 1 368 ? 30.544 -37.393 -10.627 1.00 53.22 368 ALA A O 1
ATOM 2980 N N . PHE A 1 369 ? 32.198 -35.962 -11.104 1.00 51.25 369 PHE A N 1
ATOM 2981 C CA . PHE A 1 369 ? 32.743 -36.775 -12.197 1.00 51.25 369 PHE A CA 1
ATOM 2982 C C . PHE A 1 369 ? 33.517 -38.009 -11.691 1.00 51.25 369 PHE A C 1
ATOM 2984 O O . PHE A 1 369 ? 33.398 -39.091 -12.266 1.00 51.25 369 PHE A O 1
ATOM 2991 N N . ARG A 1 370 ? 34.267 -37.889 -10.580 1.00 47.66 370 ARG A N 1
ATOM 2992 C CA . ARG A 1 370 ? 35.011 -39.014 -9.972 1.00 47.66 370 ARG A CA 1
ATOM 2993 C C . ARG A 1 370 ? 34.110 -40.091 -9.361 1.00 47.66 370 ARG A C 1
ATOM 2995 O O . ARG A 1 370 ? 34.448 -41.265 -9.462 1.00 47.66 370 ARG A O 1
ATOM 3002 N N . ASN A 1 371 ? 32.957 -39.722 -8.802 1.00 40.56 371 ASN A N 1
ATOM 3003 C CA . ASN A 1 371 ? 32.028 -40.675 -8.178 1.00 40.56 371 ASN A CA 1
ATOM 3004 C C . ASN A 1 371 ? 31.256 -41.565 -9.175 1.00 40.56 371 ASN A C 1
ATOM 3006 O O . ASN A 1 371 ? 30.574 -42.490 -8.748 1.00 40.56 371 ASN A O 1
ATOM 3010 N N . PHE A 1 372 ? 31.381 -41.333 -10.487 1.00 41.47 372 PHE A N 1
ATOM 3011 C CA . PHE A 1 372 ? 30.775 -42.179 -11.528 1.00 41.47 372 PHE A CA 1
ATOM 3012 C C . PHE A 1 372 ? 31.782 -43.047 -12.301 1.00 41.47 372 PHE A C 1
ATOM 3014 O O . PHE A 1 372 ? 31.367 -43.891 -13.092 1.00 41.47 372 PHE A O 1
ATOM 3021 N N . ALA A 1 373 ? 33.089 -42.880 -12.074 1.00 35.94 373 ALA A N 1
ATOM 3022 C CA . ALA A 1 373 ? 34.137 -43.651 -12.750 1.00 35.94 373 ALA A CA 1
ATOM 3023 C C . ALA A 1 373 ? 34.624 -44.885 -11.957 1.00 35.94 373 ALA A C 1
ATOM 3025 O O . ALA A 1 373 ? 35.491 -45.602 -12.441 1.00 35.94 373 ALA A O 1
ATOM 3026 N N . SER A 1 374 ? 34.085 -45.157 -10.762 1.00 35.97 374 SER A N 1
ATOM 3027 C CA . SER A 1 374 ? 34.572 -46.217 -9.858 1.00 35.97 374 SER A CA 1
ATOM 3028 C C . SER A 1 374 ? 33.695 -47.477 -9.772 1.00 35.97 374 SER A C 1
ATOM 3030 O O . SER A 1 374 ? 33.868 -48.271 -8.854 1.00 35.97 374 SER A O 1
ATOM 3032 N N . SER A 1 375 ? 32.767 -47.712 -10.707 1.00 34.66 375 SER A N 1
ATOM 3033 C CA . SER A 1 375 ? 31.966 -48.959 -10.737 1.00 34.66 375 SER A CA 1
ATOM 3034 C C . SER A 1 375 ? 32.441 -50.015 -11.741 1.00 34.66 375 SER A C 1
A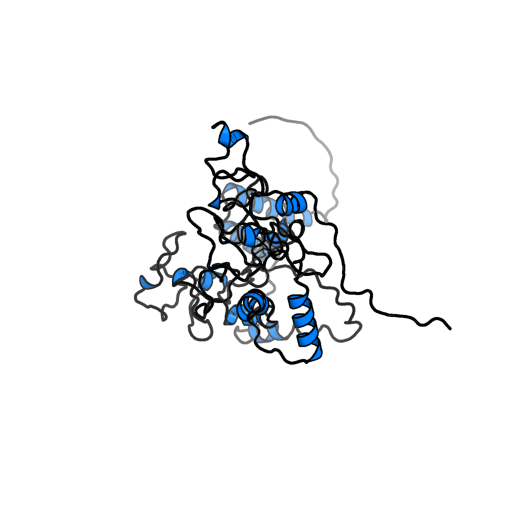TOM 3036 O O . SER A 1 375 ? 31.714 -50.969 -11.994 1.00 34.66 375 SER A O 1
ATOM 3038 N N . LEU A 1 376 ? 33.652 -49.893 -12.292 1.00 35.56 376 LEU A N 1
ATOM 3039 C CA . LEU A 1 376 ? 34.261 -50.923 -13.140 1.00 35.56 376 LEU A CA 1
ATOM 3040 C C . LEU A 1 376 ? 35.785 -50.945 -12.934 1.00 35.56 376 LEU A C 1
ATOM 3042 O O . LEU A 1 376 ? 36.500 -50.287 -13.677 1.00 35.56 376 LEU A O 1
ATOM 3046 N N . ASP A 1 377 ? 36.264 -51.612 -11.882 1.00 30.25 377 ASP A N 1
ATOM 3047 C CA . ASP A 1 377 ? 37.193 -52.750 -12.008 1.00 30.25 377 ASP A CA 1
ATOM 3048 C C . ASP A 1 377 ? 37.542 -53.325 -10.626 1.00 30.25 377 ASP A C 1
ATOM 3050 O O . ASP A 1 377 ? 37.856 -52.597 -9.683 1.00 30.25 377 ASP A O 1
ATOM 3054 N N . GLY A 1 378 ? 37.466 -54.649 -10.502 1.00 29.06 378 GLY A N 1
ATOM 3055 C CA . GLY A 1 378 ? 37.919 -55.384 -9.327 1.00 29.06 378 GLY A CA 1
ATOM 3056 C C . GLY A 1 378 ? 39.420 -55.658 -9.412 1.00 29.06 378 GLY A C 1
ATOM 3057 O O . GLY A 1 378 ? 39.903 -56.157 -10.421 1.00 29.06 378 GLY A O 1
ATOM 3058 N N . GLY A 1 379 ? 40.155 -55.378 -8.335 1.00 27.00 379 GLY A N 1
ATOM 3059 C CA . GLY A 1 379 ? 41.585 -55.672 -8.256 1.00 27.00 379 GLY A CA 1
ATOM 3060 C C . GLY A 1 379 ? 42.168 -55.373 -6.878 1.00 27.00 379 GLY A C 1
ATOM 3061 O O . GLY A 1 379 ? 42.502 -54.236 -6.571 1.00 27.00 379 GLY A O 1
ATOM 3062 N N . VAL A 1 380 ? 42.251 -56.423 -6.062 1.00 31.08 380 VAL A N 1
ATOM 3063 C CA . VAL A 1 380 ? 43.040 -56.596 -4.824 1.00 31.08 380 VAL A CA 1
ATOM 3064 C C . VAL A 1 380 ? 44.407 -55.906 -4.924 1.00 31.08 380 VAL A C 1
ATOM 3066 O O . VAL A 1 380 ? 44.996 -56.114 -5.964 1.00 31.08 380 VAL A O 1
ATOM 3069 N N . TYR A 1 381 ? 44.891 -55.162 -3.904 1.00 29.28 381 TYR A N 1
ATOM 3070 C CA . TYR A 1 381 ? 46.197 -55.280 -3.190 1.00 29.28 381 TYR A CA 1
ATOM 3071 C C . TYR A 1 381 ? 46.231 -54.337 -1.963 1.00 29.28 381 TYR A C 1
ATOM 3073 O O . TYR A 1 381 ? 45.558 -53.312 -1.920 1.00 29.28 381 TYR A O 1
ATOM 3081 N N . ASP A 1 382 ? 47.026 -54.731 -0.972 1.00 27.84 382 ASP A N 1
ATOM 3082 C CA . ASP A 1 382 ? 47.066 -54.329 0.439 1.00 27.84 382 ASP A CA 1
ATOM 3083 C C . ASP A 1 382 ? 48.175 -53.293 0.783 1.00 27.84 382 ASP A C 1
ATOM 3085 O O . ASP A 1 382 ? 49.122 -53.099 0.025 1.00 27.84 382 ASP A O 1
ATOM 3089 N N . MET A 1 383 ? 48.061 -52.733 1.997 1.00 27.11 383 MET A N 1
ATOM 3090 C CA . MET A 1 383 ? 49.036 -52.046 2.867 1.00 27.11 383 MET A CA 1
ATOM 3091 C C . MET A 1 383 ? 49.445 -50.576 2.635 1.00 27.11 383 MET A C 1
ATOM 3093 O O . MET A 1 383 ? 50.259 -50.251 1.779 1.00 27.11 383 MET A O 1
ATOM 3097 N N . GLY A 1 384 ? 49.125 -49.743 3.644 1.00 26.98 384 GLY A N 1
ATOM 3098 C CA . GLY A 1 384 ? 50.199 -49.139 4.453 1.00 26.98 384 GLY A CA 1
ATOM 3099 C C . GLY A 1 384 ? 50.159 -47.633 4.784 1.00 26.98 384 GLY A C 1
ATOM 3100 O O . GLY A 1 384 ? 50.651 -46.821 4.018 1.00 26.98 384 GLY A O 1
ATOM 3101 N N . ARG A 1 385 ? 49.800 -47.341 6.049 1.00 27.97 385 ARG A N 1
ATOM 3102 C CA . ARG A 1 385 ? 50.393 -46.349 6.995 1.00 27.97 385 ARG A CA 1
ATOM 3103 C C . ARG A 1 385 ? 50.173 -44.814 6.868 1.00 27.97 385 ARG A C 1
ATOM 3105 O O . ARG A 1 385 ? 50.720 -44.167 5.992 1.00 27.97 385 ARG A O 1
ATOM 3112 N N . ARG A 1 386 ? 49.635 -44.291 7.995 1.00 30.36 386 ARG A N 1
ATOM 3113 C CA . ARG A 1 386 ? 50.067 -43.155 8.870 1.00 30.36 386 ARG A CA 1
ATOM 3114 C C . ARG A 1 386 ? 49.906 -41.687 8.396 1.00 30.36 386 ARG A C 1
ATOM 3116 O O . ARG A 1 386 ? 50.674 -41.221 7.571 1.00 30.36 386 ARG A O 1
ATOM 3123 N N . ASP A 1 387 ? 48.947 -40.984 9.025 1.00 27.00 387 ASP A N 1
ATOM 3124 C CA . ASP A 1 387 ? 49.024 -39.729 9.835 1.00 27.00 387 ASP A CA 1
ATOM 3125 C C . ASP A 1 387 ? 50.298 -38.832 9.796 1.00 27.00 387 ASP A C 1
ATOM 3127 O O . ASP A 1 387 ? 51.397 -39.372 9.683 1.00 27.00 387 ASP A O 1
ATOM 3131 N N . PRO A 1 388 ? 50.247 -37.549 10.257 1.00 45.44 388 PRO A N 1
ATOM 3132 C CA . PRO A 1 388 ? 49.349 -36.414 9.947 1.00 45.44 388 PRO A CA 1
ATOM 3133 C C . PRO A 1 388 ? 50.153 -35.064 9.861 1.00 45.44 388 PRO A C 1
ATOM 3135 O O . PRO A 1 388 ? 51.376 -35.084 9.803 1.00 45.44 388 PRO A O 1
ATOM 3138 N N . MET A 1 389 ? 49.468 -33.909 9.979 1.00 27.30 389 MET A N 1
ATOM 3139 C CA . MET A 1 389 ? 49.947 -32.563 10.414 1.00 27.30 389 MET A CA 1
ATOM 3140 C C . MET A 1 389 ? 50.183 -31.439 9.378 1.00 27.30 389 MET A C 1
ATOM 3142 O O . MET A 1 389 ? 51.082 -31.499 8.554 1.00 27.30 389 MET A O 1
ATOM 3146 N N . HIS A 1 390 ? 49.387 -30.377 9.590 1.00 30.20 390 HIS A N 1
ATOM 3147 C CA . HIS A 1 390 ? 49.697 -28.936 9.676 1.00 30.20 390 HIS A CA 1
ATOM 3148 C C . HIS A 1 390 ? 50.521 -28.220 8.594 1.00 30.20 390 HIS A C 1
ATOM 3150 O O . HIS A 1 390 ? 51.651 -28.580 8.279 1.00 30.20 390 HIS A O 1
ATOM 3156 N N . GLY A 1 391 ? 49.963 -27.076 8.184 1.00 31.61 391 GLY A N 1
ATOM 3157 C CA . GLY A 1 391 ? 50.585 -26.002 7.415 1.00 31.61 391 GLY A CA 1
ATOM 3158 C C . GLY A 1 391 ? 49.534 -24.981 7.029 1.00 31.61 391 GLY A C 1
ATOM 3159 O O . GLY A 1 391 ? 49.003 -25.133 5.910 1.00 31.61 391 GLY A O 1
#